Protein AF-A0AA86VXW2-F1 (afdb_monomer)

InterPro domains:
  IPR026082 ABC transporter A [PTHR19229] (17-362)

Secondary structure (DSSP, 8-state):
-PPPPPPPHHHHHHHHHHHHHHHHHH-HHHHHHHHHHHHHHHHHHHHHHHHHHHHHTSGGGS--EEESS-S--SS---GGGEEESGGG--HHHHTTS-BSS---BPPEEE---TTTB--B-SS---TTSPBGGGGTTT-PPEEEEEE-S-HHHHHHHHTTSSBSS------SS-HHHHHTTS-EEE-SPPPS--SS-GGGTSSPPEEEEES---HHHHH-EEEEEETTEEEEEEEEEEEEEE-S-HHHHHHHHHHHSTTSSTT----B-SEEEE-TT--SS----EEEE--GGG---SSSPPP---HHHHHHHHHHHHHHHHH-TT-------B-PPPBPPPP----HHHHHHHHHHHHHHHHH-HHHHHHHHHHHHTSS-------------

Sequence (393 aa):
MANPAPASFATQANALLRKNITFQKRNVKTNVRLILFPVGLCLLLFVLQLIVDAQFDQSSFKCGCVCADRRTKLSQCPESEKRCGVQYSNSLQAALCPISKPTEWPPFLQLPAPSNRAVRNGFLPFYDLPDASCRRTNSCPLSLLFTAENHSFALSVSAKMFGSSLSISEFGGDFLAGLAVNVLGSESIPRRNNYIEPAFISGLPIYYLQTNCTGKEKSGLSLPLVPGANIEIKCAQALNLWRNSSSEINSELYKGYQRGNTEGQVNEIVSAFDFLNSNRNRYNVSIWYNSTYNQGNGFGANALSRIPRSVNLISNSYLQFLLGAGTKMLFEFVKEMPKPETIFRLDISSILGTLFFTWVILQLFPFPLSMLLKPYFLQTVPIASFSHASWQE

Radius of gyration: 33.16 Å; Cα contacts (8 Å, |Δi|>4): 567; chains: 1; bounding box: 81×60×98 Å

Nearest PDB structures (foldseek):
  3gg8-assembly1_C  TM=2.713E-01  e=7.715E+00  Toxoplasma gondii

Mean predicted aligned error: 13.1 Å

Foldseek 3Di:
DDDDDDDDPVVVVVVVVVVVVVVCVVPVVVVVVLVVVLVVVVVVLVVVQVVQQVVLVDPLQ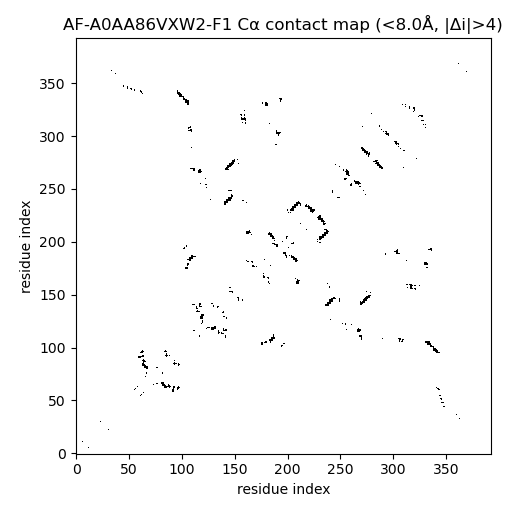EFFWDFQDPDDDDDDDPPVRIDGALVRHDPNNNVQAFFQDFDFAAFAFAFAFLLQAAADDDQRNDPLGHHNVSSVVSQGFAEEEEAEPDPVQGVQLVVLLADADQQQDPDPDDRRLSNLVFHKYDNFQFALFVSPGRLQVVLGAIETEHQDDDPVQQVFDFDPPDVPDTHTYHYGHYDYHYDHDPVVVVLVQQCQQLVSHPVSGHHDHRKYKYQYHDDLVDGDIDIGHDCVSQDDPVPDHGGDHSVVSVVQSSVQSSCCSRPNSPDHDRPRGDTDHGGHRHRDRDDPCVVCVVVSVVVSVCSVCVDVVVVVVVVVVVPPDDDDDDDDDDDDD

Organism: NCBI:txid92480

Structure (mmCIF, N/CA/C/O backbone):
data_AF-A0AA86VXW2-F1
#
_entry.id   AF-A0AA86VXW2-F1
#
loop_
_atom_site.group_PDB
_atom_site.id
_atom_site.type_symbol
_atom_site.label_atom_id
_atom_site.label_alt_id
_atom_site.label_comp_id
_atom_site.label_asym_id
_atom_site.label_entity_id
_atom_site.label_seq_id
_atom_site.pdbx_PDB_ins_code
_atom_site.Cartn_x
_atom_site.Cartn_y
_atom_site.Cartn_z
_atom_site.occupancy
_atom_site.B_iso_or_equiv
_atom_site.auth_seq_id
_atom_site.auth_comp_id
_atom_site.auth_asym_id
_atom_site.auth_atom_id
_atom_site.pdbx_PDB_model_num
ATOM 1 N N . MET A 1 1 ? 27.503 -38.760 66.900 1.00 42.81 1 MET A N 1
ATOM 2 C CA . MET A 1 1 ? 26.639 -37.579 66.686 1.00 42.81 1 MET A CA 1
ATOM 3 C C . MET A 1 1 ? 26.036 -37.698 65.297 1.00 42.81 1 MET A C 1
ATOM 5 O O . MET A 1 1 ? 26.769 -37.580 64.326 1.00 42.81 1 MET A O 1
ATOM 9 N N . ALA A 1 2 ? 24.757 -38.061 65.193 1.00 46.91 2 ALA A N 1
ATOM 10 C CA . ALA A 1 2 ? 24.076 -38.176 63.905 1.00 46.91 2 ALA A CA 1
ATOM 11 C C . ALA A 1 2 ? 23.580 -36.787 63.481 1.00 46.91 2 ALA A C 1
ATOM 13 O O . ALA A 1 2 ? 22.802 -36.170 64.206 1.00 46.91 2 ALA A O 1
ATOM 14 N N . ASN A 1 3 ? 24.052 -36.294 62.335 1.00 50.06 3 ASN A N 1
ATOM 15 C CA . ASN A 1 3 ? 23.513 -35.080 61.726 1.00 50.06 3 ASN A CA 1
ATOM 16 C C . ASN A 1 3 ? 22.057 -35.347 61.306 1.00 50.06 3 ASN A C 1
ATOM 18 O O . ASN A 1 3 ? 21.822 -36.314 60.576 1.00 50.06 3 ASN A O 1
ATOM 22 N N . PRO A 1 4 ? 21.073 -34.546 61.751 1.00 61.91 4 PRO A N 1
ATOM 23 C CA . PRO A 1 4 ? 19.683 -34.768 61.381 1.00 61.91 4 PRO A CA 1
ATOM 24 C C . PRO A 1 4 ? 19.509 -34.542 59.876 1.00 61.91 4 PRO A C 1
ATOM 26 O O . PRO A 1 4 ? 19.783 -33.458 59.360 1.00 61.91 4 PRO A O 1
ATOM 29 N N . ALA A 1 5 ? 19.063 -35.583 59.170 1.00 68.44 5 ALA A N 1
ATOM 30 C CA . ALA A 1 5 ? 18.733 -35.496 57.754 1.00 68.44 5 ALA A CA 1
ATOM 31 C C . ALA A 1 5 ? 17.564 -34.512 57.547 1.00 68.44 5 ALA A C 1
ATOM 33 O O . ALA A 1 5 ? 16.602 -34.535 58.324 1.00 68.44 5 ALA A O 1
ATOM 34 N N . PRO A 1 6 ? 17.616 -33.641 56.523 1.00 70.25 6 PRO A N 1
ATOM 35 C CA . PRO A 1 6 ? 16.546 -32.689 56.265 1.00 70.25 6 PRO A CA 1
ATOM 36 C C . PRO A 1 6 ? 15.235 -33.423 55.957 1.00 70.25 6 PRO A C 1
ATOM 38 O O . PRO A 1 6 ? 15.209 -34.411 55.225 1.00 70.25 6 PRO A O 1
ATOM 41 N N . ALA A 1 7 ? 14.133 -32.934 56.532 1.00 73.81 7 ALA A N 1
ATOM 42 C CA . ALA A 1 7 ? 12.808 -33.520 56.341 1.00 73.81 7 ALA A CA 1
ATOM 43 C C . ALA A 1 7 ? 12.401 -33.521 54.857 1.00 73.81 7 ALA A C 1
ATOM 45 O O . ALA A 1 7 ? 12.750 -32.597 54.122 1.00 73.81 7 ALA A O 1
ATOM 46 N N . SER A 1 8 ? 11.619 -34.518 54.427 1.00 80.94 8 SER A N 1
ATOM 47 C CA . SER A 1 8 ? 11.156 -34.609 53.036 1.00 80.94 8 SER A CA 1
ATOM 48 C C . SER A 1 8 ? 10.348 -33.372 52.617 1.00 80.94 8 SER A C 1
ATOM 50 O O . SER A 1 8 ? 9.679 -32.746 53.447 1.00 80.94 8 SER A O 1
ATOM 52 N N . PHE A 1 9 ? 10.360 -33.041 51.322 1.00 80.56 9 PHE A N 1
ATOM 53 C CA . PHE A 1 9 ? 9.638 -31.886 50.777 1.00 80.56 9 PHE A CA 1
ATOM 54 C C . PHE A 1 9 ? 8.154 -31.870 51.180 1.00 80.56 9 PHE A C 1
ATOM 56 O O . PHE A 1 9 ? 7.640 -30.839 51.606 1.00 80.56 9 PHE A O 1
ATOM 63 N N . ALA A 1 10 ? 7.479 -33.022 51.138 1.00 76.75 10 ALA A N 1
ATOM 64 C CA . ALA A 1 10 ? 6.074 -33.138 51.525 1.00 76.75 10 ALA A CA 1
ATOM 65 C C . ALA A 1 10 ? 5.847 -32.828 53.015 1.00 76.75 10 ALA A C 1
ATOM 67 O O . ALA A 1 10 ? 4.869 -32.174 53.384 1.00 76.75 10 ALA A O 1
ATOM 68 N N . THR A 1 11 ? 6.772 -33.251 53.881 1.00 81.50 11 THR A N 1
ATOM 69 C CA . THR A 1 11 ? 6.711 -32.979 55.323 1.00 81.50 11 THR A CA 1
ATOM 70 C C . THR A 1 11 ? 6.934 -31.493 55.610 1.00 81.50 11 THR A C 1
ATOM 72 O O . THR A 1 11 ? 6.201 -30.907 56.410 1.00 81.50 11 THR A O 1
ATOM 75 N N . GLN A 1 12 ? 7.886 -30.860 54.917 1.00 78.81 12 GLN A N 1
ATOM 76 C CA . GLN A 1 12 ? 8.136 -29.418 55.017 1.00 78.81 12 GLN A CA 1
ATOM 77 C C . GLN A 1 12 ? 6.948 -28.600 54.488 1.00 78.81 12 GLN A C 1
ATOM 79 O O . GLN A 1 12 ? 6.501 -27.667 55.155 1.00 78.81 12 GLN A O 1
ATOM 84 N N . ALA A 1 13 ? 6.378 -28.983 53.343 1.00 78.44 13 ALA A N 1
ATOM 85 C CA . ALA A 1 13 ? 5.220 -28.322 52.745 1.00 78.44 13 ALA A CA 1
ATOM 86 C C . ALA A 1 13 ? 3.976 -28.411 53.644 1.00 78.44 13 ALA A C 1
ATOM 88 O O . ALA A 1 13 ? 3.308 -27.403 53.870 1.00 78.44 13 ALA A O 1
ATOM 89 N N . ASN A 1 14 ? 3.695 -29.580 54.227 1.00 80.56 14 ASN A N 1
ATOM 90 C CA . ASN A 1 14 ? 2.569 -29.765 55.149 1.00 80.56 14 ASN A CA 1
ATOM 91 C C . ASN A 1 14 ? 2.758 -28.966 56.454 1.00 80.56 14 ASN A C 1
ATOM 93 O O . ASN A 1 14 ? 1.819 -28.336 56.946 1.00 80.56 14 ASN A O 1
ATOM 97 N N . ALA A 1 15 ? 3.981 -28.917 56.993 1.00 80.00 15 ALA A N 1
ATOM 98 C CA . ALA A 1 15 ? 4.295 -28.097 58.164 1.00 80.00 15 ALA A CA 1
ATOM 99 C C . ALA A 1 15 ? 4.131 -26.593 57.877 1.00 80.00 15 ALA A C 1
ATOM 101 O O . ALA A 1 15 ? 3.528 -25.870 58.677 1.00 80.00 15 ALA A O 1
ATOM 102 N N . LEU A 1 16 ? 4.601 -26.123 56.717 1.00 79.19 16 LEU A N 1
ATOM 103 C CA . LEU A 1 16 ? 4.419 -24.741 56.262 1.00 79.19 16 LEU A CA 1
ATOM 104 C C . LEU A 1 16 ? 2.942 -24.406 56.021 1.00 79.19 16 LEU A C 1
ATOM 106 O O . LEU A 1 16 ? 2.491 -23.334 56.427 1.00 79.19 16 LEU A O 1
ATOM 110 N N . LEU A 1 17 ? 2.169 -25.316 55.426 1.00 77.12 17 LEU A N 1
ATOM 111 C CA . LEU A 1 17 ? 0.729 -25.153 55.213 1.00 77.12 17 LEU A CA 1
ATOM 112 C C . LEU A 1 17 ? -0.008 -25.009 56.549 1.00 77.12 17 LEU A C 1
ATOM 114 O O . LEU A 1 17 ? -0.738 -24.040 56.749 1.00 77.12 17 LEU A O 1
ATOM 118 N N . ARG A 1 18 ? 0.232 -25.916 57.505 1.00 79.75 18 ARG A N 1
ATOM 119 C CA . ARG A 1 18 ? -0.370 -25.843 58.848 1.00 79.75 18 ARG A CA 1
ATOM 120 C C . ARG A 1 18 ? 0.016 -24.558 59.574 1.00 79.75 18 ARG A C 1
ATOM 122 O O . ARG A 1 18 ? -0.842 -23.943 60.209 1.00 79.75 18 ARG A O 1
ATOM 129 N N . LYS A 1 19 ? 1.270 -24.112 59.453 1.00 79.69 19 LYS A N 1
ATOM 130 C CA . LYS A 1 19 ? 1.732 -22.838 60.023 1.00 79.69 19 LYS A CA 1
ATOM 131 C C . LYS A 1 19 ? 0.998 -21.644 59.404 1.00 79.69 19 LYS A C 1
ATOM 133 O O . LYS A 1 19 ? 0.503 -20.802 60.152 1.00 79.69 19 LYS A O 1
ATOM 138 N N . ASN A 1 20 ? 0.859 -21.603 58.078 1.00 75.06 20 ASN A N 1
ATOM 139 C CA . ASN A 1 20 ? 0.114 -20.554 57.373 1.00 75.06 20 ASN A CA 1
ATOM 140 C C . ASN A 1 20 ? -1.375 -20.545 57.750 1.00 75.06 20 ASN A C 1
ATOM 142 O O . ASN A 1 20 ? -1.911 -19.487 58.075 1.00 75.06 20 ASN A O 1
ATOM 146 N N . ILE A 1 21 ? -2.025 -21.711 57.802 1.00 77.75 21 ILE A N 1
ATOM 147 C CA . ILE A 1 21 ? -3.434 -21.843 58.210 1.00 77.75 21 ILE A CA 1
ATOM 148 C C . ILE A 1 21 ? -3.628 -21.373 59.655 1.00 77.75 21 ILE A C 1
ATOM 150 O O . ILE A 1 21 ? -4.568 -20.641 59.951 1.00 77.75 21 ILE A O 1
ATOM 154 N N . THR A 1 22 ? -2.730 -21.749 60.568 1.00 78.69 22 THR A N 1
ATOM 155 C CA . THR A 1 22 ? -2.838 -21.355 61.983 1.00 78.69 22 THR A CA 1
ATOM 156 C C . THR A 1 22 ? -2.622 -19.851 62.165 1.00 78.69 22 THR A C 1
ATOM 158 O O . THR A 1 22 ? -3.323 -19.221 62.956 1.00 78.69 22 THR A O 1
ATOM 161 N N . PHE A 1 23 ? -1.696 -19.254 61.407 1.00 76.50 23 PHE A N 1
ATOM 162 C CA . PHE A 1 23 ? -1.479 -17.806 61.380 1.00 76.50 23 PHE A CA 1
ATOM 163 C C . PHE A 1 23 ? -2.711 -17.058 60.852 1.00 76.50 23 PHE A C 1
ATOM 165 O O . PHE A 1 23 ? -3.176 -16.110 61.485 1.00 76.50 23 PHE A O 1
ATOM 172 N N . GLN A 1 24 ? -3.296 -17.534 59.751 1.00 71.38 24 GLN A N 1
ATOM 173 C CA . GLN A 1 24 ? -4.546 -17.009 59.205 1.00 71.38 24 GLN A CA 1
ATOM 174 C C . GLN A 1 24 ? -5.708 -17.145 60.209 1.00 71.38 24 GLN A C 1
ATOM 176 O O . GLN A 1 24 ? -6.425 -16.178 60.456 1.00 71.38 24 GLN A O 1
ATOM 181 N N . LYS A 1 25 ? -5.854 -18.295 60.878 1.00 79.06 25 LYS A N 1
ATOM 182 C CA . LYS A 1 25 ? -6.899 -18.523 61.893 1.00 79.06 25 LYS A CA 1
ATOM 183 C C . LYS A 1 25 ? -6.768 -17.608 63.115 1.00 79.06 25 LYS A C 1
ATOM 185 O O . LYS A 1 25 ? -7.776 -17.280 63.725 1.00 79.06 25 LYS A O 1
ATOM 190 N N . ARG A 1 26 ? -5.554 -17.195 63.493 1.00 83.25 26 ARG A N 1
ATOM 191 C CA . ARG A 1 26 ? -5.332 -16.249 64.605 1.00 83.25 26 ARG A CA 1
ATOM 192 C C . ARG A 1 26 ? -5.590 -14.796 64.204 1.00 83.25 26 ARG A C 1
ATOM 194 O O . ARG A 1 26 ? -6.057 -14.018 65.027 1.00 83.25 26 ARG A O 1
ATOM 201 N N . ASN A 1 27 ? -5.362 -14.448 62.939 1.00 79.06 27 ASN A N 1
ATOM 202 C CA . ASN A 1 27 ? -5.551 -13.099 62.401 1.00 79.06 27 ASN A CA 1
ATOM 203 C C . ASN A 1 27 ? -6.876 -12.951 61.632 1.00 79.06 27 ASN A C 1
ATOM 205 O O . ASN A 1 27 ? -6.915 -12.375 60.543 1.00 79.06 27 ASN A O 1
ATOM 209 N N . VAL A 1 28 ? -7.984 -13.432 62.215 1.00 79.44 28 VAL A N 1
ATOM 210 C CA . VAL A 1 28 ? -9.321 -13.431 61.583 1.00 79.44 28 VAL A CA 1
ATOM 211 C C . VAL A 1 28 ? -9.729 -12.039 61.099 1.00 79.44 28 VAL A C 1
ATOM 213 O O . VAL A 1 28 ? -10.201 -11.898 59.978 1.00 79.44 28 VAL A O 1
ATOM 216 N N . LYS A 1 29 ? -9.495 -10.992 61.899 1.00 78.81 29 LYS A N 1
ATOM 217 C CA . LYS A 1 29 ? -9.845 -9.605 61.541 1.00 78.81 29 LYS A CA 1
ATOM 218 C C . LYS A 1 29 ? -9.124 -9.131 60.272 1.00 78.81 29 LYS A C 1
ATOM 220 O O . LYS A 1 29 ? -9.723 -8.470 59.427 1.00 78.81 29 LYS A O 1
ATOM 225 N N . THR A 1 30 ? -7.853 -9.497 60.125 1.00 77.00 30 THR A N 1
ATOM 226 C CA . THR A 1 30 ? -7.044 -9.174 58.944 1.00 77.00 30 THR A CA 1
ATOM 227 C C . THR A 1 30 ? -7.507 -9.973 57.730 1.00 77.00 30 THR A C 1
ATOM 229 O O . THR A 1 30 ? -7.637 -9.405 56.652 1.00 77.00 30 THR A O 1
ATOM 232 N N . ASN A 1 31 ? -7.845 -11.251 57.906 1.00 75.81 31 ASN A N 1
ATOM 233 C CA . ASN A 1 31 ? -8.373 -12.093 56.830 1.00 75.81 31 ASN A CA 1
ATOM 234 C C . ASN A 1 31 ? -9.745 -11.634 56.333 1.00 75.81 31 ASN A C 1
ATOM 236 O O . ASN A 1 31 ? -9.976 -11.581 55.131 1.00 75.81 31 ASN A O 1
ATOM 240 N N . VAL A 1 32 ? -10.641 -11.252 57.243 1.00 82.88 32 VAL A N 1
ATOM 241 C CA . VAL A 1 32 ? -11.947 -10.683 56.888 1.00 82.88 32 VAL A CA 1
ATOM 242 C C . VAL A 1 32 ? -11.756 -9.411 56.060 1.00 82.88 32 VAL A C 1
ATOM 244 O O . VAL A 1 32 ? -12.401 -9.259 55.029 1.00 82.88 32 VAL A O 1
ATOM 247 N N . ARG A 1 33 ? -10.811 -8.538 56.439 1.00 80.06 33 ARG A N 1
ATOM 248 C CA . ARG A 1 33 ? -10.459 -7.341 55.656 1.00 80.06 33 ARG A CA 1
ATOM 249 C C . ARG A 1 33 ? -9.847 -7.680 54.290 1.00 80.06 33 ARG A C 1
ATOM 251 O O . ARG A 1 33 ? -10.174 -7.011 53.315 1.00 80.06 33 ARG A O 1
ATOM 258 N N . LEU A 1 34 ? -8.996 -8.706 54.219 1.00 76.69 34 LEU A N 1
ATOM 259 C CA . LEU A 1 34 ? -8.393 -9.202 52.974 1.00 76.69 34 LEU A CA 1
ATOM 260 C C . LEU A 1 34 ? -9.435 -9.759 51.997 1.00 76.69 34 LEU A C 1
ATOM 262 O O . LEU A 1 34 ? -9.238 -9.646 50.797 1.00 76.69 34 LEU A O 1
ATOM 266 N N . ILE A 1 35 ? -10.543 -10.322 52.488 1.00 78.62 35 ILE A N 1
ATOM 267 C CA . ILE A 1 35 ? -11.644 -10.822 51.647 1.00 78.62 35 ILE A CA 1
ATOM 268 C C . ILE A 1 35 ? -12.626 -9.697 51.282 1.00 78.62 35 ILE A C 1
ATOM 270 O O . ILE A 1 35 ? -13.072 -9.611 50.140 1.00 78.62 35 ILE A O 1
ATOM 274 N N . LEU A 1 36 ? -12.948 -8.807 52.226 1.00 84.00 36 LEU A N 1
ATOM 275 C CA . LEU A 1 36 ? -13.877 -7.692 51.999 1.00 84.00 36 LEU A CA 1
ATOM 276 C C . LEU A 1 36 ? -13.339 -6.654 51.018 1.00 84.00 36 LEU A C 1
ATOM 278 O O . LEU A 1 36 ? -14.122 -6.048 50.292 1.00 84.00 36 LEU A O 1
ATOM 282 N N . PHE A 1 37 ? -12.025 -6.427 50.991 1.00 81.69 37 PHE A N 1
ATOM 283 C CA . PHE A 1 37 ? -11.450 -5.422 50.105 1.00 81.69 37 PHE A CA 1
ATOM 284 C C . PHE A 1 37 ? -11.663 -5.760 48.616 1.00 81.69 37 PHE A C 1
ATOM 286 O O . PHE A 1 37 ? -12.196 -4.902 47.914 1.00 81.69 37 PHE A O 1
ATOM 293 N N . PRO A 1 38 ? -11.325 -6.968 48.111 1.00 78.06 38 PRO A N 1
ATOM 294 C CA . PRO A 1 38 ? -11.645 -7.365 46.741 1.00 78.06 38 PRO A CA 1
ATOM 295 C C . PRO A 1 38 ? -13.133 -7.232 46.418 1.00 78.06 38 PRO A C 1
ATOM 297 O O . PRO A 1 38 ? -13.474 -6.733 45.353 1.00 78.06 38 PRO A O 1
ATOM 300 N N . VAL A 1 39 ? -14.023 -7.604 47.347 1.00 84.00 39 VAL A N 1
ATOM 301 C CA . VAL A 1 39 ? -15.478 -7.461 47.163 1.00 84.00 39 VAL A CA 1
ATOM 302 C C . VAL A 1 39 ? -15.873 -5.993 46.999 1.00 84.00 39 VAL A C 1
ATOM 304 O O . VAL A 1 39 ? -16.572 -5.649 46.049 1.00 84.00 39 VAL A O 1
ATOM 307 N N . GLY A 1 40 ? -15.396 -5.113 47.883 1.00 86.19 40 GLY A N 1
ATOM 308 C CA . GLY A 1 40 ? -15.658 -3.675 47.794 1.00 86.19 40 GLY A CA 1
ATOM 309 C C . GLY A 1 40 ? -15.106 -3.058 46.510 1.00 86.19 40 GLY A C 1
ATOM 310 O O . GLY A 1 40 ? -15.762 -2.224 45.890 1.00 86.19 40 GLY A O 1
ATOM 311 N N . LEU A 1 41 ? -13.936 -3.514 46.067 1.00 82.75 41 LEU A N 1
ATOM 312 C CA . LEU A 1 41 ? -13.338 -3.069 44.819 1.00 82.75 41 LEU A CA 1
ATOM 313 C C . LEU A 1 41 ? -14.144 -3.547 43.602 1.00 82.75 41 LEU A C 1
ATOM 315 O O . LEU A 1 41 ? -14.398 -2.754 42.701 1.00 82.75 41 LEU A O 1
ATOM 319 N N . CYS A 1 42 ? -14.610 -4.797 43.583 1.00 84.38 42 CYS A N 1
ATOM 320 C CA . CYS A 1 42 ? -15.491 -5.301 42.527 1.00 84.38 42 CYS A CA 1
ATOM 321 C C . CYS A 1 42 ? -16.800 -4.503 42.446 1.00 84.38 42 CYS A C 1
ATOM 323 O O . CYS A 1 42 ? -17.243 -4.173 41.349 1.00 84.38 42 CYS A O 1
ATOM 325 N N . LEU A 1 43 ? -17.395 -4.145 43.589 1.00 89.19 43 LEU A N 1
ATOM 326 C CA . LEU A 1 43 ? -18.589 -3.294 43.631 1.00 89.19 43 LEU A CA 1
ATOM 327 C C . LEU A 1 43 ? -18.308 -1.887 43.089 1.00 89.19 43 LEU A C 1
ATOM 329 O O . LEU A 1 43 ? -19.110 -1.359 42.323 1.00 89.19 43 LEU A O 1
ATOM 333 N N . LEU A 1 44 ? -17.161 -1.298 43.442 1.00 87.56 44 LEU A N 1
ATOM 334 C CA . LEU A 1 44 ? -16.724 -0.008 42.904 1.00 87.56 44 LEU A CA 1
ATOM 335 C C . LEU A 1 44 ? -16.591 -0.062 41.375 1.00 87.56 44 LEU A C 1
ATOM 337 O O . LEU A 1 44 ? -17.103 0.818 40.687 1.00 87.56 44 LEU A O 1
ATOM 341 N N . LEU A 1 45 ? -15.932 -1.094 40.841 1.00 85.50 45 LEU A N 1
ATOM 342 C CA . LEU A 1 45 ? -15.775 -1.277 39.396 1.00 85.50 45 LEU A CA 1
ATOM 343 C C . LEU A 1 45 ? -17.116 -1.489 38.700 1.00 85.50 45 LEU A C 1
ATOM 345 O O . LEU A 1 45 ? -17.324 -0.939 37.627 1.00 85.50 45 LEU A O 1
ATOM 349 N N . PHE A 1 46 ? -18.029 -2.247 39.309 1.00 87.88 46 PHE A N 1
ATOM 350 C CA . PHE A 1 46 ? -19.372 -2.446 38.774 1.00 87.88 46 PHE A CA 1
ATOM 351 C C . PHE A 1 46 ? -20.142 -1.124 38.683 1.00 87.88 46 PHE A C 1
ATOM 353 O O . PHE A 1 46 ? -20.711 -0.810 37.642 1.00 87.88 46 PHE A O 1
ATOM 360 N N . VAL A 1 47 ? -20.108 -0.305 39.738 1.00 90.19 47 VAL A N 1
ATOM 361 C CA . VAL A 1 47 ? -20.732 1.029 39.724 1.00 90.19 47 VAL A CA 1
ATOM 362 C C . VAL A 1 47 ? -20.084 1.920 38.663 1.00 90.19 47 VAL A C 1
ATOM 364 O O . VAL A 1 47 ? -20.789 2.600 37.920 1.00 90.19 47 VAL A O 1
ATOM 367 N N . LEU A 1 48 ? -18.755 1.893 38.547 1.00 87.56 48 LEU A N 1
ATOM 368 C CA . LEU A 1 48 ? -18.034 2.651 37.526 1.00 87.56 48 LEU A CA 1
ATOM 369 C C . LEU A 1 48 ? -18.416 2.196 36.108 1.00 87.56 48 LEU A C 1
ATOM 371 O O . LEU A 1 48 ? -18.631 3.041 35.244 1.00 87.56 48 LEU A O 1
ATOM 375 N N . GLN A 1 49 ? -18.555 0.888 35.887 1.00 86.75 49 GLN A N 1
ATOM 376 C CA . GLN A 1 49 ? -18.998 0.306 34.622 1.00 86.75 49 GLN A CA 1
ATOM 377 C C . GLN A 1 49 ? -20.405 0.795 34.256 1.00 86.75 49 GLN A C 1
ATOM 379 O O . GLN A 1 49 ? -20.606 1.247 33.136 1.00 86.75 49 GLN A O 1
ATOM 384 N N . LEU A 1 50 ? -21.347 0.813 35.209 1.00 87.81 50 LEU A N 1
ATOM 385 C CA . LEU A 1 50 ? -22.700 1.340 34.981 1.00 87.81 50 LEU A CA 1
ATOM 386 C C . LEU A 1 50 ? -22.696 2.818 34.576 1.00 87.81 50 LEU A C 1
ATOM 388 O O . LEU A 1 50 ? -23.429 3.214 33.672 1.00 87.81 50 LEU A O 1
ATOM 392 N N . ILE A 1 51 ? -21.872 3.636 35.236 1.00 87.50 51 ILE A N 1
ATOM 393 C CA . ILE A 1 51 ? -21.740 5.063 34.908 1.00 87.50 51 ILE A CA 1
ATOM 394 C C . ILE A 1 51 ? -21.165 5.232 33.498 1.00 87.50 51 ILE A C 1
ATOM 396 O O . ILE A 1 51 ? -21.646 6.056 32.721 1.00 87.50 51 ILE A O 1
ATOM 400 N N . VAL A 1 52 ? -20.142 4.448 33.161 1.00 85.38 52 VAL A N 1
ATOM 401 C CA . VAL A 1 52 ? -19.482 4.491 31.855 1.00 85.38 52 VAL A CA 1
ATOM 402 C C . VAL A 1 52 ? -20.419 4.028 30.738 1.00 85.38 52 VAL A C 1
ATOM 404 O O . VAL A 1 52 ? -20.524 4.711 29.720 1.00 85.38 52 VAL A O 1
ATOM 407 N N . ASP A 1 53 ? -21.150 2.934 30.939 1.00 85.06 53 ASP A N 1
ATOM 408 C CA . ASP A 1 53 ? -22.135 2.437 29.977 1.00 85.06 53 ASP A CA 1
ATOM 409 C C . ASP A 1 53 ? -23.251 3.467 29.753 1.00 85.06 53 ASP A C 1
ATOM 411 O O . ASP A 1 53 ? -23.598 3.751 28.608 1.00 85.06 53 ASP A O 1
ATOM 415 N N . ALA A 1 54 ? -23.752 4.112 30.814 1.00 84.62 54 ALA A N 1
ATOM 416 C CA . ALA A 1 54 ? -24.746 5.182 30.698 1.00 84.62 54 ALA A CA 1
ATOM 417 C C . ALA A 1 54 ? -24.220 6.399 29.914 1.00 84.62 54 ALA A C 1
ATOM 419 O O . ALA A 1 54 ? -24.961 7.019 29.149 1.00 84.62 54 ALA A O 1
ATOM 420 N N . GLN A 1 55 ? -22.935 6.734 30.064 1.00 83.62 55 GLN A N 1
ATOM 421 C CA . GLN A 1 55 ? -22.308 7.823 29.317 1.00 83.62 55 GLN A CA 1
ATOM 422 C C . GLN A 1 55 ? -22.154 7.486 27.826 1.00 83.62 55 GLN A C 1
ATOM 424 O O . GLN A 1 55 ? -22.364 8.355 26.977 1.00 83.62 55 GLN A O 1
ATOM 429 N N . PHE A 1 56 ? -21.810 6.241 27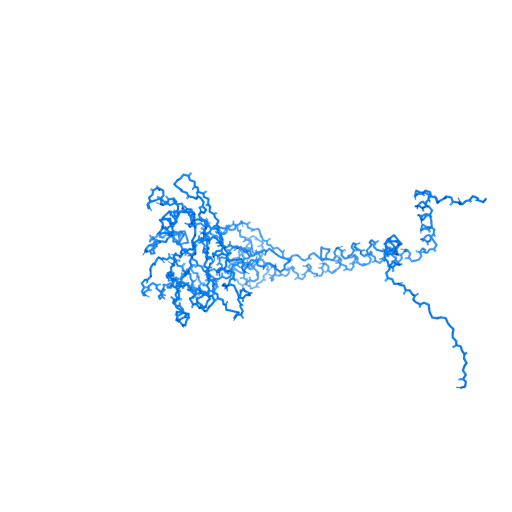.494 1.00 80.25 56 PHE A N 1
ATOM 430 C CA . PHE A 1 56 ? -21.678 5.790 26.105 1.00 80.25 56 PHE A CA 1
ATOM 431 C C . PHE A 1 56 ? -23.003 5.399 25.448 1.00 80.25 56 PHE A C 1
ATOM 433 O O . PHE A 1 56 ? -23.045 5.234 24.232 1.00 80.25 56 PHE A O 1
ATOM 440 N N . ASP A 1 57 ? -24.104 5.330 26.196 1.00 79.25 57 ASP A N 1
ATOM 441 C CA . ASP A 1 57 ? -25.437 5.104 25.627 1.00 79.25 57 ASP A CA 1
ATOM 442 C C . ASP A 1 57 ? -26.053 6.366 24.982 1.00 79.25 57 ASP A C 1
ATOM 444 O O . ASP A 1 57 ? -27.124 6.314 24.363 1.00 79.25 57 ASP A O 1
ATOM 448 N N . GLN A 1 58 ? -25.357 7.506 25.079 1.00 78.56 58 GLN A N 1
ATOM 449 C CA . GLN A 1 58 ? -25.738 8.763 24.436 1.00 78.56 58 GLN A CA 1
ATOM 450 C C . GLN A 1 58 ? -25.809 8.634 22.906 1.00 78.56 58 GLN A C 1
ATOM 452 O O . GLN A 1 58 ? -25.045 7.910 22.268 1.00 78.56 58 GLN A O 1
ATOM 457 N N . SER A 1 59 ? -26.702 9.415 22.288 1.00 74.31 59 SER A N 1
ATOM 458 C CA . SER A 1 59 ? -26.917 9.408 20.832 1.00 74.31 59 SER A CA 1
ATOM 459 C C . SER A 1 59 ? -25.664 9.757 20.018 1.00 74.31 59 SER A C 1
ATOM 461 O O . SER A 1 59 ? -25.568 9.376 18.855 1.00 74.31 59 SER A O 1
ATOM 463 N N . SER A 1 60 ? -24.683 10.437 20.615 1.00 77.75 60 SER A N 1
ATOM 464 C CA . SER A 1 60 ? -23.375 10.745 20.022 1.00 77.75 60 SER A CA 1
ATOM 465 C C . SER A 1 60 ? -22.520 9.507 19.720 1.00 77.75 60 SER A C 1
ATOM 467 O O . SER A 1 60 ? -21.685 9.569 18.818 1.00 77.75 60 SER A O 1
ATOM 469 N N . PHE A 1 61 ? -22.745 8.393 20.423 1.00 76.44 61 PHE A N 1
ATOM 470 C CA . PHE A 1 61 ? -22.009 7.127 20.291 1.00 76.44 61 PHE A CA 1
ATOM 471 C C . PHE A 1 61 ? -22.853 6.004 19.666 1.00 76.44 61 PHE A C 1
ATOM 473 O O . PHE A 1 61 ? -22.552 4.822 19.821 1.00 76.44 61 PHE A O 1
ATOM 480 N N . LYS A 1 62 ? -23.914 6.370 18.944 1.00 82.38 62 LYS A N 1
ATOM 481 C CA . LYS A 1 62 ? -24.758 5.460 18.160 1.00 82.38 62 LYS A CA 1
ATOM 482 C C . LYS A 1 62 ? -24.814 5.931 16.715 1.00 82.38 62 LYS A C 1
ATOM 484 O O . LYS A 1 62 ? -24.468 7.079 16.426 1.00 82.38 62 LYS A O 1
ATOM 489 N N . CYS A 1 63 ? -25.248 5.072 15.799 1.00 84.19 63 CYS A N 1
ATOM 490 C CA . CYS A 1 63 ? -25.476 5.517 14.430 1.00 84.19 63 CYS A CA 1
ATOM 491 C C . CYS A 1 63 ? -26.510 6.656 14.403 1.00 84.19 63 CYS A C 1
ATOM 493 O O . CYS A 1 63 ? -27.520 6.623 15.108 1.00 84.19 63 CYS A O 1
ATOM 495 N N . GLY A 1 64 ? -26.252 7.684 13.597 1.00 82.88 64 GLY A N 1
ATOM 496 C CA . GLY A 1 64 ? -27.175 8.793 13.409 1.00 82.88 64 GLY A CA 1
ATOM 497 C C . GLY A 1 64 ? -28.444 8.327 12.700 1.00 82.88 64 GLY A C 1
ATOM 498 O O . GLY A 1 64 ? -28.391 7.587 11.712 1.00 82.88 64 GLY A O 1
ATOM 499 N N . CYS A 1 65 ? -29.592 8.769 13.209 1.00 82.44 65 CYS A N 1
ATOM 500 C CA . CYS A 1 65 ? -30.898 8.409 12.675 1.00 82.44 65 CYS A CA 1
ATOM 501 C C . CYS A 1 65 ? -31.801 9.634 12.565 1.00 82.44 65 CYS A C 1
ATOM 503 O O . CYS A 1 65 ? -31.783 10.517 13.427 1.00 82.44 65 CYS A O 1
ATOM 505 N N . VAL A 1 66 ? -32.629 9.657 11.525 1.00 81.06 66 VAL A N 1
ATOM 506 C CA . VAL A 1 66 ? -33.699 10.642 11.334 1.00 81.06 66 VAL A CA 1
ATOM 507 C C . VAL A 1 66 ? -35.049 9.947 11.259 1.00 81.06 66 VAL A C 1
ATOM 509 O O . VAL A 1 66 ? -35.142 8.775 10.896 1.00 81.06 66 VAL A O 1
ATOM 512 N N . CYS A 1 67 ? -36.103 10.685 11.582 1.00 79.31 67 CYS A N 1
ATOM 513 C CA . CYS A 1 67 ? -37.471 10.230 11.376 1.00 79.31 67 CYS A CA 1
ATOM 514 C C . CYS A 1 67 ? -37.918 10.601 9.964 1.00 79.31 67 CYS A C 1
ATOM 516 O O . CYS A 1 67 ? -37.558 11.672 9.465 1.00 79.31 67 CYS A O 1
ATOM 518 N N . ALA A 1 68 ? -38.663 9.708 9.313 1.00 68.44 68 ALA A N 1
ATOM 519 C CA . ALA A 1 68 ? -39.102 9.893 7.932 1.00 68.44 68 ALA A CA 1
ATOM 520 C C . ALA A 1 68 ? -39.922 11.185 7.729 1.00 68.44 68 ALA A C 1
ATOM 522 O O . ALA A 1 68 ? -39.748 11.843 6.702 1.00 68.44 68 ALA A O 1
ATOM 523 N N . ASP A 1 69 ? -40.718 11.599 8.722 1.00 63.69 69 ASP A N 1
ATOM 524 C CA . ASP A 1 69 ? -41.457 12.862 8.695 1.00 63.69 69 ASP A CA 1
ATOM 525 C C . ASP A 1 69 ? -40.680 13.999 9.373 1.00 63.69 69 ASP A C 1
ATOM 527 O O . ASP A 1 69 ? -40.552 14.112 10.595 1.00 63.69 69 ASP A O 1
ATOM 531 N N . ARG A 1 70 ? -40.135 14.890 8.541 1.00 66.00 70 ARG A N 1
ATOM 532 C CA . ARG A 1 70 ? -39.510 16.144 8.972 1.00 66.00 70 ARG A CA 1
ATOM 533 C C . ARG A 1 70 ? -40.547 17.023 9.673 1.00 66.00 70 ARG A C 1
ATOM 535 O O . ARG A 1 70 ? -41.294 17.711 8.979 1.00 66.00 70 ARG A O 1
ATOM 542 N N . ARG A 1 71 ? -40.501 17.133 11.009 1.00 51.94 71 ARG A N 1
ATOM 543 C CA . ARG A 1 71 ? -40.872 18.397 11.689 1.00 51.94 71 ARG A CA 1
ATOM 544 C C . ARG A 1 71 ? -40.372 18.653 13.107 1.00 51.94 71 ARG A C 1
ATOM 546 O O . ARG A 1 71 ? -40.543 19.778 13.561 1.00 51.94 71 ARG A O 1
ATOM 553 N N . THR A 1 72 ? -39.660 17.749 13.769 1.00 48.31 72 THR A N 1
ATOM 554 C CA . THR A 1 72 ? -39.014 18.088 15.049 1.00 48.31 72 THR A CA 1
ATOM 555 C C . THR A 1 72 ? -37.669 17.391 15.191 1.00 48.31 72 THR A C 1
ATOM 557 O O . THR A 1 72 ? -37.505 16.210 14.899 1.00 48.31 72 THR A O 1
ATOM 560 N N . LYS A 1 73 ? -36.656 18.165 15.592 1.00 48.19 73 LYS A N 1
ATOM 561 C CA . LYS A 1 73 ? -35.348 17.630 15.962 1.00 48.19 73 LYS A CA 1
ATOM 562 C C . LYS A 1 73 ? -35.516 16.694 17.164 1.00 48.19 73 LYS A C 1
ATOM 564 O O . LYS A 1 73 ? -36.113 17.084 18.158 1.00 48.19 73 LYS A O 1
ATOM 569 N N . LEU A 1 74 ? -34.839 15.551 17.066 1.00 55.84 74 LEU A N 1
ATOM 570 C CA . LEU A 1 74 ? -34.388 14.679 18.150 1.00 55.84 74 LEU A CA 1
ATOM 571 C C . LEU A 1 74 ? -35.444 13.781 18.841 1.00 55.84 74 LEU A C 1
ATOM 573 O O . LEU A 1 74 ? -36.190 14.191 19.720 1.00 55.84 74 LEU A O 1
ATOM 577 N N . SER A 1 75 ? -35.307 12.481 18.557 1.00 53.91 75 SER A N 1
ATOM 578 C CA . SER A 1 75 ? -35.334 11.359 19.520 1.00 53.91 75 SER A CA 1
ATOM 579 C C . SER A 1 75 ? -36.627 10.627 19.907 1.00 53.91 75 SER A C 1
ATOM 581 O O . SER A 1 75 ? -36.505 9.618 20.596 1.00 53.91 75 SER A O 1
ATOM 583 N N . GLN A 1 76 ? -37.820 10.987 19.433 1.00 59.28 76 GLN A N 1
ATOM 584 C CA . GLN A 1 76 ? -39.039 10.215 19.754 1.00 59.28 76 GLN A CA 1
ATOM 585 C C . GLN A 1 76 ? -39.845 9.869 18.509 1.00 59.28 76 GLN A C 1
ATOM 587 O O . GLN A 1 76 ? -40.840 10.508 18.190 1.00 59.28 76 GLN A O 1
ATOM 592 N N . CYS A 1 77 ? -39.396 8.835 17.806 1.00 66.69 77 CYS A N 1
ATOM 593 C CA . CYS A 1 77 ? -40.143 8.225 16.715 1.00 66.69 77 CYS A CA 1
ATOM 594 C C . CYS A 1 77 ? -40.158 6.711 16.943 1.00 66.69 77 CYS A C 1
ATOM 596 O O . CYS A 1 77 ? -39.163 6.179 17.452 1.00 66.69 77 CYS A O 1
ATOM 598 N N . PRO A 1 78 ? -41.257 6.015 16.614 1.00 69.31 78 PRO A N 1
ATOM 599 C CA . PRO A 1 78 ? -41.295 4.561 16.688 1.00 69.31 78 PRO A CA 1
ATOM 600 C C . PRO A 1 78 ? -40.200 3.959 15.790 1.00 69.31 78 PRO A C 1
ATOM 602 O O . PRO A 1 78 ? -39.893 4.500 14.728 1.00 69.31 78 PRO A O 1
ATOM 605 N N . GLU A 1 79 ? -39.599 2.837 16.208 1.00 67.50 79 GLU A N 1
ATOM 606 C CA . GLU A 1 79 ? -38.486 2.182 15.486 1.00 67.50 79 GLU A CA 1
ATOM 607 C C . GLU A 1 79 ? -38.828 1.880 14.011 1.00 67.50 79 GLU A C 1
ATOM 609 O O . GLU A 1 79 ? -37.947 1.901 13.158 1.00 67.50 79 GLU A O 1
ATOM 614 N N . SER A 1 80 ? -40.112 1.701 13.680 1.00 71.56 80 SER A N 1
ATOM 615 C CA . SER A 1 80 ? -40.602 1.503 12.309 1.00 71.56 80 SER A CA 1
ATOM 616 C C . SER A 1 80 ? -40.397 2.701 11.370 1.00 71.56 80 SER A C 1
ATOM 618 O O . SER A 1 80 ? -40.333 2.518 10.157 1.00 71.56 80 SER A O 1
ATOM 620 N N . GLU A 1 81 ? -40.297 3.923 11.897 1.00 73.69 81 GLU A N 1
ATOM 621 C CA . GLU A 1 81 ? -40.154 5.168 11.115 1.00 73.69 81 GLU A CA 1
ATOM 622 C C . GLU A 1 81 ? -38.728 5.733 11.139 1.00 73.69 81 GLU A C 1
ATOM 624 O O . GLU A 1 81 ? -38.421 6.747 10.495 1.00 73.69 81 GLU A O 1
ATOM 629 N N . LYS A 1 82 ? -37.844 5.076 11.890 1.00 78.62 82 LYS A N 1
ATOM 630 C CA . LYS A 1 82 ? -36.472 5.497 12.127 1.00 78.62 82 LYS A CA 1
ATOM 631 C C . LYS A 1 82 ? -35.584 5.043 10.973 1.00 78.62 82 L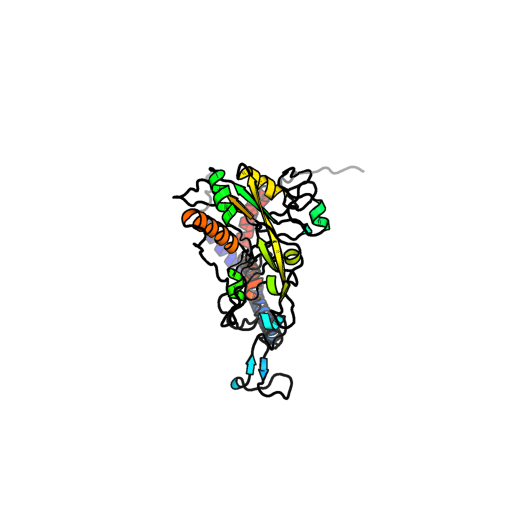YS A C 1
ATOM 633 O O . LYS A 1 82 ? -35.398 3.855 10.726 1.00 78.62 82 LYS A O 1
ATOM 638 N N . ARG A 1 83 ? -34.992 6.002 10.267 1.00 79.94 83 ARG A N 1
ATOM 639 C CA . ARG A 1 83 ? -33.998 5.742 9.221 1.00 79.94 83 ARG A CA 1
ATOM 640 C C . ARG A 1 83 ? -32.616 6.071 9.758 1.00 79.94 83 ARG A C 1
ATOM 642 O O . ARG A 1 83 ? -32.269 7.240 9.917 1.00 79.94 83 ARG A O 1
ATOM 649 N N . CYS A 1 84 ? -31.848 5.030 10.059 1.00 80.94 84 CYS A N 1
ATOM 650 C CA . CYS A 1 84 ? -30.466 5.129 10.516 1.00 80.94 84 CYS A CA 1
ATOM 651 C C . CYS A 1 84 ? -29.500 4.928 9.353 1.00 80.94 84 CYS A C 1
ATOM 653 O O . CYS A 1 84 ? -29.740 4.101 8.472 1.00 80.94 84 CYS A O 1
ATOM 655 N N . GLY A 1 85 ? -28.399 5.669 9.346 1.00 79.44 85 GLY A N 1
ATOM 656 C CA . GLY A 1 85 ? -27.398 5.517 8.303 1.00 79.44 85 GLY A CA 1
ATOM 657 C C . GLY A 1 85 ? -26.270 6.527 8.396 1.00 79.44 85 GLY A C 1
ATOM 658 O O . GLY A 1 85 ? -26.358 7.559 9.066 1.00 79.44 85 GLY A O 1
ATOM 659 N N . VAL A 1 86 ? -25.205 6.242 7.649 1.00 80.06 86 VAL A N 1
ATOM 660 C CA . VAL A 1 86 ? -24.033 7.120 7.551 1.00 80.06 86 VAL A CA 1
ATOM 661 C C . VAL A 1 86 ? -24.425 8.519 7.051 1.00 80.06 86 VAL A C 1
ATOM 663 O O . VAL A 1 86 ? -23.836 9.497 7.496 1.00 80.06 86 VAL A O 1
ATOM 666 N N . GLN A 1 87 ? -25.463 8.647 6.208 1.00 76.94 87 GLN A N 1
ATOM 667 C CA . GLN A 1 87 ? -25.909 9.949 5.677 1.00 76.94 87 GLN A CA 1
ATOM 668 C C . GLN A 1 87 ? -26.505 10.878 6.747 1.00 76.94 87 GLN A C 1
ATOM 670 O O . GLN A 1 87 ? -26.586 12.087 6.542 1.00 76.94 87 GLN A O 1
ATOM 675 N N . TYR A 1 88 ? -26.937 10.318 7.876 1.00 79.81 88 TYR A N 1
ATOM 676 C CA . TYR A 1 88 ? -27.574 11.040 8.980 1.00 79.81 88 TYR A CA 1
ATOM 677 C C . TYR A 1 88 ? -26.658 11.176 10.197 1.00 79.81 88 TYR A C 1
ATOM 679 O O . TYR A 1 88 ? -27.099 11.575 11.274 1.00 79.81 88 TYR A O 1
ATOM 687 N N . SER A 1 89 ? -25.392 10.809 10.028 1.00 80.12 89 SER A N 1
ATOM 688 C CA . SER A 1 89 ? -24.410 10.681 11.092 1.00 80.12 89 SER A CA 1
ATOM 689 C C . SER A 1 89 ? -23.331 11.748 10.967 1.00 80.12 89 SER A C 1
ATOM 691 O O . SER A 1 89 ? -22.906 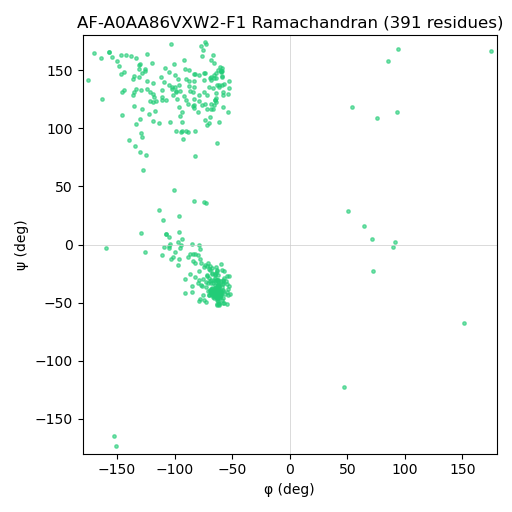12.093 9.865 1.00 80.12 89 SER A O 1
ATOM 693 N N . ASN A 1 90 ? -22.838 12.247 12.099 1.00 79.81 90 ASN A N 1
ATOM 694 C CA . ASN A 1 90 ? -21.581 12.998 12.120 1.00 79.81 90 ASN A CA 1
ATOM 695 C C . ASN A 1 90 ? -20.370 12.056 11.948 1.00 79.81 90 ASN A C 1
ATOM 697 O O . ASN A 1 90 ? -20.515 10.834 11.956 1.00 79.81 90 ASN A O 1
ATOM 701 N N . SER A 1 91 ? -19.159 12.608 11.825 1.00 75.06 91 SER A N 1
ATOM 702 C CA . SER A 1 91 ? -17.937 11.832 11.554 1.00 75.06 91 SER A CA 1
ATOM 703 C C . SER A 1 91 ? -17.677 10.690 12.547 1.00 75.06 91 SER A C 1
ATOM 705 O O . SER A 1 91 ? -17.156 9.650 12.150 1.00 75.06 91 SER A O 1
ATOM 707 N N . LEU A 1 92 ? -18.038 10.865 13.824 1.00 76.69 92 LEU A N 1
ATOM 708 C CA . LEU A 1 92 ? -17.866 9.842 14.860 1.00 76.69 92 LEU A CA 1
ATOM 709 C C . LEU A 1 92 ? -18.960 8.769 14.766 1.00 76.69 92 LEU A C 1
ATOM 711 O O . LEU A 1 92 ? -18.659 7.578 14.748 1.00 76.69 92 LEU A O 1
ATOM 715 N N . GLN A 1 93 ? -20.219 9.187 14.635 1.00 79.88 93 GLN A N 1
ATOM 716 C CA . GLN A 1 93 ? -21.374 8.294 14.494 1.00 79.88 93 GLN A CA 1
ATOM 717 C C . GLN A 1 93 ? -21.296 7.445 13.217 1.00 79.88 93 GLN A C 1
ATOM 719 O O . GLN A 1 93 ? -21.636 6.264 13.228 1.00 79.88 93 GLN A O 1
ATOM 724 N N . ALA A 1 94 ? -20.784 8.016 12.123 1.00 80.50 94 ALA A N 1
ATOM 725 C CA . ALA A 1 94 ? -20.613 7.338 10.840 1.00 80.50 94 ALA A CA 1
ATOM 726 C C . ALA A 1 94 ? -19.714 6.101 10.962 1.00 80.50 94 ALA A C 1
ATOM 728 O O . ALA A 1 94 ? -19.974 5.075 10.335 1.00 80.50 94 ALA A O 1
ATOM 729 N N . ALA A 1 95 ? -18.684 6.175 11.810 1.00 81.00 95 ALA A N 1
ATOM 730 C CA . ALA A 1 95 ? -17.804 5.047 12.083 1.00 81.00 95 ALA A CA 1
ATOM 731 C C . ALA A 1 95 ? -18.498 3.931 12.876 1.00 81.00 95 ALA A C 1
ATOM 733 O O . ALA A 1 95 ? -18.007 2.804 12.857 1.00 81.00 95 ALA A O 1
ATOM 734 N N . LEU A 1 96 ? -19.623 4.209 13.537 1.00 83.81 96 LEU A N 1
ATOM 735 C CA . LEU A 1 96 ? -20.358 3.250 14.363 1.00 83.81 96 LEU A CA 1
ATOM 736 C C . LEU A 1 96 ? -21.524 2.585 13.620 1.00 83.81 96 LEU A C 1
ATOM 738 O O . LEU A 1 96 ? -21.971 1.512 14.014 1.00 83.81 96 LEU A O 1
ATOM 742 N N . CYS A 1 97 ? -21.966 3.176 12.510 1.00 87.00 97 CYS A N 1
ATOM 743 C CA . CYS A 1 97 ? -23.087 2.684 11.720 1.00 87.00 97 CYS A CA 1
ATOM 744 C C . CYS A 1 97 ? -22.873 1.288 11.109 1.00 87.00 97 CYS A C 1
ATOM 746 O O . CYS A 1 97 ? -21.744 0.930 10.755 1.00 87.00 97 CYS A O 1
ATOM 748 N N . PRO A 1 98 ? -23.965 0.523 10.912 1.00 88.31 98 PRO A N 1
ATOM 749 C CA . PRO A 1 98 ? -23.924 -0.726 10.166 1.00 88.31 98 PRO A CA 1
ATOM 750 C C . PRO A 1 98 ? -23.586 -0.470 8.691 1.00 88.31 98 PRO A C 1
ATOM 752 O O . PRO A 1 98 ? -24.042 0.505 8.090 1.00 88.31 98 PRO A O 1
ATOM 755 N N . ILE A 1 99 ? -22.811 -1.374 8.096 1.00 88.50 99 ILE A N 1
ATOM 756 C CA . ILE A 1 99 ? -22.456 -1.363 6.672 1.00 88.50 99 ILE A CA 1
ATOM 757 C C . ILE A 1 99 ? -22.750 -2.756 6.120 1.00 88.50 99 ILE A C 1
ATOM 759 O O . ILE A 1 99 ? -21.939 -3.668 6.250 1.00 88.50 99 ILE A O 1
ATOM 763 N N . SER A 1 100 ? -23.926 -2.930 5.516 1.00 87.94 100 SER A N 1
ATOM 764 C CA . SER A 1 100 ? -24.375 -4.219 4.971 1.00 87.94 100 SER A CA 1
ATOM 765 C C . SER A 1 100 ? -23.709 -4.573 3.641 1.00 87.94 100 SER A C 1
ATOM 767 O O . SER A 1 100 ? -23.417 -5.738 3.385 1.00 87.94 100 SER A O 1
ATOM 769 N N . LYS A 1 101 ? -23.441 -3.570 2.800 1.00 88.94 101 LYS A N 1
ATOM 770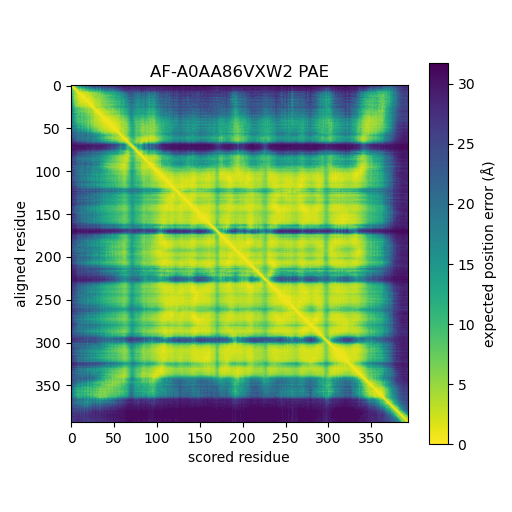 C CA . LYS A 1 101 ? -22.746 -3.723 1.520 1.00 88.94 101 LYS A CA 1
ATOM 771 C C . LYS A 1 101 ? -21.592 -2.716 1.446 1.00 88.94 101 LYS A C 1
ATOM 773 O O . LYS A 1 101 ? -21.825 -1.571 1.062 1.00 88.94 101 LYS A O 1
ATOM 778 N N . PRO A 1 102 ? -20.376 -3.107 1.864 1.00 89.94 102 PRO A N 1
ATOM 779 C CA . PRO A 1 102 ? -19.190 -2.266 1.738 1.00 89.94 102 PRO A CA 1
ATOM 780 C C . PRO A 1 102 ? -18.893 -1.912 0.279 1.00 89.94 102 PRO A C 1
ATOM 782 O O . PRO A 1 102 ? -19.186 -2.694 -0.627 1.00 89.94 102 PRO A O 1
ATOM 785 N N . THR A 1 103 ? -18.300 -0.739 0.070 1.00 87.88 103 THR A N 1
ATOM 786 C CA . THR A 1 103 ? -17.896 -0.267 -1.257 1.00 87.88 103 THR A CA 1
ATOM 787 C C . THR A 1 103 ? -16.750 -1.110 -1.813 1.00 87.88 103 THR A C 1
ATOM 789 O O . THR A 1 103 ? -15.835 -1.505 -1.089 1.00 87.88 103 THR A O 1
ATOM 792 N N . GLU A 1 104 ? -16.803 -1.363 -3.116 1.00 91.25 104 GLU A N 1
ATOM 793 C CA . GLU A 1 104 ? -15.775 -2.065 -3.878 1.00 91.25 104 GLU A CA 1
ATOM 794 C C . GLU A 1 104 ? -14.740 -1.046 -4.366 1.00 91.25 104 GLU A C 1
ATOM 796 O O . GLU A 1 104 ? -14.949 -0.333 -5.345 1.00 91.25 104 GLU A O 1
ATOM 801 N N . TRP A 1 105 ? -13.637 -0.912 -3.626 1.00 91.75 105 TRP A N 1
ATOM 802 C CA . TRP A 1 105 ? -12.594 0.066 -3.936 1.00 91.75 105 TRP A CA 1
ATOM 803 C C . TRP A 1 105 ? -11.572 -0.514 -4.913 1.00 91.75 105 TRP A C 1
ATOM 805 O O . TRP A 1 105 ? -11.114 -1.636 -4.689 1.00 91.75 105 TRP A O 1
ATOM 815 N N . PRO A 1 106 ? -11.131 0.226 -5.945 1.00 92.56 106 PRO A N 1
ATOM 816 C CA . PRO A 1 106 ? -10.090 -0.271 -6.831 1.00 92.56 106 PRO A CA 1
ATOM 817 C C . PRO A 1 106 ? -8.773 -0.449 -6.054 1.00 92.56 106 PRO A C 1
ATOM 819 O O . PRO A 1 106 ? -8.498 0.295 -5.111 1.00 92.56 106 PRO A O 1
ATOM 822 N N . PRO A 1 107 ? -7.932 -1.429 -6.413 1.00 94.06 107 PRO A N 1
ATOM 823 C CA . PRO A 1 107 ? -6.688 -1.679 -5.697 1.00 94.06 107 PRO A CA 1
ATOM 824 C C . PRO A 1 107 ? -5.620 -0.623 -6.024 1.00 94.06 107 PRO A C 1
ATOM 826 O O . PRO A 1 107 ? -5.305 -0.376 -7.189 1.00 94.06 107 PRO A O 1
ATOM 829 N N . PHE A 1 108 ? -4.995 -0.063 -4.988 1.00 94.94 108 PHE A N 1
ATOM 830 C CA . PHE A 1 108 ? -3.940 0.951 -5.103 1.00 94.94 108 PHE A CA 1
ATOM 831 C C . PHE A 1 108 ? -2.562 0.398 -4.746 1.00 94.94 108 PHE A C 1
ATOM 833 O O . PHE A 1 108 ? -2.451 -0.485 -3.902 1.00 94.94 108 PHE A O 1
ATOM 840 N N . LEU A 1 109 ? -1.509 0.967 -5.335 1.00 95.75 109 LEU A N 1
ATOM 841 C CA . LEU A 1 109 ? -0.140 0.926 -4.816 1.00 95.75 109 LEU A CA 1
ATOM 842 C C . LEU A 1 109 ? 0.062 2.012 -3.754 1.00 95.75 109 LEU A C 1
ATOM 844 O O . LEU A 1 109 ? -0.486 3.112 -3.868 1.00 95.75 109 LEU A O 1
ATOM 848 N N . GLN A 1 110 ? 0.895 1.733 -2.751 1.00 94.94 110 GLN A N 1
ATOM 849 C CA . GLN A 1 110 ? 1.400 2.788 -1.876 1.00 94.94 110 GLN A CA 1
ATOM 850 C C . GLN A 1 110 ? 2.488 3.569 -2.611 1.00 94.94 110 GLN A C 1
ATOM 852 O O . GLN A 1 110 ? 3.504 2.991 -2.993 1.00 94.94 110 GLN A O 1
ATOM 857 N N . LEU A 1 111 ? 2.279 4.870 -2.801 1.00 95.88 111 LEU A N 1
ATOM 858 C CA . LEU A 1 111 ? 3.245 5.742 -3.458 1.00 95.88 111 LEU A CA 1
ATOM 859 C C . LEU A 1 111 ? 3.966 6.640 -2.446 1.00 95.88 111 LEU A C 1
ATOM 861 O O . LEU A 1 111 ? 3.362 7.037 -1.447 1.00 95.88 111 LEU A O 1
ATOM 865 N N . PRO A 1 112 ? 5.232 6.988 -2.714 1.00 95.19 112 PRO A N 1
ATOM 866 C CA . PRO A 1 112 ? 5.940 8.023 -1.983 1.00 95.19 112 PRO A CA 1
ATOM 867 C C . PRO A 1 112 ? 5.467 9.422 -2.381 1.00 95.19 112 PRO A C 1
ATOM 869 O O . PRO A 1 112 ? 5.171 9.694 -3.554 1.00 95.19 112 PRO A O 1
ATOM 872 N N . ALA A 1 113 ? 5.493 10.333 -1.409 1.00 93.12 113 ALA A N 1
ATOM 873 C CA . ALA A 1 113 ? 5.250 11.751 -1.649 1.00 93.12 113 ALA A CA 1
ATOM 874 C C . ALA A 1 113 ? 6.264 12.336 -2.657 1.00 93.12 113 ALA A C 1
ATOM 876 O O . ALA A 1 113 ? 7.418 11.892 -2.669 1.00 93.12 113 ALA A O 1
ATOM 877 N N . PRO A 1 114 ? 5.915 13.349 -3.480 1.00 93.25 114 PRO A N 1
ATOM 878 C CA . PRO A 1 114 ? 6.804 13.893 -4.507 1.00 93.25 114 PRO A CA 1
ATOM 879 C C . PRO A 1 114 ? 8.130 14.412 -3.946 1.00 93.25 114 PRO A C 1
ATOM 881 O O . PRO A 1 114 ? 9.167 14.258 -4.586 1.00 93.25 114 PRO A O 1
ATOM 884 N N . SER A 1 115 ? 8.109 14.950 -2.723 1.00 92.88 115 SER A N 1
ATOM 885 C CA . SER A 1 115 ? 9.295 15.400 -1.989 1.00 92.88 115 SER A CA 1
ATOM 886 C C . SER A 1 115 ? 10.228 14.261 -1.566 1.00 92.88 115 SER A C 1
ATOM 888 O O . SER A 1 115 ? 11.421 14.490 -1.379 1.00 92.88 115 SER A O 1
ATOM 890 N N . ASN A 1 116 ? 9.693 13.047 -1.418 1.00 93.56 116 ASN A N 1
ATOM 891 C CA . ASN A 1 116 ? 10.395 11.882 -0.881 1.00 93.56 116 ASN A CA 1
ATOM 892 C C . ASN A 1 116 ? 10.822 10.890 -1.971 1.00 93.56 116 ASN A C 1
ATOM 894 O O . ASN A 1 116 ? 11.624 10.004 -1.687 1.00 93.56 116 ASN A O 1
ATOM 898 N N . ARG A 1 117 ? 10.317 11.019 -3.206 1.00 94.81 117 ARG A N 1
ATOM 899 C CA . ARG A 1 117 ? 10.655 10.143 -4.347 1.00 94.81 117 ARG A CA 1
ATOM 900 C C . ARG A 1 117 ? 12.161 10.050 -4.559 1.00 94.81 117 ARG A C 1
ATOM 902 O O . ARG A 1 117 ? 12.835 11.078 -4.529 1.00 94.81 117 ARG A O 1
ATOM 909 N N . ALA A 1 118 ? 12.677 8.842 -4.767 1.00 95.25 118 ALA A N 1
ATOM 910 C CA . ALA A 1 118 ? 14.105 8.582 -4.933 1.00 95.25 118 ALA A CA 1
ATOM 911 C C . ALA A 1 118 ? 14.746 9.439 -6.038 1.00 95.25 118 ALA A C 1
ATOM 913 O O . ALA A 1 118 ? 14.255 9.497 -7.166 1.00 95.25 118 ALA A O 1
ATOM 914 N N . VAL A 1 119 ? 15.860 10.086 -5.698 1.00 95.44 119 VAL A N 1
ATOM 915 C CA . VAL A 1 119 ? 16.693 10.881 -6.607 1.00 95.44 119 VAL A CA 1
ATOM 916 C C . VAL A 1 119 ? 18.158 10.527 -6.403 1.00 95.44 119 VAL A C 1
ATOM 918 O O . VAL A 1 119 ? 18.553 10.020 -5.352 1.00 95.44 119 VAL A O 1
ATOM 921 N N . ARG A 1 120 ? 18.979 10.843 -7.398 1.00 94.00 120 ARG A N 1
ATOM 922 C CA . ARG A 1 120 ? 20.431 10.746 -7.296 1.00 94.00 120 ARG A CA 1
ATOM 923 C C . ARG A 1 120 ? 20.952 11.727 -6.244 1.00 94.00 120 ARG A C 1
ATOM 925 O O . ARG A 1 120 ? 20.639 12.919 -6.295 1.00 94.00 120 ARG A O 1
ATOM 932 N N . ASN A 1 121 ? 21.782 11.241 -5.325 1.00 89.12 121 ASN A N 1
ATOM 933 C CA . ASN A 1 121 ? 22.457 12.058 -4.315 1.00 89.12 121 ASN A CA 1
ATOM 934 C C . 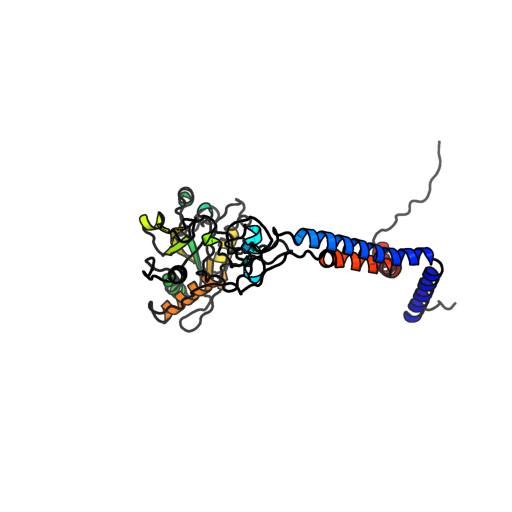ASN A 1 121 ? 23.811 11.446 -3.895 1.00 89.12 121 ASN A C 1
ATOM 936 O O . ASN A 1 121 ? 24.267 10.474 -4.495 1.00 89.12 121 ASN A O 1
ATOM 940 N N . GLY A 1 122 ? 24.468 12.024 -2.881 1.00 84.50 122 GLY A N 1
ATOM 941 C CA . GLY A 1 122 ? 25.821 11.628 -2.466 1.00 84.50 122 GLY A CA 1
ATOM 942 C C . GLY A 1 122 ? 25.949 10.180 -1.975 1.00 84.50 122 GLY A C 1
ATOM 943 O O . GLY A 1 122 ? 26.980 9.552 -2.200 1.00 84.50 122 GLY A O 1
ATOM 944 N N . PHE A 1 123 ? 24.904 9.625 -1.352 1.00 85.88 123 PHE A N 1
ATOM 945 C CA . PHE A 1 123 ? 24.914 8.258 -0.813 1.00 85.88 123 PHE A CA 1
ATOM 946 C C . PHE A 1 123 ? 24.194 7.221 -1.698 1.00 85.88 123 PHE A C 1
ATOM 948 O O . PHE A 1 123 ? 24.354 6.016 -1.471 1.00 85.88 123 PHE A O 1
ATOM 955 N N . LEU A 1 124 ? 23.453 7.670 -2.720 1.00 87.69 124 LEU A N 1
ATOM 956 C CA . LEU A 1 124 ? 22.856 6.872 -3.800 1.00 87.69 124 LEU A CA 1
ATOM 957 C C . LEU A 1 124 ? 23.300 7.425 -5.172 1.00 87.69 124 LEU A C 1
ATOM 959 O O . LEU A 1 124 ? 22.523 8.102 -5.855 1.00 87.69 124 LEU A O 1
ATOM 963 N N . PRO A 1 125 ? 24.545 7.147 -5.606 1.00 84.12 125 PRO A N 1
ATOM 964 C CA . PRO A 1 125 ? 25.113 7.695 -6.838 1.00 84.12 125 PRO A CA 1
ATOM 965 C C . PRO A 1 125 ? 24.697 6.904 -8.094 1.00 84.12 125 PRO A C 1
ATOM 967 O O . PRO A 1 125 ? 25.498 6.713 -9.008 1.00 84.12 125 PRO A O 1
ATOM 970 N N . PHE A 1 126 ? 23.457 6.414 -8.157 1.00 89.69 126 PHE A N 1
ATOM 971 C CA . PHE A 1 126 ? 22.954 5.703 -9.332 1.00 89.69 126 PHE A CA 1
ATOM 972 C C . PHE A 1 126 ? 22.558 6.702 -10.429 1.00 89.69 126 PHE A C 1
ATOM 974 O O . PHE A 1 126 ? 21.755 7.607 -10.202 1.00 89.69 126 PHE A O 1
ATOM 981 N N . TYR A 1 127 ? 23.143 6.566 -11.623 1.00 89.50 127 TYR A N 1
ATOM 982 C CA . TYR A 1 127 ? 22.930 7.502 -12.739 1.00 89.50 127 TYR A CA 1
ATOM 983 C C . TYR A 1 127 ? 21.561 7.368 -13.416 1.00 89.50 127 TYR A C 1
ATOM 985 O O . TYR A 1 127 ? 21.152 8.278 -14.132 1.00 89.50 127 TYR A O 1
ATOM 993 N N . ASP A 1 128 ? 20.874 6.249 -13.202 1.00 92.94 128 ASP A N 1
ATOM 994 C CA . ASP A 1 128 ? 19.528 5.982 -13.710 1.00 92.94 128 ASP A CA 1
ATOM 995 C C . ASP A 1 128 ? 18.421 6.572 -12.815 1.00 92.94 128 ASP A C 1
ATOM 997 O O . ASP A 1 128 ? 17.256 6.606 -13.216 1.00 92.94 128 ASP A O 1
ATOM 1001 N N . LEU A 1 129 ? 18.778 7.087 -11.631 1.00 95.12 129 LEU A N 1
ATOM 1002 C CA . LEU A 1 129 ? 17.883 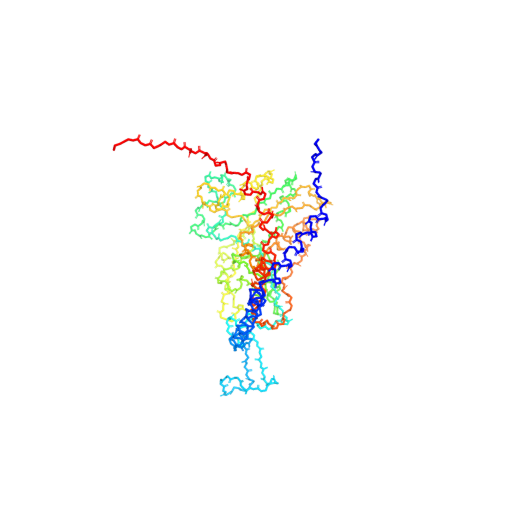7.874 -10.791 1.00 95.12 129 LEU A CA 1
ATOM 1003 C C . LEU A 1 129 ? 17.770 9.321 -11.300 1.00 95.12 129 LEU A C 1
ATOM 1005 O O . LEU A 1 129 ? 18.751 9.905 -11.773 1.00 95.12 129 LEU A O 1
ATOM 1009 N N . PRO A 1 130 ? 16.586 9.945 -11.157 1.00 94.31 130 PRO A N 1
ATOM 1010 C CA . PRO A 1 130 ? 16.377 11.327 -11.562 1.00 94.31 130 PRO A CA 1
ATOM 1011 C C . PRO A 1 130 ? 17.203 12.299 -10.713 1.00 94.31 130 PRO A C 1
ATOM 1013 O O . PRO A 1 130 ? 17.558 12.024 -9.566 1.00 94.31 130 PRO A O 1
ATOM 1016 N N . ASP A 1 131 ? 17.485 13.471 -11.275 1.00 93.38 131 ASP A N 1
ATOM 1017 C CA . ASP A 1 131 ? 18.219 14.521 -10.578 1.00 93.38 131 ASP A CA 1
ATOM 1018 C C . ASP A 1 131 ? 17.400 15.138 -9.430 1.00 93.38 131 ASP A C 1
ATOM 1020 O O . ASP A 1 131 ? 16.197 15.362 -9.565 1.00 93.38 131 ASP A O 1
ATOM 1024 N N . ALA A 1 132 ? 18.054 15.481 -8.316 1.00 92.19 132 ALA A N 1
ATOM 1025 C CA . ALA A 1 132 ? 17.396 16.027 -7.126 1.00 92.19 132 ALA A CA 1
ATOM 1026 C C . ALA A 1 132 ? 16.583 17.311 -7.387 1.00 92.19 132 ALA A C 1
ATOM 1028 O O . ALA A 1 132 ? 15.643 17.613 -6.643 1.00 92.19 132 ALA A O 1
ATOM 1029 N N . SER A 1 133 ? 16.894 18.055 -8.454 1.00 93.19 133 SER A N 1
ATOM 1030 C CA . SER A 1 133 ? 16.129 19.231 -8.883 1.00 93.19 133 SER A CA 1
ATOM 1031 C C . SER A 1 133 ? 14.644 18.944 -9.152 1.00 93.19 133 SER A C 1
ATOM 1033 O O . SER A 1 133 ? 13.819 19.825 -8.895 1.00 93.19 133 SER A O 1
ATOM 1035 N N . CYS A 1 134 ? 14.264 17.726 -9.563 1.00 93.19 134 CYS A N 1
ATOM 1036 C CA . CYS A 1 134 ? 12.863 17.379 -9.842 1.00 93.19 134 CYS A CA 1
ATOM 1037 C C . CYS A 1 134 ? 11.955 17.458 -8.605 1.00 93.19 134 CYS A C 1
ATOM 1039 O O . CYS A 1 134 ? 10.743 17.648 -8.741 1.00 93.19 134 CYS A O 1
ATOM 1041 N N . ARG A 1 135 ? 12.521 17.352 -7.391 1.00 92.56 135 ARG A N 1
ATOM 1042 C CA . ARG A 1 135 ? 11.754 17.444 -6.138 1.00 92.56 135 ARG A CA 1
ATOM 1043 C C . ARG A 1 135 ? 11.217 18.848 -5.922 1.00 92.56 135 ARG A C 1
ATOM 1045 O O . ARG A 1 135 ? 10.115 19.008 -5.418 1.00 92.56 135 ARG A O 1
ATOM 1052 N N . ARG A 1 136 ? 11.961 19.869 -6.363 1.00 90.38 136 ARG A N 1
ATOM 1053 C CA . ARG A 1 136 ? 11.549 21.278 -6.245 1.00 90.38 136 ARG A CA 1
ATOM 1054 C C . ARG A 1 136 ? 10.302 21.582 -7.069 1.00 90.38 136 ARG A C 1
ATOM 1056 O O . ARG A 1 136 ? 9.538 22.468 -6.713 1.00 90.38 136 ARG A O 1
ATOM 1063 N N . THR A 1 137 ? 10.101 20.846 -8.159 1.00 89.31 137 THR A N 1
ATOM 1064 C CA . THR A 1 137 ? 8.964 21.009 -9.072 1.00 89.31 137 THR A CA 1
ATOM 1065 C C . THR A 1 137 ? 7.911 19.910 -8.911 1.00 89.31 137 THR A C 1
ATOM 1067 O O . THR A 1 137 ? 6.984 19.850 -9.713 1.00 89.31 137 THR A O 1
ATOM 1070 N N . ASN A 1 138 ? 8.045 19.031 -7.905 1.00 89.62 138 ASN A N 1
ATOM 1071 C CA . ASN A 1 138 ? 7.189 17.855 -7.687 1.00 89.62 138 ASN A CA 1
ATOM 1072 C C . ASN A 1 138 ? 7.023 16.967 -8.937 1.00 89.62 138 ASN A C 1
ATOM 1074 O O . ASN A 1 138 ? 6.005 16.299 -9.113 1.00 89.62 138 ASN A O 1
ATOM 1078 N N . SER A 1 139 ? 8.028 16.955 -9.815 1.00 90.00 139 SER A N 1
ATOM 1079 C CA . SER A 1 139 ? 7.976 16.287 -11.121 1.00 90.00 139 SER A CA 1
ATOM 1080 C C . SER A 1 139 ? 8.755 14.974 -11.166 1.00 90.00 139 SER A C 1
ATOM 1082 O O . SER A 1 139 ? 8.791 14.326 -12.213 1.00 90.00 139 SER A O 1
ATOM 1084 N N . CYS A 1 140 ? 9.375 14.572 -10.049 1.00 94.31 140 CYS A N 1
ATOM 1085 C CA . CYS A 1 140 ? 10.162 13.348 -9.996 1.00 94.31 140 CYS A CA 1
ATOM 1086 C C . CYS A 1 140 ? 9.319 12.131 -10.385 1.00 94.31 140 CYS A C 1
ATOM 1088 O O . CYS A 1 140 ? 8.225 11.950 -9.834 1.00 94.31 140 CYS A O 1
ATOM 1090 N N . PRO A 1 141 ? 9.817 11.275 -11.289 1.00 95.50 141 PRO A N 1
ATOM 1091 C CA . PRO A 1 141 ? 9.170 10.011 -11.573 1.00 95.50 141 PRO A CA 1
ATOM 1092 C C . PRO A 1 141 ? 9.238 9.075 -10.357 1.00 95.50 141 PRO A C 1
ATOM 1094 O O . PRO A 1 141 ? 10.003 9.275 -9.413 1.00 95.50 141 PRO A O 1
ATOM 1097 N N . LEU A 1 142 ? 8.389 8.059 -10.377 1.00 96.56 142 LEU A N 1
ATOM 1098 C CA . LEU A 1 142 ? 8.358 6.977 -9.407 1.00 96.56 142 LEU A CA 1
ATOM 1099 C C . LEU A 1 142 ? 9.377 5.911 -9.806 1.00 96.56 142 LEU A C 1
ATOM 1101 O O . LEU A 1 142 ? 9.358 5.455 -10.944 1.00 96.56 142 LEU A O 1
ATOM 1105 N N . SER A 1 143 ? 10.215 5.471 -8.874 1.00 96.31 143 SER A N 1
ATOM 1106 C CA . SER A 1 143 ? 11.194 4.410 -9.129 1.00 96.31 143 SER A CA 1
ATOM 1107 C C . SER A 1 143 ? 10.697 3.063 -8.610 1.00 96.31 143 SER A C 1
ATOM 1109 O O . SER A 1 143 ? 10.195 2.973 -7.483 1.00 96.31 143 SER A O 1
ATOM 1111 N N . LEU A 1 144 ? 10.866 2.018 -9.419 1.00 96.81 144 LEU A N 1
ATOM 1112 C CA . LEU A 1 144 ? 10.691 0.614 -9.055 1.00 96.81 144 LEU A CA 1
ATOM 1113 C C . LEU A 1 144 ? 11.987 -0.134 -9.371 1.00 96.81 144 LEU A C 1
ATOM 1115 O O . LEU A 1 144 ? 12.541 0.042 -10.456 1.00 96.81 144 LEU A O 1
ATOM 1119 N N . LEU A 1 145 ? 12.468 -0.958 -8.440 1.00 97.38 145 LEU A N 1
ATOM 1120 C CA . LEU A 1 145 ? 13.712 -1.714 -8.625 1.00 97.38 145 LEU A CA 1
ATOM 1121 C C . LEU A 1 145 ? 13.439 -3.156 -9.049 1.00 97.38 145 LEU A C 1
ATOM 1123 O O . LEU A 1 145 ? 12.485 -3.776 -8.579 1.00 97.38 145 LEU A O 1
ATOM 1127 N N . PHE A 1 146 ? 14.319 -3.704 -9.882 1.00 97.06 146 PHE A N 1
ATOM 1128 C CA . PHE A 1 146 ? 14.227 -5.066 -10.393 1.00 97.06 146 PHE A CA 1
ATOM 1129 C C . PHE A 1 146 ? 15.574 -5.774 -10.351 1.00 97.06 146 PHE A C 1
ATOM 1131 O O . PHE A 1 146 ? 16.605 -5.183 -10.664 1.00 97.06 146 PHE A O 1
ATOM 1138 N N . THR A 1 147 ? 15.551 -7.061 -10.025 1.00 97.56 147 THR A N 1
ATOM 1139 C CA . THR A 1 147 ? 16.689 -7.969 -10.185 1.00 97.56 147 THR A CA 1
ATOM 1140 C C . THR A 1 147 ? 16.202 -9.380 -10.533 1.00 97.56 147 THR A C 1
ATOM 1142 O O . THR A 1 147 ? 15.007 -9.671 -10.431 1.00 97.56 147 THR A O 1
ATOM 1145 N N . ALA A 1 148 ? 17.096 -10.227 -11.035 1.00 97.25 148 ALA A N 1
ATOM 1146 C CA . ALA A 1 148 ? 16.829 -11.618 -11.404 1.00 97.25 148 ALA A CA 1
ATOM 1147 C C . ALA A 1 148 ? 18.138 -12.355 -11.710 1.00 97.25 148 ALA A C 1
ATOM 1149 O O . ALA A 1 148 ? 19.136 -11.722 -12.050 1.00 97.25 148 ALA A O 1
ATOM 1150 N N . GLU A 1 149 ? 18.106 -13.689 -11.753 1.00 96.00 149 GLU A N 1
ATOM 1151 C CA . GLU A 1 149 ? 19.196 -14.477 -12.350 1.00 96.00 149 GLU A CA 1
ATOM 1152 C C . GLU A 1 149 ? 19.346 -14.193 -13.856 1.00 96.00 149 GLU A C 1
ATOM 1154 O O . GLU A 1 149 ? 20.455 -14.164 -14.385 1.00 96.00 149 GLU A O 1
ATOM 1159 N N . ASN A 1 150 ? 18.230 -13.950 -14.558 1.00 96.19 150 ASN A N 1
ATOM 1160 C CA . ASN A 1 150 ? 18.220 -13.622 -15.982 1.00 96.19 150 ASN A CA 1
ATOM 1161 C C . ASN A 1 150 ? 17.749 -12.180 -16.223 1.00 96.19 150 ASN A C 1
ATOM 1163 O O . ASN A 1 150 ? 16.555 -11.873 -16.190 1.00 96.19 150 ASN A O 1
ATOM 1167 N N . HIS A 1 151 ? 18.707 -11.309 -16.538 1.00 95.25 151 HIS A N 1
ATOM 1168 C CA . HIS A 1 151 ? 18.473 -9.892 -16.812 1.00 95.25 151 HIS A CA 1
ATOM 1169 C C . HIS A 1 151 ? 17.490 -9.645 -17.970 1.00 95.25 151 HIS A C 1
ATOM 1171 O O . HIS A 1 151 ? 16.554 -8.858 -17.841 1.00 95.25 151 HIS A O 1
ATOM 1177 N N . SER A 1 152 ? 17.653 -10.349 -19.095 1.00 95.56 152 SER A N 1
ATOM 1178 C CA . SER A 1 152 ? 16.800 -10.166 -20.279 1.00 95.56 152 SER A CA 1
ATOM 1179 C C . SER A 1 152 ? 15.344 -10.559 -20.006 1.00 95.56 152 SER A C 1
ATOM 1181 O O . SER A 1 152 ? 14.414 -9.880 -20.455 1.00 95.56 152 SER A O 1
ATOM 1183 N N . PHE A 1 153 ? 15.139 -11.616 -19.215 1.00 95.75 153 PHE A N 1
ATOM 1184 C CA . PHE A 1 153 ? 13.814 -12.016 -18.750 1.00 95.75 153 PHE A CA 1
ATOM 1185 C C . PHE A 1 153 ? 13.166 -10.914 -17.900 1.00 95.75 153 PHE A C 1
ATOM 1187 O O . PHE A 1 153 ? 12.054 -10.484 -18.204 1.00 95.75 153 PHE A O 1
ATOM 1194 N N . ALA A 1 154 ? 13.873 -10.405 -16.888 1.00 95.81 154 ALA A N 1
ATOM 1195 C CA . ALA A 1 154 ? 13.354 -9.371 -15.994 1.00 95.81 154 ALA A CA 1
ATOM 1196 C C . ALA A 1 154 ? 13.008 -8.067 -16.728 1.00 95.81 154 ALA A C 1
ATOM 1198 O O . ALA A 1 154 ? 11.968 -7.462 -16.460 1.00 95.81 154 ALA A O 1
ATOM 1199 N N . LEU A 1 155 ? 13.833 -7.655 -17.695 1.00 95.12 155 LEU A N 1
ATOM 1200 C CA . LEU A 1 155 ? 13.542 -6.504 -18.554 1.00 95.12 155 LEU A CA 1
ATOM 1201 C C . LEU A 1 155 ? 12.272 -6.724 -19.382 1.00 95.12 155 LEU A C 1
ATOM 1203 O O . LEU A 1 155 ? 11.411 -5.849 -19.442 1.00 95.12 155 LEU A O 1
ATOM 1207 N N . SER A 1 156 ? 12.123 -7.910 -19.974 1.00 94.94 156 SER A N 1
ATOM 1208 C CA . SER A 1 156 ? 10.957 -8.246 -20.800 1.00 94.94 156 SER A CA 1
ATOM 1209 C C . SER A 1 156 ? 9.659 -8.252 -19.991 1.00 94.94 156 SER A C 1
ATOM 1211 O O . SER A 1 156 ? 8.631 -7.777 -20.474 1.00 94.94 156 SER A O 1
ATOM 1213 N N . VAL A 1 157 ? 9.702 -8.766 -18.758 1.00 95.50 157 VAL A N 1
ATOM 1214 C CA . VAL A 1 157 ? 8.548 -8.798 -17.851 1.00 95.50 157 VAL A CA 1
ATOM 1215 C C . VAL A 1 157 ? 8.241 -7.403 -17.308 1.00 95.50 157 VAL A C 1
ATOM 1217 O O . VAL A 1 157 ? 7.103 -6.949 -17.392 1.00 95.50 157 VAL A O 1
ATOM 1220 N N . SER A 1 158 ? 9.234 -6.680 -16.790 1.00 94.75 158 SER A N 1
ATOM 1221 C CA . SER A 1 158 ? 9.014 -5.349 -16.202 1.00 94.75 158 SER A CA 1
ATOM 1222 C C . SER A 1 158 ? 8.485 -4.334 -17.224 1.00 94.75 158 SER A C 1
ATOM 1224 O O . SER A 1 158 ? 7.601 -3.538 -16.900 1.00 94.75 158 SER A O 1
ATOM 1226 N N . ALA A 1 159 ? 8.905 -4.422 -18.492 1.00 93.31 159 ALA A N 1
ATOM 1227 C CA . ALA A 1 159 ? 8.384 -3.598 -19.586 1.00 93.31 159 ALA A CA 1
ATOM 1228 C C . ALA A 1 159 ? 6.866 -3.748 -19.830 1.00 93.31 159 ALA A C 1
ATOM 1230 O O . ALA A 1 159 ? 6.269 -2.895 -20.484 1.00 93.31 159 ALA A O 1
ATOM 1231 N N . LYS A 1 160 ? 6.226 -4.807 -19.313 1.00 93.31 160 LYS A N 1
ATOM 1232 C CA . LYS A 1 160 ? 4.777 -5.063 -19.431 1.00 93.31 160 LYS A CA 1
ATOM 1233 C C . LYS A 1 160 ? 3.959 -4.605 -18.219 1.00 93.31 160 LYS A C 1
ATOM 1235 O O . LYS A 1 160 ? 2.752 -4.820 -18.186 1.00 93.31 160 LYS A O 1
ATOM 1240 N N . MET A 1 161 ? 4.580 -3.994 -17.209 1.00 91.94 161 MET A N 1
ATOM 1241 C CA . MET A 1 161 ? 3.876 -3.596 -15.980 1.00 91.94 161 MET A CA 1
ATOM 1242 C C . MET A 1 161 ? 2.943 -2.399 -16.176 1.00 91.94 161 MET A C 1
ATOM 1244 O O . MET A 1 161 ? 1.872 -2.354 -15.575 1.00 91.94 161 MET A O 1
ATOM 1248 N N . PHE A 1 162 ? 3.329 -1.437 -17.012 1.00 91.88 162 PHE A N 1
ATOM 1249 C CA . PHE A 1 162 ? 2.595 -0.185 -17.174 1.00 91.88 162 PHE A CA 1
ATOM 1250 C C . PHE A 1 162 ? 2.094 -0.017 -18.604 1.00 91.88 162 PHE A C 1
ATOM 1252 O O . PHE A 1 162 ? 2.797 -0.322 -19.566 1.00 91.88 162 PHE A O 1
ATOM 1259 N N . GLY A 1 163 ? 0.864 0.479 -18.726 1.00 83.12 163 GLY A N 1
ATOM 1260 C CA . GLY A 1 163 ? 0.278 0.838 -20.012 1.00 83.12 163 GLY A CA 1
ATOM 1261 C C . GLY A 1 163 ? 0.817 2.166 -20.546 1.00 83.12 163 GLY A C 1
ATOM 1262 O O . GLY A 1 163 ? 1.499 2.913 -19.842 1.00 83.12 163 GLY A O 1
ATOM 1263 N N . SER A 1 164 ? 0.469 2.464 -21.796 1.00 78.19 164 SER A N 1
ATOM 1264 C CA . SER A 1 164 ? 0.832 3.704 -22.493 1.00 78.19 164 SER A CA 1
ATOM 1265 C C . SER A 1 164 ? -0.252 4.783 -22.454 1.00 78.19 164 SER A C 1
ATOM 1267 O O . SER A 1 164 ? 0.006 5.909 -22.857 1.00 78.19 164 SER A O 1
ATOM 1269 N N . SER A 1 165 ? -1.472 4.443 -22.036 1.00 79.94 165 SER A N 1
ATOM 1270 C CA . SER A 1 165 ? -2.606 5.369 -22.000 1.00 79.94 165 SER A CA 1
ATOM 1271 C C . SER A 1 165 ? -3.553 5.027 -20.856 1.00 79.94 165 SER A C 1
ATOM 1273 O O . SER A 1 165 ? -3.608 3.887 -20.389 1.00 79.94 165 SER A O 1
ATOM 1275 N N . LEU A 1 166 ? -4.271 6.038 -20.371 1.00 80.12 166 LEU A N 1
ATOM 1276 C CA . LEU A 1 166 ? -5.295 5.858 -19.356 1.00 80.12 166 LEU A CA 1
ATOM 1277 C C . LEU A 1 166 ? -6.500 5.197 -20.025 1.00 80.12 166 LEU A C 1
ATOM 1279 O O . LEU A 1 166 ? -7.054 5.733 -20.982 1.00 80.12 166 LEU A O 1
ATOM 1283 N N . SER A 1 167 ? -6.893 4.025 -19.541 1.00 75.38 167 SER A N 1
ATOM 1284 C CA . SER A 1 167 ? -8.103 3.356 -20.003 1.00 75.38 167 SER A CA 1
ATOM 1285 C C . SER A 1 167 ? -9.251 3.760 -19.087 1.00 75.38 167 SER A C 1
ATOM 1287 O O . SER A 1 167 ? -9.471 3.147 -18.047 1.00 75.38 167 SER A O 1
ATOM 1289 N N . ILE A 1 168 ? -9.950 4.835 -19.445 1.00 67.69 168 ILE A N 1
ATOM 1290 C CA . ILE A 1 168 ? -11.286 5.111 -18.915 1.00 67.69 168 ILE A CA 1
ATOM 1291 C C . ILE A 1 168 ? -12.235 4.630 -19.994 1.00 67.69 168 ILE A C 1
ATOM 1293 O O . ILE A 1 168 ? -12.448 5.307 -20.995 1.00 67.69 168 ILE A O 1
ATOM 1297 N N . SER A 1 169 ? -12.755 3.423 -19.845 1.00 54.56 169 SER A N 1
ATOM 1298 C CA . SER A 1 169 ? -13.895 3.039 -20.656 1.00 54.56 169 SER A CA 1
ATOM 1299 C C . SER A 1 169 ? -15.084 3.925 -20.272 1.00 54.56 169 SER A C 1
ATOM 1301 O O . SER A 1 169 ? -15.439 3.988 -19.093 1.00 54.56 169 SER A O 1
ATOM 1303 N N . GLU A 1 170 ? -15.680 4.619 -21.243 1.00 48.50 170 GLU A N 1
ATOM 1304 C CA . GLU A 1 170 ? -16.953 5.327 -21.083 1.00 48.50 170 GLU A CA 1
ATOM 1305 C C . GLU A 1 170 ? -18.061 4.306 -20.777 1.00 48.50 170 GLU A C 1
ATOM 1307 O O . GLU A 1 170 ? -18.712 3.797 -21.682 1.00 48.50 170 GLU A O 1
ATOM 1312 N N . PHE A 1 171 ? -18.275 3.953 -19.511 1.00 47.91 171 PHE A N 1
ATOM 1313 C CA . PHE A 1 171 ? -19.396 3.096 -19.127 1.00 47.91 171 PHE A CA 1
ATOM 1314 C C . PHE A 1 171 ? -20.150 3.724 -17.962 1.00 47.91 171 PHE A C 1
ATOM 1316 O O . PHE A 1 171 ? -19.679 3.775 -16.826 1.00 47.91 171 PHE A O 1
ATOM 1323 N N . GLY A 1 172 ? -21.347 4.223 -18.272 1.00 46.47 172 GLY A N 1
ATOM 1324 C CA . GLY A 1 172 ? -22.346 4.567 -17.274 1.00 46.47 172 GLY A CA 1
ATOM 1325 C C . GLY A 1 172 ? -22.682 3.332 -16.439 1.00 46.47 172 GLY A C 1
ATOM 1326 O O . GLY A 1 172 ? -23.137 2.325 -16.973 1.00 46.47 172 GLY A O 1
ATOM 1327 N N . GLY A 1 173 ? -22.426 3.410 -15.134 1.00 55.47 173 GLY A N 1
ATOM 1328 C CA . GLY A 1 173 ? -22.782 2.371 -14.170 1.00 55.47 173 GLY A CA 1
ATOM 1329 C C . GLY A 1 173 ? -21.846 2.332 -12.965 1.00 55.47 173 GLY A C 1
ATOM 1330 O O . GLY A 1 173 ? -22.270 2.673 -11.865 1.00 55.47 173 GLY A O 1
ATOM 1331 N N . ASP A 1 174 ? -20.579 1.960 -13.173 1.00 71.19 174 ASP A N 1
ATOM 1332 C CA . ASP A 1 174 ? -19.612 1.752 -12.086 1.00 71.19 174 ASP A CA 1
ATOM 1333 C C . ASP A 1 174 ? -18.215 2.291 -12.434 1.00 71.19 174 ASP A C 1
ATOM 1335 O O . ASP A 1 174 ? -17.350 1.621 -13.003 1.00 71.19 174 ASP A O 1
ATOM 1339 N N . PHE A 1 175 ? -18.006 3.560 -12.089 1.00 78.50 175 PHE A N 1
ATOM 1340 C CA . PHE A 1 175 ? -16.751 4.269 -12.313 1.00 78.50 175 PHE A CA 1
ATOM 1341 C C . PHE A 1 175 ? -15.561 3.626 -11.572 1.00 78.50 175 PHE A C 1
ATOM 1343 O O . PHE A 1 175 ? -14.439 3.628 -12.085 1.00 78.50 175 PHE A O 1
ATOM 1350 N N . LEU A 1 176 ? -15.784 3.067 -10.375 1.00 83.38 176 LEU A N 1
ATOM 1351 C CA . LEU A 1 176 ? -14.717 2.493 -9.550 1.00 83.38 176 LEU A CA 1
ATOM 1352 C C . LEU A 1 176 ? -14.162 1.209 -10.172 1.00 83.38 176 LEU A C 1
ATOM 1354 O O . LEU A 1 176 ? -12.941 1.039 -10.219 1.00 83.38 176 LEU A O 1
ATOM 1358 N N . ALA A 1 177 ? -15.035 0.364 -10.725 1.00 81.44 177 ALA A N 1
ATOM 1359 C CA . ALA A 1 177 ? -14.633 -0.837 -11.455 1.00 81.44 177 ALA A CA 1
ATOM 1360 C C . ALA A 1 177 ? -13.789 -0.499 -12.700 1.00 81.44 177 ALA A C 1
ATOM 1362 O O . ALA A 1 177 ? -12.749 -1.116 -12.948 1.00 81.44 177 ALA A O 1
ATOM 1363 N N . GLY A 1 178 ? -14.166 0.547 -13.447 1.00 81.06 178 GLY A N 1
ATOM 1364 C CA . GLY A 1 178 ? -13.409 1.008 -14.617 1.00 81.06 178 GLY A CA 1
ATOM 1365 C C . GLY A 1 178 ? -11.984 1.466 -14.280 1.00 81.06 178 GLY A C 1
ATOM 1366 O O . GLY A 1 178 ? -11.041 1.209 -15.033 1.00 81.06 178 GLY A O 1
ATOM 1367 N N . LEU A 1 179 ? -11.785 2.082 -13.111 1.00 86.06 179 LEU A N 1
ATOM 1368 C CA . LEU A 1 179 ? -10.457 2.513 -12.673 1.00 86.06 179 LEU A CA 1
ATOM 1369 C C . LEU A 1 179 ? -9.496 1.344 -12.410 1.00 86.06 179 LEU A C 1
ATOM 1371 O O . LEU A 1 179 ? -8.292 1.497 -12.634 1.00 86.06 179 LEU A O 1
ATOM 1375 N N . ALA A 1 180 ? -9.997 0.181 -11.991 1.00 87.62 180 ALA A N 1
ATOM 1376 C CA . ALA A 1 180 ? -9.185 -0.987 -11.639 1.00 87.62 180 ALA A CA 1
ATOM 1377 C C . ALA A 1 180 ? -8.375 -1.564 -12.815 1.00 87.62 180 ALA A C 1
ATOM 1379 O O . ALA A 1 180 ? -7.344 -2.227 -12.624 1.00 87.62 180 ALA A O 1
ATOM 1380 N N . VAL A 1 181 ? -8.812 -1.267 -14.045 1.00 88.06 181 VAL A N 1
ATOM 1381 C CA . VAL A 1 181 ? -8.097 -1.589 -15.287 1.00 88.06 181 VAL A CA 1
ATOM 1382 C C . VAL A 1 181 ? -6.723 -0.914 -15.307 1.00 88.06 181 VAL A C 1
ATOM 1384 O O . VAL A 1 181 ? -5.768 -1.477 -15.847 1.00 88.06 181 VAL A O 1
ATOM 1387 N N . ASN A 1 182 ? -6.579 0.250 -14.684 1.00 90.56 182 ASN A N 1
ATOM 1388 C CA . ASN A 1 182 ? -5.338 1.010 -14.658 1.00 90.56 182 ASN A CA 1
ATOM 1389 C C . ASN A 1 182 ? -4.489 0.646 -13.440 1.00 90.56 182 ASN A C 1
ATOM 1391 O O . ASN A 1 182 ? -4.980 0.118 -12.443 1.00 90.56 182 ASN A O 1
ATOM 1395 N N . VAL A 1 183 ? -3.184 0.913 -13.510 1.00 93.69 183 VAL A N 1
ATOM 1396 C CA . VAL A 1 183 ? -2.297 0.785 -12.347 1.00 93.69 183 VAL A CA 1
ATOM 1397 C C . VAL A 1 183 ? -2.414 2.041 -11.512 1.00 93.69 183 VAL A C 1
ATOM 1399 O O . VAL A 1 183 ? -1.791 3.046 -11.825 1.00 93.69 183 VAL A O 1
ATOM 1402 N N . LEU A 1 184 ? -3.240 1.978 -10.471 1.00 94.50 184 LEU A N 1
ATOM 1403 C CA . LEU A 1 184 ? -3.469 3.102 -9.577 1.00 94.50 184 LEU A CA 1
ATOM 1404 C C . LEU A 1 184 ? -2.503 3.085 -8.397 1.00 94.50 184 LEU A C 1
ATOM 1406 O O . LEU A 1 184 ? -2.099 2.026 -7.910 1.00 94.50 184 LEU A O 1
ATOM 1410 N N . GLY A 1 185 ? -2.192 4.265 -7.885 1.00 95.50 185 GLY A N 1
ATOM 1411 C CA . GLY A 1 185 ? -1.475 4.444 -6.637 1.00 95.50 185 GLY A CA 1
ATOM 1412 C C . GLY A 1 185 ? -1.865 5.739 -5.940 1.00 95.50 185 GLY A C 1
ATOM 1413 O O . GLY A 1 185 ? -2.391 6.669 -6.550 1.00 95.50 185 GLY A O 1
ATOM 1414 N N . SER A 1 186 ? -1.631 5.786 -4.635 1.00 94.56 186 SER A N 1
ATOM 1415 C CA . SER A 1 186 ? -1.880 6.973 -3.826 1.00 94.56 186 SER A CA 1
ATOM 1416 C C . SER A 1 186 ? -0.824 7.117 -2.740 1.00 94.56 186 SER A C 1
ATOM 1418 O O . SER A 1 186 ? -0.287 6.137 -2.222 1.00 94.56 186 SER A O 1
ATOM 1420 N N . GLU A 1 187 ? -0.544 8.366 -2.396 1.00 93.81 187 GLU A N 1
ATOM 1421 C CA . GLU A 1 187 ? 0.362 8.751 -1.315 1.00 93.81 187 GLU A CA 1
ATOM 1422 C C . GLU A 1 187 ? -0.326 8.709 0.053 1.00 93.81 187 GLU A C 1
ATOM 1424 O O . GLU A 1 187 ? 0.333 8.694 1.089 1.00 93.81 187 GLU A O 1
ATOM 1429 N N . SER A 1 188 ? -1.663 8.670 0.073 1.00 92.38 188 SER A N 1
ATOM 1430 C CA . SER A 1 188 ? -2.441 8.710 1.307 1.00 92.38 188 SER A CA 1
ATOM 1431 C C . SER A 1 188 ? -2.052 7.568 2.243 1.00 92.38 188 SER A C 1
ATOM 1433 O O . SER A 1 188 ? -1.941 6.418 1.810 1.00 92.38 188 SER A O 1
ATOM 1435 N N . ILE A 1 189 ? -1.941 7.871 3.533 1.00 90.44 189 ILE A N 1
ATOM 1436 C CA . ILE A 1 189 ? -1.642 6.879 4.566 1.00 90.44 189 ILE A CA 1
ATOM 1437 C C . ILE A 1 189 ? -2.799 5.861 4.631 1.00 90.44 189 ILE A C 1
ATOM 1439 O O . ILE A 1 189 ? -3.955 6.272 4.802 1.00 90.44 189 ILE A O 1
ATOM 1443 N N . PRO A 1 190 ? -2.520 4.549 4.511 1.00 89.62 190 PRO A N 1
ATOM 1444 C CA . PRO A 1 190 ? -3.535 3.520 4.675 1.00 89.62 190 PRO A CA 1
ATOM 1445 C C . PRO A 1 190 ? -4.171 3.547 6.068 1.00 89.62 190 PRO A C 1
ATOM 1447 O O . PRO A 1 190 ? -3.554 3.950 7.057 1.00 89.62 190 PRO A O 1
ATOM 1450 N N . ARG A 1 191 ? -5.418 3.084 6.160 1.00 87.25 191 ARG A N 1
ATOM 1451 C CA . ARG A 1 191 ? -6.154 2.957 7.425 1.00 87.25 191 ARG A CA 1
ATOM 1452 C C . ARG A 1 191 ? -6.190 1.505 7.894 1.00 87.25 191 ARG A C 1
ATOM 1454 O O . ARG A 1 191 ? -5.769 0.591 7.197 1.00 87.25 191 ARG A O 1
ATOM 1461 N N . ARG A 1 192 ? -6.692 1.298 9.112 1.00 85.19 192 ARG A N 1
ATOM 1462 C CA . ARG A 1 192 ? -6.854 -0.031 9.737 1.00 85.19 192 ARG A CA 1
ATOM 1463 C C . ARG A 1 192 ? -7.965 -0.877 9.112 1.00 85.19 192 ARG A C 1
ATOM 1465 O O . ARG A 1 192 ? -8.041 -2.067 9.368 1.00 85.19 192 ARG A O 1
ATOM 1472 N N . ASN A 1 193 ? -8.846 -0.240 8.351 1.00 86.50 193 ASN A N 1
ATOM 1473 C CA . ASN A 1 193 ? -9.897 -0.868 7.571 1.00 86.50 193 ASN A CA 1
ATOM 1474 C C . ASN A 1 193 ? -10.038 -0.113 6.248 1.00 86.50 193 ASN A C 1
ATOM 1476 O O . ASN A 1 193 ? -9.577 1.026 6.126 1.00 86.50 193 ASN A O 1
ATOM 1480 N N . ASN A 1 194 ? -10.694 -0.752 5.293 1.00 87.31 194 ASN A N 1
ATOM 1481 C CA . ASN A 1 194 ? -10.949 -0.243 3.958 1.00 87.31 194 ASN A CA 1
ATOM 1482 C C . ASN A 1 194 ? -12.445 0.008 3.702 1.00 87.31 194 ASN A C 1
ATOM 1484 O O . ASN A 1 194 ? -12.912 -0.113 2.574 1.00 87.31 194 ASN A O 1
ATOM 1488 N N . TYR A 1 195 ? -13.231 0.349 4.737 1.00 87.06 195 TYR A N 1
ATOM 1489 C CA . TYR A 1 195 ? -14.625 0.778 4.520 1.00 87.06 195 TYR A CA 1
ATOM 1490 C C . TYR A 1 195 ? -14.667 2.056 3.682 1.00 87.06 195 TYR A C 1
ATOM 1492 O O . TYR A 1 195 ? -15.532 2.213 2.824 1.00 87.06 195 TYR A O 1
ATOM 1500 N N . ILE A 1 196 ? -13.698 2.945 3.911 1.00 86.31 196 ILE A N 1
ATOM 1501 C CA . ILE A 1 196 ? -13.446 4.127 3.095 1.00 86.31 196 ILE A CA 1
ATOM 1502 C C . ILE A 1 196 ? -11.968 4.119 2.726 1.00 86.31 196 ILE A C 1
ATOM 1504 O O . ILE A 1 196 ? -11.119 4.238 3.611 1.00 86.31 196 ILE A O 1
ATOM 1508 N N . GLU A 1 197 ? -11.681 4.004 1.433 1.00 89.56 197 GLU A N 1
ATOM 1509 C CA . GLU A 1 197 ? -10.323 4.053 0.895 1.00 89.56 197 GLU A CA 1
ATOM 1510 C C . GLU A 1 197 ? -9.743 5.477 1.061 1.00 89.56 197 GLU A C 1
ATOM 1512 O O . GLU A 1 197 ? -10.283 6.434 0.489 1.00 89.56 197 GLU A O 1
ATOM 1517 N N . PRO A 1 198 ? -8.660 5.657 1.853 1.00 89.94 198 PRO A N 1
ATOM 1518 C CA . PRO A 1 198 ? -8.055 6.966 2.123 1.00 89.94 198 PRO A CA 1
ATOM 1519 C C . PRO A 1 198 ? -7.705 7.798 0.886 1.00 89.94 198 PRO A C 1
ATOM 1521 O O . PRO A 1 198 ? -7.721 9.031 0.961 1.00 89.94 198 PRO A O 1
ATOM 1524 N N . ALA A 1 199 ? -7.430 7.159 -0.253 1.00 91.00 199 ALA A N 1
ATOM 1525 C CA . ALA A 1 199 ? -7.146 7.853 -1.505 1.00 91.00 199 ALA A CA 1
ATOM 1526 C C . ALA A 1 199 ? -8.294 8.784 -1.947 1.00 91.00 199 ALA A C 1
ATOM 1528 O O . ALA A 1 199 ? -8.026 9.832 -2.521 1.00 91.00 199 ALA A O 1
ATOM 1529 N N . PHE A 1 200 ? -9.552 8.463 -1.617 1.00 87.62 200 PHE A N 1
ATOM 1530 C CA . PHE A 1 200 ? -10.725 9.254 -2.023 1.00 87.62 200 PHE A CA 1
ATOM 1531 C C . PHE A 1 200 ? -11.096 10.382 -1.047 1.00 87.62 200 PHE A C 1
ATOM 1533 O O . PHE A 1 200 ? -11.933 11.218 -1.375 1.00 87.62 200 PHE A O 1
ATOM 1540 N N . ILE A 1 201 ? -10.499 10.420 0.150 1.00 84.94 201 ILE A N 1
ATOM 1541 C CA . ILE A 1 201 ? -10.863 11.377 1.217 1.00 84.94 201 ILE A CA 1
ATOM 1542 C C . ILE A 1 201 ? -9.688 12.205 1.749 1.00 84.94 201 ILE A C 1
ATOM 1544 O O . ILE A 1 201 ? -9.883 13.087 2.579 1.00 84.94 201 ILE A O 1
ATOM 1548 N N . SER A 1 202 ? -8.462 11.914 1.314 1.00 86.88 202 SER A N 1
ATOM 1549 C CA . SER A 1 202 ? -7.252 12.593 1.797 1.00 86.88 202 SER A CA 1
ATOM 1550 C C . SER A 1 202 ? -7.042 13.993 1.212 1.00 86.88 202 SER A C 1
ATOM 1552 O O . SER A 1 202 ? -6.226 14.744 1.738 1.00 86.88 202 SER A O 1
ATOM 1554 N N . GLY A 1 203 ? -7.741 14.338 0.124 1.00 86.75 203 GLY A N 1
ATOM 1555 C CA . GLY A 1 203 ? -7.475 15.551 -0.659 1.00 86.75 203 GLY A CA 1
ATOM 1556 C C . GLY A 1 203 ? -6.178 15.486 -1.478 1.00 86.75 203 GLY A C 1
ATOM 1557 O O . GLY A 1 203 ? -5.810 16.473 -2.108 1.00 86.75 203 GLY A O 1
ATOM 1558 N N . LEU A 1 204 ? -5.487 14.341 -1.474 1.00 90.69 204 LEU A N 1
ATOM 1559 C CA . LEU A 1 204 ? -4.311 14.087 -2.301 1.00 90.69 204 LEU A CA 1
ATOM 1560 C C . LEU A 1 204 ? -4.734 13.529 -3.667 1.00 90.69 204 LEU A C 1
ATOM 1562 O O . LEU A 1 204 ? -5.749 12.830 -3.750 1.00 90.69 204 LEU A O 1
ATOM 1566 N N . PRO A 1 205 ? -3.956 13.784 -4.732 1.00 91.69 205 PRO A N 1
ATOM 1567 C CA . PRO A 1 205 ? -4.257 13.237 -6.044 1.00 91.69 205 PRO A CA 1
ATOM 1568 C C . PRO A 1 205 ? -4.136 11.708 -6.065 1.00 91.69 205 PRO A C 1
ATOM 1570 O O . PRO A 1 205 ? -3.266 11.105 -5.425 1.00 91.69 205 PRO A O 1
ATOM 1573 N N . ILE A 1 206 ? -4.997 11.084 -6.861 1.00 93.06 206 ILE A N 1
ATOM 1574 C CA . ILE A 1 206 ? -4.869 9.686 -7.264 1.00 93.06 206 ILE A CA 1
ATOM 1575 C C . ILE A 1 206 ? -3.977 9.635 -8.498 1.00 93.06 206 ILE A C 1
ATOM 1577 O O . ILE A 1 206 ? -4.198 10.363 -9.464 1.00 93.06 206 ILE A O 1
ATOM 1581 N N . TYR A 1 207 ? -2.993 8.742 -8.499 1.00 94.00 207 TYR A N 1
ATOM 1582 C CA . TYR A 1 207 ? -2.117 8.570 -9.648 1.00 94.00 207 TYR A CA 1
ATOM 1583 C C . TYR A 1 207 ? -2.461 7.311 -10.422 1.00 94.00 207 TYR A C 1
ATOM 1585 O O . TYR A 1 207 ? -2.640 6.250 -9.829 1.00 94.00 207 TYR A O 1
ATOM 1593 N N . TYR A 1 208 ? -2.470 7.408 -11.746 1.00 93.56 208 TYR A N 1
ATOM 1594 C CA . TYR A 1 208 ? -2.323 6.249 -12.619 1.00 93.56 208 TYR A CA 1
ATOM 1595 C C . TYR A 1 208 ? -0.891 6.207 -13.154 1.00 93.56 208 TYR A C 1
ATOM 1597 O O . TYR A 1 208 ? -0.320 7.232 -13.530 1.00 93.56 208 TYR A O 1
ATOM 1605 N N . LEU A 1 209 ? -0.285 5.024 -13.138 1.00 94.88 209 LEU A N 1
ATOM 1606 C CA . LEU A 1 209 ? 1.122 4.837 -13.467 1.00 94.88 209 LEU A CA 1
ATOM 1607 C C . LEU A 1 209 ? 1.290 4.434 -14.933 1.00 94.88 209 LEU A C 1
ATOM 1609 O O . LEU A 1 209 ? 0.635 3.502 -15.409 1.00 94.88 209 LEU A O 1
ATOM 1613 N N . GLN A 1 210 ? 2.206 5.113 -15.621 1.00 93.25 210 GLN A N 1
ATOM 1614 C CA . GLN A 1 210 ? 2.574 4.863 -17.018 1.00 93.25 210 GLN A CA 1
ATOM 1615 C C . GLN A 1 210 ? 4.085 4.950 -17.215 1.00 93.25 210 GLN A C 1
ATOM 1617 O O . GLN A 1 210 ? 4.796 5.540 -16.403 1.00 93.25 210 GLN A O 1
ATOM 1622 N N . THR A 1 211 ? 4.587 4.403 -18.323 1.00 91.00 211 THR A N 1
ATOM 1623 C CA . THR A 1 211 ? 6.011 4.524 -18.686 1.00 91.00 211 THR A CA 1
ATOM 1624 C C . THR A 1 211 ? 6.398 5.945 -19.096 1.00 91.00 211 THR A C 1
ATOM 1626 O O . THR A 1 211 ? 7.542 6.359 -18.908 1.00 91.00 211 THR A O 1
ATOM 1629 N N . ASN A 1 212 ? 5.450 6.710 -19.638 1.00 89.31 212 ASN A N 1
ATOM 1630 C CA . ASN A 1 212 ? 5.623 8.104 -20.013 1.00 89.31 212 ASN A CA 1
ATOM 1631 C C . ASN A 1 212 ? 4.304 8.855 -19.808 1.00 89.31 212 ASN A C 1
ATOM 1633 O O . ASN A 1 212 ? 3.244 8.276 -20.002 1.00 89.31 212 ASN A O 1
ATOM 1637 N N . CYS A 1 213 ? 4.383 10.131 -19.438 1.00 89.81 213 CYS A N 1
ATOM 1638 C CA . CYS A 1 213 ? 3.224 10.983 -19.183 1.00 89.81 213 CYS A CA 1
ATOM 1639 C C . CYS A 1 213 ? 3.362 12.286 -19.973 1.00 89.81 213 CYS A C 1
ATOM 1641 O O . CYS A 1 213 ? 4.401 12.956 -19.897 1.00 89.81 213 CYS A O 1
ATOM 1643 N N . THR A 1 214 ? 2.307 12.703 -20.666 1.00 85.19 214 THR A N 1
ATOM 1644 C CA . THR A 1 214 ? 2.262 14.001 -21.354 1.00 85.19 214 THR A CA 1
ATOM 1645 C C . THR A 1 214 ? 2.042 15.160 -20.372 1.00 85.19 214 THR A C 1
ATOM 1647 O O . THR A 1 214 ? 1.606 14.972 -19.237 1.00 85.19 214 THR A O 1
ATOM 1650 N N . GLY A 1 215 ? 2.343 16.397 -20.789 1.00 80.25 215 GLY A N 1
ATOM 1651 C CA . GLY A 1 215 ? 2.204 17.578 -19.922 1.00 80.25 215 GLY A CA 1
ATOM 1652 C C . GLY A 1 215 ? 0.782 17.781 -19.383 1.00 80.25 215 GLY A C 1
ATOM 1653 O O . GLY A 1 215 ? 0.615 18.066 -18.202 1.00 80.25 215 GLY A O 1
ATOM 1654 N N . LYS A 1 216 ? -0.241 17.548 -20.218 1.00 78.38 216 LYS A N 1
ATOM 1655 C CA . LYS A 1 216 ? -1.655 17.654 -19.819 1.00 78.38 216 LYS A CA 1
ATOM 1656 C C . LYS A 1 216 ? -2.041 16.602 -18.776 1.00 78.38 216 LYS A C 1
ATOM 1658 O O . LYS A 1 216 ? -2.727 16.915 -17.812 1.00 78.38 216 LYS A O 1
ATOM 1663 N N . GLU A 1 217 ? -1.554 15.376 -18.933 1.00 80.19 217 GLU A N 1
ATOM 1664 C CA . GLU A 1 217 ? -1.814 14.276 -17.998 1.00 80.19 217 GLU A CA 1
ATOM 1665 C C . GLU A 1 217 ? -1.148 14.486 -16.630 1.00 80.19 217 GLU A C 1
ATOM 1667 O O . GLU A 1 217 ? -1.671 14.053 -15.602 1.00 80.19 217 GLU A O 1
ATOM 1672 N N . LYS A 1 218 ? -0.006 15.185 -16.598 1.00 79.06 218 LYS A N 1
ATOM 1673 C CA . LYS A 1 218 ? 0.668 15.590 -15.353 1.00 79.06 218 LYS A CA 1
ATOM 1674 C C . LYS A 1 218 ? -0.093 16.692 -14.610 1.00 79.06 218 LYS A C 1
ATOM 1676 O O . LYS A 1 218 ? -0.065 16.720 -13.381 1.00 79.06 218 LYS A O 1
ATOM 1681 N N . SER A 1 219 ? -0.771 17.583 -15.337 1.00 75.12 219 SER A N 1
ATOM 1682 C CA . SER A 1 219 ? -1.610 18.639 -14.752 1.00 75.12 219 SER A CA 1
ATOM 1683 C C . SER A 1 219 ? -2.873 18.099 -14.079 1.00 75.12 219 SER A C 1
ATOM 1685 O O . SER A 1 219 ? -3.376 18.747 -13.171 1.00 75.12 219 SER A O 1
ATOM 1687 N N . GLY A 1 220 ? -3.315 16.898 -14.454 1.00 78.81 220 GLY A N 1
ATOM 1688 C CA . GLY A 1 220 ? -4.402 16.183 -13.798 1.00 78.81 220 GLY A CA 1
ATOM 1689 C C . GLY A 1 220 ? -5.798 16.550 -14.295 1.00 78.81 220 GLY A C 1
ATOM 1690 O O . GLY A 1 220 ? -6.028 17.606 -14.882 1.00 78.81 220 GLY A O 1
ATOM 1691 N N . LEU A 1 221 ? -6.734 15.634 -14.063 1.00 79.56 221 LEU A N 1
ATOM 1692 C CA . LEU A 1 221 ? -8.156 15.784 -14.346 1.00 79.56 221 LEU A CA 1
ATOM 1693 C C . LEU A 1 221 ? -8.933 15.742 -13.030 1.00 79.56 221 LEU A C 1
ATOM 1695 O O . LEU A 1 221 ? -8.846 14.765 -12.287 1.00 79.56 221 LEU A O 1
ATOM 1699 N N . SER A 1 222 ? -9.715 16.784 -12.762 1.00 78.56 222 SER A N 1
ATOM 1700 C CA . SER A 1 222 ? -10.629 16.813 -11.621 1.00 78.56 222 SER A CA 1
ATOM 1701 C C . SER A 1 222 ? -11.926 16.106 -11.976 1.00 78.56 222 SER A C 1
ATOM 1703 O O . SER A 1 222 ? -12.595 16.474 -12.941 1.00 78.56 222 SER A O 1
ATOM 1705 N N . LEU A 1 223 ? -12.300 15.117 -11.173 1.00 69.75 223 LEU A N 1
ATOM 1706 C CA . LEU A 1 223 ? -13.533 14.368 -11.346 1.00 69.75 223 LEU A CA 1
ATOM 1707 C C . LEU A 1 223 ? -14.432 14.537 -10.105 1.00 69.75 223 LEU A C 1
ATOM 1709 O O . LEU A 1 223 ? -13.969 14.335 -8.974 1.00 69.75 223 LEU A O 1
ATOM 1713 N N . PRO A 1 224 ? -15.717 14.890 -10.283 1.00 62.31 224 PRO A N 1
ATOM 1714 C CA . PRO A 1 224 ? -16.672 15.011 -9.187 1.00 62.31 224 PRO A CA 1
ATOM 1715 C C . PRO A 1 224 ? -17.230 13.627 -8.815 1.00 62.31 224 PRO A C 1
ATOM 1717 O O . PRO A 1 224 ? -18.339 13.270 -9.199 1.00 62.31 224 PRO A O 1
ATOM 1720 N N . LEU A 1 225 ? -16.444 12.810 -8.106 1.00 61.84 225 LEU A N 1
ATOM 1721 C CA . LEU A 1 225 ? -16.859 11.450 -7.716 1.00 61.84 225 LEU A CA 1
ATOM 1722 C C . LEU A 1 225 ? -17.688 11.415 -6.433 1.00 61.84 225 LEU A C 1
ATOM 1724 O O . LEU A 1 225 ? -18.547 10.551 -6.276 1.00 61.84 225 LEU A O 1
ATOM 1728 N N . VAL A 1 226 ? -17.374 12.295 -5.482 1.00 57.66 226 VAL A N 1
ATOM 1729 C CA . VAL A 1 226 ? -17.969 12.288 -4.145 1.00 57.66 226 VAL A CA 1
ATOM 1730 C C . VAL A 1 226 ? -18.642 13.640 -3.918 1.00 57.66 226 VAL A C 1
ATOM 1732 O O . VAL A 1 226 ? -18.012 14.673 -4.162 1.00 57.66 226 VAL A O 1
ATOM 1735 N N . PRO A 1 227 ? -19.903 13.681 -3.446 1.00 48.19 227 PRO A N 1
ATOM 1736 C CA . PRO A 1 227 ? -20.567 14.935 -3.115 1.00 48.19 227 PRO A CA 1
ATOM 1737 C C . PRO A 1 227 ? -19.713 15.755 -2.138 1.00 48.19 227 PRO A C 1
ATOM 1739 O O . PRO A 1 227 ? -19.491 15.341 -1.003 1.00 48.19 227 PRO A O 1
ATOM 1742 N N . GLY A 1 228 ? -19.216 16.909 -2.590 1.00 53.88 228 GLY A N 1
ATOM 1743 C CA . GLY A 1 228 ? -18.385 17.811 -1.786 1.00 53.88 228 GLY A CA 1
ATOM 1744 C C . GLY A 1 228 ? -16.867 17.596 -1.867 1.00 53.88 228 GLY A C 1
ATOM 1745 O O . GLY A 1 228 ? -16.146 18.343 -1.210 1.00 53.88 228 GLY A O 1
ATOM 1746 N N . ALA A 1 229 ? -16.362 16.651 -2.671 1.00 60.38 229 ALA A N 1
ATOM 1747 C CA . ALA A 1 229 ? -14.924 16.481 -2.904 1.00 60.38 229 ALA A CA 1
ATOM 1748 C C . ALA A 1 229 ? -14.604 16.266 -4.395 1.00 60.38 229 ALA A C 1
ATOM 1750 O O . 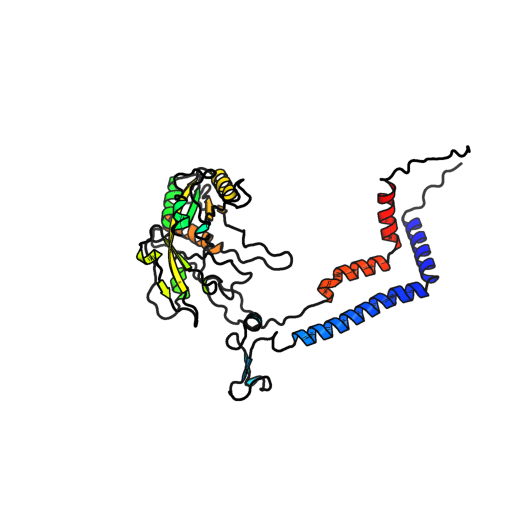ALA A 1 229 ? -15.028 15.287 -5.010 1.00 60.38 229 ALA A O 1
ATOM 1751 N N . ASN A 1 230 ? -13.813 17.182 -4.961 1.00 69.50 230 ASN A N 1
ATOM 1752 C CA . ASN A 1 230 ? -13.221 17.019 -6.287 1.00 69.50 230 ASN A CA 1
ATOM 1753 C C . ASN A 1 230 ? -11.952 16.184 -6.146 1.00 69.50 230 ASN A C 1
ATOM 1755 O O . ASN A 1 230 ? -11.029 16.582 -5.435 1.00 69.50 230 ASN A O 1
ATOM 1759 N N . ILE A 1 231 ? -11.909 15.036 -6.816 1.00 79.62 231 ILE A N 1
ATOM 1760 C CA . ILE A 1 231 ? -10.745 14.155 -6.784 1.00 79.62 231 ILE A CA 1
ATOM 1761 C C . ILE A 1 231 ? -9.919 14.422 -8.026 1.00 79.62 231 ILE A C 1
ATOM 1763 O O . ILE A 1 231 ? -10.423 14.360 -9.146 1.00 79.62 231 ILE A O 1
ATOM 1767 N N . GLU A 1 232 ? -8.649 14.730 -7.815 1.00 88.38 232 GLU A N 1
ATOM 1768 C CA . GLU A 1 232 ? -7.705 14.970 -8.893 1.00 88.38 232 GLU A CA 1
ATOM 1769 C C . GLU A 1 232 ? -7.029 13.653 -9.284 1.00 88.38 232 GLU A C 1
ATOM 1771 O O . GLU A 1 232 ? -6.440 12.974 -8.441 1.00 88.38 232 GLU A O 1
ATOM 1776 N N . ILE A 1 233 ? -7.111 13.287 -10.561 1.00 88.56 233 ILE A N 1
ATOM 1777 C CA . ILE A 1 233 ? -6.427 12.119 -11.119 1.00 88.56 233 ILE A CA 1
ATOM 1778 C C . ILE A 1 233 ? -5.272 12.586 -12.003 1.00 88.56 233 ILE A C 1
ATOM 1780 O O . ILE A 1 233 ? -5.484 13.349 -12.943 1.00 88.56 233 ILE A O 1
ATOM 1784 N N . LYS A 1 234 ? -4.052 12.116 -11.728 1.00 91.31 234 LYS A N 1
ATOM 1785 C CA . LYS A 1 234 ? -2.811 12.524 -12.409 1.00 91.31 234 LYS A CA 1
ATOM 1786 C C . LYS A 1 234 ? -2.038 11.335 -12.968 1.00 91.31 234 LYS A C 1
ATOM 1788 O O . LYS A 1 234 ? -2.020 10.260 -12.375 1.00 91.31 234 LYS A O 1
ATOM 1793 N N . CYS A 1 235 ? -1.319 11.545 -14.065 1.00 92.81 235 CYS A N 1
ATOM 1794 C CA . CYS A 1 235 ? -0.335 10.570 -14.525 1.00 92.81 235 CYS A CA 1
ATOM 1795 C C . CYS A 1 235 ? 0.950 10.682 -13.710 1.00 92.81 235 CYS A C 1
ATOM 1797 O O . CYS A 1 235 ? 1.532 11.766 -13.598 1.00 92.81 235 CYS A O 1
ATOM 1799 N N . ALA A 1 236 ? 1.423 9.556 -13.184 1.00 93.69 236 ALA A N 1
ATOM 1800 C CA . ALA A 1 236 ? 2.760 9.444 -12.622 1.00 93.69 236 ALA A CA 1
ATOM 1801 C C . ALA A 1 236 ? 3.626 8.553 -13.510 1.00 93.69 236 ALA A C 1
ATOM 1803 O O . ALA A 1 236 ? 3.303 7.393 -13.766 1.00 93.69 236 ALA A O 1
ATOM 1804 N N . GLN A 1 237 ? 4.758 9.098 -13.948 1.00 94.31 237 GLN A N 1
ATOM 1805 C CA . GLN A 1 237 ? 5.728 8.330 -14.711 1.00 94.31 237 GLN A CA 1
ATOM 1806 C C . GLN A 1 237 ? 6.425 7.335 -13.783 1.00 94.31 237 GLN A C 1
ATOM 1808 O O . GLN A 1 237 ? 6.934 7.734 -12.736 1.00 94.31 237 GLN A O 1
ATOM 1813 N N . ALA A 1 238 ? 6.459 6.066 -14.173 1.00 95.00 238 ALA A N 1
ATOM 1814 C CA . ALA A 1 238 ? 7.104 4.985 -13.447 1.00 95.00 238 ALA A CA 1
ATOM 1815 C C . ALA A 1 238 ? 8.343 4.491 -14.207 1.00 95.00 238 ALA A C 1
ATOM 1817 O O . ALA A 1 238 ? 8.268 4.154 -15.390 1.00 95.00 238 ALA A O 1
ATOM 1818 N N . LEU A 1 239 ? 9.482 4.457 -13.521 1.00 95.25 239 LEU A N 1
ATOM 1819 C CA . LEU A 1 239 ? 10.755 3.960 -14.024 1.00 95.25 239 LEU A CA 1
ATOM 1820 C C . LEU A 1 239 ? 11.010 2.562 -13.480 1.00 95.25 239 LEU A C 1
ATOM 1822 O O . LEU A 1 239 ? 10.977 2.346 -12.268 1.00 95.25 239 LEU A O 1
ATOM 1826 N N . ASN A 1 240 ? 11.325 1.643 -14.386 1.00 95.19 240 ASN A N 1
ATOM 1827 C CA . ASN A 1 240 ? 11.812 0.323 -14.029 1.00 95.19 240 ASN A CA 1
ATOM 1828 C C . ASN A 1 240 ? 13.338 0.331 -14.062 1.00 95.19 240 ASN A C 1
ATOM 1830 O O . ASN A 1 240 ? 13.925 0.454 -15.136 1.00 95.19 240 ASN A O 1
ATOM 1834 N N . LEU A 1 241 ? 13.966 0.224 -12.895 1.00 96.12 241 LEU A N 1
ATOM 1835 C CA . LEU A 1 241 ? 15.410 0.341 -12.719 1.00 96.12 241 LEU A CA 1
ATOM 1836 C C . LEU A 1 241 ? 16.010 -1.013 -12.341 1.00 96.12 241 LEU A C 1
ATOM 1838 O O . LEU A 1 241 ? 15.496 -1.711 -11.468 1.00 96.12 241 LEU A O 1
ATOM 1842 N N . TRP A 1 242 ? 17.101 -1.394 -12.997 1.00 96.44 242 TRP A N 1
ATOM 1843 C CA . TRP A 1 242 ? 17.767 -2.676 -12.767 1.00 96.44 242 TRP A CA 1
ATOM 1844 C C . TRP A 1 242 ? 18.839 -2.577 -11.682 1.00 96.44 242 TRP A C 1
ATOM 1846 O O . TRP A 1 242 ? 19.592 -1.604 -11.643 1.00 96.44 242 TRP A O 1
ATOM 1856 N N . ARG A 1 243 ? 18.965 -3.616 -10.852 1.00 96.56 243 ARG A N 1
ATOM 1857 C CA . ARG A 1 243 ? 20.078 -3.827 -9.917 1.00 96.56 243 ARG A CA 1
ATOM 1858 C C . ARG A 1 243 ? 20.657 -5.222 -10.092 1.00 96.56 243 ARG A C 1
ATOM 1860 O O . ARG A 1 243 ? 19.934 -6.174 -10.388 1.00 96.56 243 ARG A O 1
ATOM 1867 N N . ASN A 1 244 ? 21.959 -5.363 -9.868 1.00 95.19 244 ASN A N 1
ATOM 1868 C CA . ASN A 1 244 ? 22.670 -6.610 -10.151 1.00 95.19 244 ASN A CA 1
ATOM 1869 C C . ASN A 1 244 ? 22.373 -7.712 -9.132 1.00 95.19 244 ASN A C 1
ATOM 1871 O O . ASN A 1 244 ? 22.623 -8.880 -9.410 1.00 95.19 244 ASN A O 1
ATOM 1875 N N . SER A 1 245 ? 21.874 -7.355 -7.947 1.00 96.19 245 SER A N 1
ATOM 1876 C CA . SER A 1 245 ? 21.520 -8.329 -6.916 1.00 96.19 245 SER A CA 1
ATOM 1877 C C . SER A 1 245 ? 20.450 -7.814 -5.957 1.00 96.19 245 SER A C 1
ATOM 1879 O O . SER A 1 245 ? 20.279 -6.608 -5.766 1.00 96.19 245 SER A O 1
ATOM 1881 N N . SER A 1 246 ? 19.795 -8.735 -5.252 1.00 96.56 246 SER A N 1
ATOM 1882 C CA . SER A 1 246 ? 18.853 -8.418 -4.171 1.00 96.56 246 SER A CA 1
ATOM 1883 C C . SER A 1 246 ? 19.544 -7.738 -2.983 1.00 96.56 246 SER A C 1
ATOM 1885 O O . SER A 1 246 ? 18.919 -6.954 -2.273 1.00 96.56 246 SER A O 1
ATOM 1887 N N . SER A 1 247 ? 20.846 -7.982 -2.783 1.00 96.44 247 SER A N 1
ATOM 1888 C CA . SER A 1 247 ? 21.659 -7.278 -1.779 1.00 96.44 247 SER A CA 1
ATOM 1889 C C . SER A 1 247 ? 21.806 -5.791 -2.112 1.00 96.44 247 SER A C 1
ATOM 1891 O O . SER A 1 247 ? 21.669 -4.938 -1.235 1.00 96.44 247 SER A O 1
ATOM 1893 N N . GLU A 1 248 ? 22.013 -5.466 -3.390 1.00 95.81 248 GLU A N 1
ATOM 1894 C CA . GLU A 1 248 ? 22.087 -4.085 -3.873 1.00 95.81 248 GLU A CA 1
ATOM 1895 C C . GLU A 1 248 ? 20.744 -3.365 -3.710 1.00 95.81 248 GLU A C 1
ATOM 1897 O O . GLU A 1 248 ? 20.710 -2.268 -3.154 1.00 95.81 248 GLU A O 1
ATOM 1902 N N . ILE A 1 249 ? 19.636 -4.030 -4.070 1.00 96.50 249 ILE A N 1
ATOM 1903 C CA . ILE A 1 249 ? 18.274 -3.543 -3.794 1.00 96.50 249 ILE A CA 1
ATOM 1904 C C . ILE A 1 249 ? 18.099 -3.264 -2.300 1.00 96.50 249 ILE A C 1
ATOM 1906 O O . ILE A 1 249 ? 17.676 -2.176 -1.919 1.00 96.50 249 ILE A O 1
ATOM 1910 N N . ASN A 1 250 ? 18.439 -4.224 -1.439 1.00 95.69 250 ASN A N 1
ATOM 1911 C CA . ASN A 1 250 ? 18.274 -4.070 0.003 1.00 95.69 250 ASN A CA 1
ATOM 1912 C C . ASN A 1 250 ? 19.132 -2.922 0.560 1.00 95.69 250 ASN A C 1
ATOM 1914 O O . ASN A 1 250 ? 18.668 -2.163 1.409 1.00 95.69 250 ASN A O 1
ATOM 1918 N N . SER A 1 251 ? 20.360 -2.758 0.060 1.00 94.75 251 SER A N 1
ATOM 1919 C CA . SER A 1 251 ? 21.242 -1.651 0.439 1.00 94.75 251 SER A CA 1
ATOM 1920 C C . SER A 1 251 ? 20.663 -0.295 0.036 1.00 94.75 251 SER A C 1
ATOM 1922 O O . SER A 1 251 ? 20.666 0.632 0.847 1.00 94.75 251 SER A O 1
ATOM 1924 N N . GLU A 1 252 ? 20.137 -0.170 -1.184 1.00 95.12 252 GLU A N 1
ATOM 1925 C CA . GLU A 1 252 ? 19.513 1.062 -1.673 1.00 95.12 252 GLU A CA 1
ATOM 1926 C C . GLU A 1 252 ? 18.231 1.399 -0.910 1.00 95.12 252 GLU A C 1
ATOM 1928 O O . GLU A 1 252 ? 18.084 2.530 -0.447 1.00 95.12 252 GLU A O 1
ATOM 1933 N N . LEU A 1 253 ? 17.347 0.420 -0.697 1.00 94.62 253 LEU A N 1
ATOM 1934 C CA . LEU A 1 253 ? 16.130 0.600 0.098 1.00 94.62 253 LEU A CA 1
ATOM 1935 C C . LEU A 1 253 ? 16.456 1.019 1.536 1.00 94.62 253 LEU A C 1
ATOM 1937 O O . LEU A 1 253 ? 15.823 1.930 2.070 1.00 94.62 253 LEU A O 1
ATOM 1941 N N . TYR A 1 254 ? 17.465 0.394 2.152 1.00 93.31 254 TYR A N 1
ATOM 1942 C CA . TYR A 1 254 ? 17.907 0.746 3.499 1.00 93.31 254 TYR A CA 1
ATOM 1943 C C . TYR A 1 254 ? 18.445 2.176 3.550 1.00 93.31 254 TYR A C 1
ATOM 1945 O O . TYR A 1 254 ? 17.984 2.972 4.362 1.00 93.31 254 TYR A O 1
ATOM 1953 N N . LYS A 1 255 ? 19.364 2.541 2.651 1.00 93.44 255 LYS A N 1
ATOM 1954 C CA . LYS A 1 255 ? 19.913 3.904 2.574 1.00 93.44 255 LYS A CA 1
ATOM 1955 C C . LYS A 1 255 ? 18.847 4.946 2.249 1.00 93.44 255 LYS A C 1
ATOM 1957 O O . LYS A 1 255 ? 18.977 6.084 2.685 1.00 93.44 255 LYS A O 1
ATOM 1962 N N . GLY A 1 256 ? 17.807 4.583 1.503 1.00 92.31 256 GLY A N 1
ATOM 1963 C CA . GLY A 1 256 ? 16.684 5.463 1.193 1.00 92.31 256 GLY A CA 1
ATOM 1964 C C . GLY A 1 256 ? 15.754 5.738 2.376 1.00 92.31 256 GLY A C 1
ATOM 1965 O O . GLY A 1 256 ? 15.021 6.730 2.366 1.00 92.31 256 GLY A O 1
ATOM 1966 N N . TYR A 1 257 ? 15.805 4.911 3.421 1.00 91.38 257 TYR A N 1
ATOM 1967 C CA . TYR A 1 257 ? 15.071 5.146 4.656 1.00 91.38 257 TYR A CA 1
ATOM 1968 C C . TYR A 1 257 ? 15.722 6.256 5.488 1.00 91.38 257 TYR A C 1
ATOM 1970 O O . TYR A 1 257 ? 16.943 6.312 5.618 1.00 91.38 257 TYR A O 1
ATOM 1978 N N . GLN A 1 258 ? 14.902 7.095 6.131 1.00 89.25 258 GLN A N 1
ATOM 1979 C CA . GLN A 1 258 ? 15.360 8.274 6.878 1.00 89.25 258 GLN A CA 1
ATOM 1980 C C . GLN A 1 258 ? 16.454 7.961 7.914 1.00 89.25 258 GLN A C 1
ATOM 1982 O O . GLN A 1 258 ? 17.351 8.765 8.129 1.00 89.25 258 GLN A O 1
ATOM 1987 N N . ARG A 1 259 ? 16.383 6.794 8.569 1.00 88.81 259 ARG A N 1
ATOM 1988 C CA . ARG A 1 259 ? 17.367 6.367 9.584 1.00 88.81 259 ARG A CA 1
ATOM 1989 C C . ARG A 1 259 ? 18.485 5.482 9.029 1.00 88.81 259 ARG A C 1
ATOM 1991 O O . ARG A 1 259 ? 19.327 5.028 9.796 1.00 88.81 259 ARG A O 1
ATOM 1998 N N . GLY A 1 260 ? 18.469 5.188 7.733 1.00 88.06 260 GLY A N 1
ATOM 1999 C CA . GLY A 1 260 ? 19.445 4.315 7.082 1.00 88.06 260 GLY A CA 1
ATOM 2000 C C . GLY A 1 260 ? 20.617 5.054 6.438 1.00 88.06 260 GLY A C 1
ATOM 2001 O O . GLY A 1 260 ? 21.534 4.411 5.932 1.00 88.06 260 GLY A O 1
ATOM 2002 N N . ASN A 1 261 ? 20.619 6.388 6.469 1.00 90.31 261 ASN A N 1
ATOM 2003 C CA . ASN A 1 261 ? 21.729 7.223 6.016 1.00 90.31 261 ASN A CA 1
ATOM 2004 C C . ASN A 1 261 ? 22.093 8.279 7.071 1.00 90.31 261 ASN A C 1
ATOM 2006 O O . ASN A 1 261 ? 21.272 8.672 7.897 1.00 90.31 261 ASN A O 1
ATOM 2010 N N . THR A 1 262 ? 23.342 8.740 7.032 1.00 87.75 262 THR A N 1
ATOM 2011 C CA . THR A 1 262 ? 23.890 9.732 7.971 1.00 87.75 262 THR A CA 1
ATOM 2012 C C . THR A 1 262 ? 23.309 11.132 7.779 1.00 87.75 262 THR A C 1
ATOM 2014 O O . THR A 1 262 ? 23.373 11.947 8.692 1.00 87.75 262 THR A O 1
ATOM 2017 N N . GLU A 1 263 ? 22.750 11.419 6.602 1.00 88.00 263 GLU A N 1
ATOM 2018 C CA . GLU A 1 263 ? 22.197 12.730 6.240 1.00 88.00 263 GLU A CA 1
ATOM 2019 C C . GLU A 1 263 ? 20.730 12.906 6.670 1.00 88.00 263 GLU A C 1
ATOM 2021 O O . GLU A 1 263 ? 20.182 14.000 6.546 1.00 88.00 263 GLU A O 1
ATOM 2026 N N . GLY A 1 264 ? 20.070 11.848 7.153 1.00 88.06 264 GLY A N 1
ATOM 2027 C CA . GLY A 1 264 ? 18.650 11.871 7.509 1.00 88.06 264 GLY A CA 1
ATOM 2028 C C . GLY A 1 264 ? 17.707 12.109 6.322 1.00 88.06 264 GLY A C 1
ATOM 2029 O O . GLY A 1 264 ? 16.549 12.484 6.523 1.00 88.06 264 GLY A O 1
ATOM 2030 N N . GLN A 1 265 ? 18.185 11.944 5.087 1.00 90.00 265 GLN A N 1
ATOM 2031 C CA . GLN A 1 265 ? 17.415 12.212 3.873 1.00 90.00 265 GLN A CA 1
ATOM 2032 C C . GLN A 1 265 ? 16.531 11.025 3.503 1.00 90.00 265 GLN A C 1
ATOM 2034 O O . GLN A 1 265 ? 16.900 9.869 3.675 1.00 90.00 265 GLN A O 1
ATOM 2039 N N . VAL A 1 266 ? 15.365 11.312 2.934 1.00 92.19 266 VAL A N 1
ATOM 2040 C CA . VAL A 1 266 ? 14.445 10.284 2.446 1.00 92.19 266 VAL A CA 1
ATOM 2041 C C . VAL A 1 266 ? 14.625 10.118 0.938 1.00 92.19 266 VAL A C 1
ATOM 2043 O O . VAL A 1 266 ? 14.639 11.106 0.202 1.00 92.19 266 VAL A O 1
ATOM 2046 N N . ASN A 1 267 ? 14.767 8.878 0.478 1.00 94.00 267 ASN A N 1
ATOM 2047 C CA . ASN A 1 267 ? 14.712 8.468 -0.926 1.00 94.00 267 ASN A CA 1
ATOM 2048 C C . ASN A 1 267 ? 13.836 7.222 -1.024 1.00 94.00 267 ASN A C 1
ATOM 2050 O O . ASN A 1 267 ? 14.316 6.093 -0.988 1.00 94.00 267 ASN A O 1
ATOM 2054 N N . GLU A 1 268 ? 12.531 7.432 -1.111 1.00 94.00 268 GLU A N 1
ATOM 2055 C CA . GLU A 1 268 ? 11.567 6.348 -1.180 1.00 94.00 268 GLU A CA 1
ATOM 2056 C C . GLU A 1 268 ? 11.416 5.814 -2.605 1.00 94.00 268 GLU A C 1
ATOM 2058 O O . GLU A 1 268 ? 11.264 6.553 -3.583 1.00 94.00 268 GLU A O 1
ATOM 2063 N N . ILE A 1 269 ? 11.399 4.490 -2.679 1.00 95.31 269 ILE A N 1
ATOM 2064 C CA . ILE A 1 269 ? 11.148 3.685 -3.869 1.00 95.31 269 ILE A CA 1
ATOM 2065 C C . ILE A 1 269 ? 9.775 3.039 -3.683 1.00 95.31 269 ILE A C 1
ATOM 2067 O O . ILE A 1 269 ? 9.435 2.623 -2.575 1.00 95.31 269 ILE A O 1
ATOM 2071 N N . VAL A 1 270 ? 8.969 2.963 -4.747 1.00 95.38 270 VAL A N 1
ATOM 2072 C CA . VAL A 1 270 ? 7.587 2.450 -4.660 1.00 95.38 270 VAL A CA 1
ATOM 2073 C C . VAL A 1 270 ? 7.571 0.996 -4.200 1.00 95.38 270 VAL A C 1
ATOM 2075 O O . VAL A 1 270 ? 6.841 0.623 -3.282 1.00 95.38 270 VAL A O 1
ATOM 2078 N N . SER A 1 271 ? 8.342 0.151 -4.878 1.00 95.31 271 SER A N 1
ATOM 2079 C CA . SER A 1 271 ? 8.485 -1.278 -4.601 1.00 95.31 271 SER A CA 1
ATOM 2080 C C . SER A 1 271 ? 9.732 -1.805 -5.306 1.00 95.31 271 SER A C 1
ATOM 2082 O O . SER A 1 271 ? 10.211 -1.198 -6.268 1.00 95.31 271 SER A O 1
ATOM 2084 N N . ALA A 1 272 ? 10.231 -2.950 -4.850 1.00 96.94 272 ALA A N 1
ATOM 2085 C CA . ALA A 1 272 ? 11.269 -3.694 -5.551 1.00 96.94 272 ALA A CA 1
ATOM 2086 C C . ALA A 1 272 ? 10.828 -5.136 -5.799 1.00 96.94 272 ALA A C 1
ATOM 2088 O O . ALA A 1 272 ? 10.045 -5.691 -5.022 1.00 96.94 272 ALA A O 1
ATOM 2089 N N . PHE A 1 273 ? 11.340 -5.732 -6.870 1.00 97.38 273 PHE A N 1
ATOM 2090 C CA . PHE A 1 273 ? 11.003 -7.082 -7.299 1.00 97.38 273 PHE A CA 1
ATOM 2091 C C . PHE A 1 273 ? 12.267 -7.862 -7.647 1.00 97.38 273 PHE A C 1
ATOM 2093 O O . PHE A 1 273 ? 13.132 -7.382 -8.376 1.00 97.38 273 PHE A O 1
ATOM 2100 N N . ASP A 1 274 ? 12.348 -9.089 -7.161 1.00 97.56 274 ASP A N 1
ATOM 2101 C CA . ASP A 1 274 ? 13.415 -10.025 -7.491 1.00 97.56 274 ASP A CA 1
ATOM 2102 C C . ASP A 1 274 ? 12.772 -11.261 -8.083 1.00 97.56 274 ASP A C 1
ATOM 2104 O O . ASP A 1 274 ? 12.041 -11.978 -7.398 1.00 97.56 274 ASP A O 1
ATOM 2108 N N . PHE A 1 275 ? 13.009 -11.479 -9.370 1.00 97.25 275 PHE A N 1
ATOM 2109 C CA . PHE A 1 275 ? 12.468 -12.624 -10.085 1.00 97.25 275 PHE A CA 1
ATOM 2110 C C . PHE A 1 275 ? 13.242 -13.915 -9.819 1.00 97.25 275 PHE A C 1
ATOM 2112 O O . PHE A 1 275 ? 12.862 -14.943 -10.378 1.00 97.25 275 PHE A O 1
ATOM 2119 N N . LEU A 1 276 ? 14.301 -13.898 -9.002 1.00 96.06 276 LEU A N 1
ATOM 2120 C CA . LEU A 1 276 ? 15.069 -15.077 -8.609 1.00 96.06 276 LEU A CA 1
ATOM 2121 C C . LEU A 1 276 ? 15.406 -15.933 -9.848 1.00 96.06 276 LEU A C 1
ATOM 2123 O O . LEU A 1 276 ? 15.952 -15.426 -10.829 1.00 96.06 276 LEU A O 1
ATOM 2127 N N . ASN A 1 277 ? 14.994 -17.201 -9.837 1.00 95.69 277 ASN A N 1
ATOM 2128 C CA . ASN A 1 277 ? 15.156 -18.180 -10.912 1.00 95.69 277 ASN A CA 1
ATOM 2129 C C . ASN A 1 277 ? 13.931 -18.309 -11.841 1.00 95.69 277 ASN A C 1
ATOM 2131 O O . ASN A 1 277 ? 13.704 -19.370 -12.441 1.00 95.69 277 ASN A O 1
ATOM 2135 N N . SER A 1 278 ? 13.101 -17.268 -11.930 1.00 96.50 278 SER A N 1
ATOM 2136 C CA . SER A 1 278 ? 11.935 -17.250 -12.815 1.00 96.50 278 SER A CA 1
ATOM 2137 C C . SER A 1 278 ? 12.340 -17.328 -14.285 1.00 96.50 278 SER A C 1
ATOM 2139 O O . SER A 1 278 ? 13.330 -16.747 -14.727 1.00 96.50 278 SER A O 1
ATOM 2141 N N . ASN A 1 279 ? 11.539 -18.044 -15.064 1.00 95.44 279 ASN A N 1
ATOM 2142 C CA . ASN A 1 279 ? 11.686 -18.207 -16.506 1.00 95.44 279 ASN A CA 1
ATOM 2143 C C . ASN A 1 279 ? 10.306 -18.483 -17.123 1.00 95.44 279 ASN A C 1
ATOM 2145 O O . ASN A 1 279 ? 9.296 -18.270 -16.472 1.00 95.44 279 ASN A O 1
ATOM 2149 N N . ARG A 1 280 ? 10.226 -18.968 -18.369 1.00 94.19 280 ARG A N 1
ATOM 2150 C CA . ARG A 1 280 ? 8.929 -19.245 -19.019 1.00 94.19 280 ARG A CA 1
ATOM 2151 C C . ARG A 1 280 ? 8.078 -20.323 -18.323 1.00 94.19 280 ARG A C 1
ATOM 2153 O O . ARG A 1 280 ? 6.860 -20.306 -18.454 1.00 94.19 280 ARG A O 1
ATOM 2160 N N . ASN A 1 281 ? 8.713 -21.242 -17.599 1.00 94.38 281 ASN A N 1
ATOM 2161 C CA . ASN A 1 281 ? 8.088 -22.428 -17.006 1.00 94.38 281 ASN A CA 1
ATOM 2162 C C . ASN A 1 281 ? 8.027 -22.371 -15.470 1.00 94.38 281 ASN A C 1
ATOM 2164 O O . ASN A 1 281 ? 7.419 -23.236 -14.845 1.00 94.38 281 ASN A O 1
ATOM 2168 N N . ARG A 1 282 ? 8.686 -21.389 -14.845 1.00 94.94 282 ARG A N 1
ATOM 2169 C CA . ARG A 1 282 ? 8.788 -21.237 -13.390 1.00 94.94 282 ARG A CA 1
ATOM 2170 C C . ARG A 1 282 ? 8.566 -19.780 -13.018 1.00 94.94 282 ARG A C 1
ATOM 2172 O O . ARG A 1 282 ? 9.268 -18.913 -13.525 1.00 94.94 282 ARG A O 1
ATOM 2179 N N . TYR A 1 283 ? 7.657 -19.542 -12.079 1.00 95.31 283 TYR A N 1
ATOM 2180 C CA . TYR A 1 283 ? 7.389 -18.219 -11.528 1.00 95.31 283 TYR A CA 1
ATOM 2181 C C . TYR A 1 283 ? 7.714 -18.194 -10.035 1.00 95.31 283 TYR A C 1
ATOM 2183 O O . TYR A 1 283 ? 7.090 -18.908 -9.252 1.00 95.31 283 TYR A O 1
ATOM 2191 N N . ASN A 1 284 ? 8.718 -17.410 -9.658 1.00 96.38 284 ASN A N 1
ATOM 2192 C CA . ASN A 1 284 ? 9.206 -17.260 -8.293 1.00 96.38 284 ASN A CA 1
ATOM 2193 C C . ASN A 1 284 ? 9.669 -15.815 -8.076 1.00 96.38 284 ASN A C 1
ATOM 2195 O O . ASN A 1 284 ? 10.647 -15.388 -8.683 1.00 96.38 284 ASN A O 1
ATOM 2199 N N . VAL A 1 285 ? 8.959 -15.052 -7.247 1.00 96.31 285 VAL A N 1
ATOM 2200 C CA . VAL A 1 285 ? 9.202 -13.612 -7.103 1.00 96.31 285 VAL A CA 1
ATOM 2201 C C . VAL A 1 285 ? 9.208 -13.211 -5.636 1.00 96.31 285 VAL A C 1
ATOM 2203 O O . VAL A 1 285 ? 8.265 -13.512 -4.907 1.00 96.31 285 VAL A O 1
ATOM 2206 N N . SER A 1 286 ? 10.234 -12.464 -5.232 1.00 96.94 286 SER A N 1
ATOM 2207 C CA . SER A 1 286 ? 10.254 -11.731 -3.964 1.00 96.94 286 SER A CA 1
ATOM 2208 C C . SER A 1 286 ? 9.839 -10.280 -4.191 1.00 96.94 286 SER A C 1
ATOM 2210 O O . SER A 1 286 ? 10.267 -9.645 -5.156 1.00 96.94 286 SER A O 1
ATOM 2212 N N . ILE A 1 287 ? 8.997 -9.754 -3.301 1.00 96.00 287 ILE A N 1
ATOM 2213 C CA . ILE A 1 287 ? 8.456 -8.393 -3.384 1.00 96.00 287 ILE A CA 1
ATOM 2214 C C . ILE A 1 287 ? 8.839 -7.640 -2.114 1.00 96.00 287 ILE A C 1
ATOM 2216 O O . ILE A 1 287 ? 8.476 -8.054 -1.012 1.00 96.00 287 ILE A O 1
ATOM 2220 N N . TRP A 1 288 ? 9.509 -6.502 -2.270 1.00 95.75 288 TRP A N 1
ATOM 2221 C CA . TRP A 1 288 ? 9.756 -5.561 -1.181 1.00 95.75 288 TRP A CA 1
ATOM 2222 C C . TRP A 1 288 ? 8.734 -4.439 -1.249 1.00 95.75 288 TRP A C 1
ATOM 2224 O O . TRP A 1 288 ? 8.509 -3.839 -2.303 1.00 95.75 288 TRP A O 1
ATOM 2234 N N . TYR A 1 289 ? 8.139 -4.140 -0.101 1.00 91.81 289 TYR A N 1
ATOM 2235 C CA . TYR A 1 289 ? 7.152 -3.085 0.057 1.00 91.81 289 TYR A CA 1
ATOM 2236 C C . TYR A 1 289 ? 7.510 -2.204 1.250 1.00 91.81 289 TYR A C 1
ATOM 2238 O O . TYR A 1 289 ? 8.166 -2.635 2.200 1.00 91.81 289 TYR A O 1
ATOM 2246 N N . ASN A 1 290 ? 7.049 -0.958 1.209 1.00 88.25 290 ASN A N 1
ATOM 2247 C CA . ASN A 1 290 ? 7.244 -0.026 2.305 1.00 88.25 290 ASN A CA 1
ATOM 2248 C C . ASN A 1 290 ? 6.228 -0.304 3.427 1.00 88.25 290 ASN A C 1
ATOM 2250 O O . ASN A 1 290 ? 5.024 -0.109 3.253 1.00 88.25 290 ASN A O 1
ATOM 2254 N N . SER A 1 291 ? 6.717 -0.739 4.589 1.00 87.25 291 SER A N 1
ATOM 2255 C CA . SER A 1 291 ? 5.904 -1.013 5.779 1.00 87.25 291 SER A CA 1
ATOM 2256 C C . SER A 1 291 ? 5.866 0.150 6.779 1.00 87.25 291 SER A C 1
ATOM 2258 O O . SER A 1 291 ? 5.388 -0.038 7.897 1.00 87.25 291 SER A O 1
ATOM 2260 N N . THR A 1 292 ? 6.353 1.344 6.420 1.00 83.44 292 THR A N 1
ATOM 2261 C CA . THR A 1 292 ? 6.427 2.510 7.328 1.00 83.44 292 THR A CA 1
ATOM 2262 C C . THR A 1 292 ? 5.073 2.827 7.965 1.00 83.44 292 THR A C 1
ATOM 2264 O O . THR A 1 292 ? 4.996 3.115 9.156 1.00 83.44 292 THR A O 1
ATOM 2267 N N . TYR A 1 293 ? 3.987 2.688 7.205 1.00 78.19 293 TYR A N 1
ATOM 2268 C CA . TYR A 1 293 ? 2.631 2.985 7.673 1.00 78.19 293 TYR A CA 1
ATOM 2269 C C . TYR A 1 293 ? 1.952 1.822 8.419 1.00 78.19 293 TYR A C 1
ATOM 2271 O O . TYR A 1 293 ? 0.812 1.958 8.846 1.00 78.19 293 TYR A O 1
ATOM 2279 N N . ASN A 1 294 ? 2.627 0.680 8.588 1.00 74.81 294 ASN A N 1
ATOM 2280 C CA . ASN A 1 294 ? 2.068 -0.531 9.206 1.00 74.81 294 ASN A CA 1
ATOM 2281 C C . ASN A 1 294 ? 2.059 -0.459 10.752 1.00 74.81 294 ASN A C 1
ATOM 2283 O O . ASN A 1 294 ? 1.460 -1.304 11.406 1.00 74.81 294 ASN A O 1
ATOM 2287 N N . GLN A 1 295 ? 2.685 0.547 11.373 1.00 64.75 295 GLN A N 1
ATOM 2288 C CA . GLN A 1 295 ? 2.836 0.579 12.832 1.00 64.75 295 GLN A CA 1
ATOM 2289 C C . GLN A 1 295 ? 1.503 0.807 13.570 1.00 64.75 295 GLN A C 1
ATOM 2291 O O . GLN A 1 295 ? 0.934 1.898 13.563 1.00 64.75 295 GLN A O 1
ATOM 2296 N N . GLY A 1 296 ? 1.023 -0.237 14.250 1.00 56.91 296 GLY A N 1
ATOM 2297 C CA . GLY A 1 296 ? 0.034 -0.134 15.319 1.00 56.91 296 GLY A CA 1
ATOM 2298 C C . GLY A 1 296 ? 0.711 0.212 16.649 1.00 56.91 296 GLY A C 1
ATOM 2299 O O . GLY A 1 296 ? 1.773 -0.317 16.967 1.00 56.91 296 GLY A O 1
ATOM 2300 N N . ASN A 1 297 ? 0.088 1.067 17.465 1.00 50.47 297 ASN A N 1
ATOM 2301 C CA . ASN A 1 297 ? 0.608 1.487 18.779 1.00 50.47 297 ASN A CA 1
ATOM 2302 C C . ASN A 1 297 ? 0.502 0.382 19.862 1.00 50.47 297 ASN A C 1
ATOM 2304 O O . ASN A 1 297 ? 0.173 0.676 21.007 1.00 50.47 297 ASN A O 1
ATOM 2308 N N . GLY A 1 298 ? 0.683 -0.897 19.517 1.00 49.28 298 GLY A N 1
ATOM 2309 C CA . GLY A 1 298 ? 0.598 -2.049 20.433 1.00 49.28 298 GLY A CA 1
ATOM 2310 C C . GLY A 1 298 ? -0.812 -2.425 20.920 1.00 49.28 298 GLY A C 1
ATOM 2311 O O . GLY A 1 298 ? -1.043 -3.580 21.255 1.00 49.28 298 GLY A O 1
ATOM 2312 N N . PHE A 1 299 ? -1.771 -1.493 20.904 1.00 49.31 299 PHE A N 1
ATOM 2313 C CA . PHE A 1 299 ? -3.144 -1.682 21.406 1.00 49.31 299 PHE A CA 1
ATOM 2314 C C . PHE A 1 299 ? -4.226 -1.777 20.308 1.00 49.31 299 PHE A C 1
ATOM 2316 O O . PHE A 1 299 ? -5.416 -1.728 20.609 1.00 49.31 299 PHE A O 1
ATOM 2323 N N . GLY A 1 300 ? -3.861 -1.877 19.024 1.00 58.41 300 GLY A N 1
ATOM 2324 C CA . GLY A 1 300 ? -4.840 -1.936 17.931 1.00 58.41 300 GLY A CA 1
ATOM 2325 C C . GLY A 1 300 ? -4.311 -2.583 16.654 1.00 58.41 300 GLY A C 1
ATOM 2326 O O . GLY A 1 300 ? -3.106 -2.753 16.500 1.00 58.41 300 GLY A O 1
ATOM 2327 N N . ALA A 1 301 ? -5.229 -2.924 15.742 1.00 66.00 301 ALA A N 1
ATOM 2328 C CA . ALA A 1 301 ? -4.900 -3.520 14.448 1.00 66.00 301 ALA A CA 1
ATOM 2329 C C . ALA A 1 301 ? -3.983 -2.614 13.608 1.00 66.00 301 ALA A C 1
ATOM 2331 O O . ALA A 1 301 ? -4.122 -1.385 13.618 1.00 66.00 301 ALA A O 1
ATOM 2332 N N . ASN A 1 302 ? -3.068 -3.237 12.866 1.00 81.19 302 ASN A N 1
ATOM 2333 C CA . ASN A 1 302 ? -2.156 -2.553 11.955 1.00 81.19 302 ASN A CA 1
ATOM 2334 C C . ASN A 1 302 ? -2.905 -1.959 10.751 1.00 81.19 302 ASN A C 1
ATOM 2336 O O . ASN A 1 302 ? -4.013 -2.383 10.416 1.00 81.19 302 ASN A O 1
ATOM 2340 N N . ALA A 1 303 ? -2.304 -0.969 10.087 1.00 85.44 303 ALA A N 1
ATOM 2341 C CA . ALA A 1 303 ? -2.868 -0.426 8.855 1.00 85.44 303 ALA A CA 1
ATOM 2342 C C . ALA A 1 303 ? -2.798 -1.452 7.711 1.00 85.44 303 ALA A C 1
ATOM 2344 O O . ALA A 1 303 ? -1.822 -2.197 7.579 1.00 85.44 303 ALA A O 1
ATOM 2345 N N . LEU A 1 304 ? -3.819 -1.459 6.853 1.00 87.75 304 LEU A N 1
ATOM 2346 C CA . LEU A 1 304 ? -3.904 -2.352 5.704 1.00 87.75 304 LEU A CA 1
ATOM 2347 C C . LEU A 1 304 ? -2.902 -1.923 4.632 1.00 87.75 304 LEU A C 1
ATOM 2349 O O . LEU A 1 304 ? -3.105 -0.952 3.907 1.00 87.75 304 LEU A O 1
ATOM 2353 N N . SER A 1 305 ? -1.793 -2.652 4.538 1.00 89.44 305 SER A N 1
ATOM 2354 C CA . SER A 1 305 ? -0.759 -2.373 3.541 1.00 89.44 305 SER A CA 1
ATOM 2355 C C . SER A 1 305 ? -1.255 -2.718 2.132 1.00 89.44 305 SER A C 1
ATOM 2357 O O . SER A 1 305 ? -1.800 -3.795 1.891 1.00 89.44 305 SER A O 1
ATOM 2359 N N . ARG A 1 306 ? -1.001 -1.825 1.172 1.00 92.19 306 ARG A N 1
ATOM 2360 C CA . ARG A 1 306 ? -1.409 -1.903 -0.246 1.00 92.19 306 ARG A CA 1
ATOM 2361 C C . ARG A 1 306 ? -0.600 -2.911 -1.095 1.00 92.19 306 ARG A C 1
ATOM 2363 O O . ARG A 1 306 ? -0.312 -2.687 -2.266 1.00 92.19 306 ARG A O 1
ATOM 2370 N N . ILE A 1 307 ? -0.226 -4.043 -0.500 1.00 92.19 307 ILE A N 1
ATOM 2371 C CA . ILE A 1 307 ? 0.594 -5.107 -1.113 1.00 92.19 307 ILE A CA 1
ATOM 2372 C C . ILE A 1 307 ? -0.136 -5.850 -2.247 1.00 92.19 307 ILE A C 1
ATOM 2374 O O . ILE A 1 307 ? 0.504 -6.128 -3.266 1.00 92.19 307 ILE A O 1
ATOM 2378 N N . PRO A 1 308 ? -1.450 -6.159 -2.144 1.00 93.75 308 PRO A N 1
ATOM 2379 C CA . PRO A 1 308 ? -2.143 -6.938 -3.171 1.00 93.75 308 PRO A CA 1
ATOM 2380 C C . PRO A 1 308 ? -2.034 -6.352 -4.585 1.00 93.75 308 PRO A C 1
ATOM 2382 O O . PRO A 1 308 ? -1.957 -7.103 -5.559 1.00 93.75 308 PRO A O 1
ATOM 2385 N N . ARG A 1 309 ? -1.951 -5.019 -4.724 1.00 94.44 309 ARG A N 1
ATOM 2386 C CA . ARG A 1 309 ? -1.766 -4.399 -6.040 1.00 94.44 309 ARG A CA 1
ATOM 2387 C C . ARG A 1 309 ? -0.387 -4.681 -6.635 1.00 94.44 309 ARG A C 1
ATOM 2389 O O . ARG A 1 309 ? -0.316 -4.938 -7.834 1.00 94.44 309 ARG A O 1
ATOM 2396 N N . SER A 1 310 ? 0.681 -4.689 -5.835 1.00 95.12 310 SER A N 1
ATOM 2397 C CA . SER A 1 310 ? 2.031 -5.051 -6.299 1.00 95.12 310 SER A CA 1
ATOM 2398 C C . SER A 1 310 ? 2.083 -6.498 -6.787 1.00 95.12 310 SER A C 1
ATOM 2400 O O . SER A 1 310 ? 2.662 -6.766 -7.837 1.00 95.12 310 SER A O 1
ATOM 2402 N N . VAL A 1 311 ? 1.416 -7.414 -6.074 1.00 95.44 311 VAL A N 1
ATOM 2403 C CA . VAL A 1 311 ? 1.301 -8.832 -6.464 1.00 95.44 311 VAL A CA 1
ATOM 2404 C C . VAL A 1 311 ? 0.554 -8.973 -7.790 1.00 95.44 311 VAL A C 1
ATOM 2406 O O . VAL A 1 311 ? 1.031 -9.652 -8.700 1.00 95.44 311 VAL A O 1
ATOM 2409 N N . ASN A 1 312 ? -0.593 -8.303 -7.936 1.00 95.56 312 ASN A N 1
ATOM 2410 C CA . ASN A 1 312 ? -1.351 -8.329 -9.185 1.00 95.56 312 ASN A CA 1
ATOM 2411 C C . ASN A 1 312 ? -0.547 -7.747 -10.355 1.00 95.56 312 ASN A C 1
ATOM 2413 O O . ASN A 1 312 ? -0.544 -8.328 -11.436 1.00 95.56 312 ASN A O 1
ATOM 2417 N N . LEU A 1 313 ? 0.153 -6.632 -10.135 1.00 95.00 313 LEU A N 1
ATOM 2418 C CA . LEU A 1 313 ? 0.958 -5.956 -11.149 1.00 95.00 313 LEU A CA 1
ATOM 2419 C C . LEU A 1 313 ? 2.035 -6.879 -11.731 1.00 95.00 313 LEU A C 1
ATOM 2421 O O . LEU A 1 313 ? 2.132 -7.019 -12.949 1.00 95.00 313 LEU A O 1
ATOM 2425 N N . ILE A 1 314 ? 2.811 -7.529 -10.860 1.00 95.19 314 ILE A N 1
ATOM 2426 C CA . ILE A 1 314 ? 3.926 -8.389 -11.269 1.00 95.19 314 ILE A CA 1
ATOM 2427 C C . ILE A 1 314 ? 3.460 -9.745 -11.818 1.00 95.19 314 ILE A C 1
ATOM 2429 O O . ILE A 1 314 ? 4.106 -10.326 -12.689 1.00 95.19 314 ILE A O 1
ATOM 2433 N N . SER A 1 315 ? 2.314 -10.244 -11.350 1.00 95.25 315 SER A N 1
ATOM 2434 C CA . SER A 1 315 ? 1.701 -11.461 -11.897 1.00 95.25 315 SER A CA 1
ATOM 2435 C C . SER A 1 315 ? 1.147 -11.202 -13.299 1.00 95.25 315 SER A C 1
ATOM 2437 O O . SER A 1 315 ? 1.368 -11.989 -14.217 1.00 95.25 315 SER A O 1
ATOM 2439 N N . ASN A 1 316 ? 0.481 -10.061 -13.498 1.00 95.00 316 ASN A N 1
ATOM 2440 C CA . ASN A 1 316 ? -0.049 -9.663 -14.800 1.00 95.00 316 ASN A CA 1
ATOM 2441 C C . ASN A 1 316 ? 1.042 -9.436 -15.839 1.00 95.00 316 ASN A C 1
ATOM 2443 O O . ASN A 1 316 ? 0.885 -9.857 -16.983 1.00 95.00 316 ASN A O 1
ATOM 2447 N N . SER A 1 317 ? 2.144 -8.790 -15.462 1.00 94.50 317 SER A N 1
ATOM 2448 C CA . SER A 1 317 ? 3.248 -8.555 -16.391 1.00 94.50 317 SER A CA 1
ATOM 2449 C C . SER A 1 317 ? 3.903 -9.865 -16.840 1.00 94.50 317 SER A C 1
ATOM 2451 O O . SER A 1 317 ? 4.218 -10.024 -18.021 1.00 94.50 317 SER A O 1
ATOM 2453 N N . TYR A 1 318 ? 4.022 -10.844 -15.939 1.00 95.75 318 TYR A N 1
ATOM 2454 C CA . TYR A 1 318 ? 4.485 -12.190 -16.273 1.00 95.75 318 TYR A CA 1
ATOM 2455 C C . TYR A 1 318 ? 3.512 -12.928 -17.205 1.00 95.75 318 TYR A C 1
ATOM 2457 O O . TYR A 1 318 ? 3.938 -13.502 -18.208 1.00 95.75 318 TYR A O 1
ATOM 2465 N N . LEU A 1 319 ? 2.200 -12.855 -16.951 1.00 95.50 319 LEU A N 1
ATOM 2466 C CA . LEU A 1 319 ? 1.190 -13.438 -17.844 1.00 95.50 319 LEU A CA 1
ATOM 2467 C C . LEU A 1 319 ? 1.230 -12.818 -19.245 1.00 95.50 319 LEU A C 1
ATOM 2469 O O . LEU A 1 319 ? 1.184 -13.549 -20.232 1.00 95.50 319 LEU A O 1
ATOM 2473 N N . GLN A 1 320 ? 1.381 -11.497 -19.350 1.00 94.88 320 GLN A N 1
ATOM 2474 C CA . GLN A 1 320 ? 1.523 -10.825 -20.644 1.00 94.88 320 GLN A CA 1
ATOM 2475 C C . GLN A 1 320 ? 2.809 -11.215 -21.375 1.00 94.88 320 GLN A C 1
ATOM 2477 O O . GLN A 1 320 ? 2.820 -11.302 -22.603 1.00 94.88 320 GLN A O 1
ATOM 2482 N N . PHE A 1 321 ? 3.895 -11.450 -20.638 1.00 94.44 321 PHE A N 1
ATOM 2483 C CA . PHE A 1 321 ? 5.143 -11.953 -21.205 1.00 94.44 321 PHE A CA 1
ATOM 2484 C C . PHE A 1 321 ? 4.982 -13.370 -21.785 1.00 94.44 321 PHE A C 1
ATOM 2486 O O . PHE A 1 321 ? 5.532 -13.660 -22.849 1.00 94.44 321 PHE A O 1
ATOM 2493 N N . LEU A 1 322 ? 4.218 -14.242 -21.120 1.00 94.75 322 LEU A N 1
ATOM 2494 C CA . LEU A 1 322 ? 3.997 -15.621 -21.563 1.00 94.75 322 LEU A CA 1
ATOM 2495 C C . LEU A 1 322 ? 2.975 -15.746 -22.695 1.00 94.75 322 LEU A C 1
ATOM 2497 O O . LEU A 1 322 ? 3.227 -16.445 -23.674 1.00 94.75 322 LEU A O 1
ATOM 2501 N N . LEU A 1 323 ? 1.817 -15.107 -22.532 1.00 95.00 323 LEU A N 1
ATOM 2502 C CA . LEU A 1 323 ? 0.609 -15.345 -23.329 1.00 95.00 323 LEU A CA 1
ATOM 2503 C C . LEU A 1 323 ? 0.280 -14.180 -24.276 1.00 95.00 323 LEU A C 1
ATOM 2505 O O . LEU A 1 323 ? -0.673 -14.253 -25.047 1.00 95.00 323 LEU A O 1
ATOM 2509 N N . GLY A 1 324 ? 1.065 -13.102 -24.238 1.00 92.0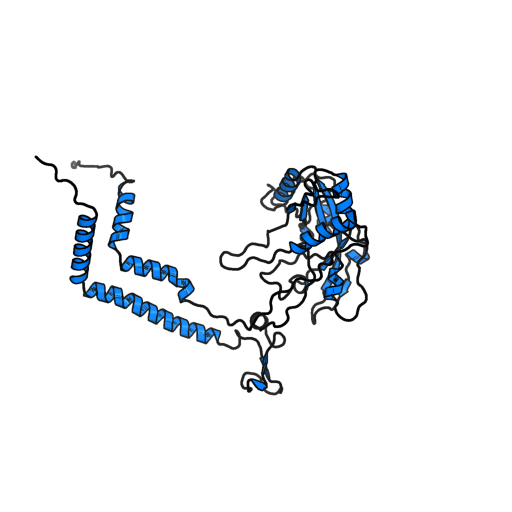6 324 GLY A N 1
ATOM 2510 C CA . GLY A 1 324 ? 0.879 -11.913 -25.065 1.00 92.06 324 GLY A CA 1
ATOM 2511 C C . GLY A 1 324 ? 0.055 -10.811 -24.392 1.00 92.06 324 GLY A C 1
ATOM 2512 O O . GLY A 1 324 ? -0.586 -11.001 -23.359 1.00 92.06 324 GLY A O 1
ATOM 2513 N N . ALA A 1 325 ? 0.064 -9.624 -25.007 1.00 85.50 325 ALA A N 1
ATOM 2514 C CA . ALA A 1 325 ? -0.456 -8.383 -24.420 1.00 85.50 325 ALA A CA 1
ATOM 2515 C C . ALA A 1 325 ? -1.973 -8.375 -24.138 1.00 85.50 325 ALA A C 1
ATOM 2517 O O . ALA A 1 325 ? -2.433 -7.566 -23.337 1.00 85.50 325 ALA A O 1
ATOM 2518 N N . GLY A 1 326 ? -2.745 -9.264 -24.772 1.00 82.56 326 GLY A N 1
ATOM 2519 C CA . GLY A 1 326 ? -4.187 -9.398 -24.533 1.00 82.56 326 GLY A CA 1
ATOM 2520 C C . GLY A 1 326 ? -4.542 -10.152 -23.248 1.00 82.56 326 GLY A C 1
ATOM 2521 O O . GLY A 1 326 ? -5.694 -10.117 -22.822 1.00 82.56 326 GLY A O 1
ATOM 2522 N N . THR A 1 327 ? -3.576 -10.823 -22.613 1.00 90.69 327 THR A N 1
ATOM 2523 C CA . THR A 1 327 ? -3.837 -11.621 -21.411 1.00 90.69 327 THR A CA 1
ATOM 2524 C C . THR A 1 327 ? -3.716 -10.768 -20.159 1.00 90.69 327 THR A C 1
ATOM 2526 O O . THR A 1 327 ? -2.653 -10.221 -19.864 1.00 90.69 327 THR A O 1
ATOM 2529 N N . LYS A 1 328 ? -4.798 -10.680 -19.383 1.00 86.19 328 LYS A N 1
ATOM 2530 C CA . LYS A 1 328 ? -4.835 -9.896 -18.148 1.00 86.19 328 LYS A CA 1
ATOM 2531 C C . LYS A 1 328 ? -5.717 -10.557 -17.097 1.00 86.19 328 LYS A C 1
ATOM 2533 O O . LYS A 1 328 ? -6.869 -10.878 -17.358 1.00 86.19 328 LYS A O 1
ATOM 2538 N N . MET A 1 329 ? -5.186 -10.685 -15.887 1.00 90.88 329 MET A N 1
ATOM 2539 C CA . MET A 1 329 ? -5.930 -11.022 -14.679 1.00 90.88 329 MET A CA 1
ATOM 2540 C C . MET A 1 329 ? -6.323 -9.721 -13.971 1.00 90.88 329 MET A C 1
ATOM 2542 O O . MET A 1 329 ? -5.521 -9.098 -13.265 1.00 90.88 329 MET A O 1
ATOM 2546 N N . LEU A 1 330 ? -7.552 -9.263 -14.206 1.00 90.25 330 LEU A N 1
ATOM 2547 C CA . LEU A 1 330 ? -8.052 -8.037 -13.593 1.00 90.25 330 LEU A CA 1
ATOM 2548 C C . LEU A 1 330 ? -8.224 -8.242 -12.084 1.00 90.25 330 LEU A C 1
ATOM 2550 O O . LEU A 1 330 ? -8.981 -9.104 -11.651 1.00 90.25 330 LEU A O 1
ATOM 2554 N N . PHE A 1 331 ? -7.530 -7.427 -11.291 1.00 93.31 331 PHE A N 1
ATOM 2555 C CA . PHE A 1 331 ? -7.844 -7.283 -9.878 1.00 93.31 331 PHE A CA 1
ATOM 2556 C C . PHE A 1 331 ? -8.792 -6.101 -9.730 1.00 93.31 331 PHE A C 1
ATOM 2558 O O . PHE A 1 331 ? -8.363 -4.949 -9.779 1.00 93.31 331 PHE A O 1
ATOM 2565 N N . GLU A 1 332 ? -10.079 -6.419 -9.654 1.00 90.00 332 GLU A N 1
ATOM 2566 C CA . GLU A 1 332 ? -11.167 -5.456 -9.799 1.00 90.00 332 GLU A CA 1
ATOM 2567 C C . GLU A 1 332 ? -11.329 -4.571 -8.561 1.00 90.00 332 GLU A C 1
ATOM 2569 O O . GLU A 1 332 ? -11.361 -3.351 -8.674 1.00 90.00 332 GLU A O 1
ATOM 2574 N N . PHE A 1 333 ? -11.351 -5.156 -7.362 1.00 92.69 333 PHE A N 1
ATOM 2575 C CA . PHE A 1 333 ? -11.542 -4.378 -6.143 1.00 92.69 333 PHE A CA 1
ATOM 2576 C C . PHE A 1 333 ? -11.005 -5.058 -4.882 1.00 92.69 333 PHE A C 1
ATOM 2578 O O . PHE A 1 333 ? -10.766 -6.264 -4.825 1.00 92.69 333 PHE A O 1
ATOM 2585 N N . VAL A 1 334 ? -10.889 -4.252 -3.830 1.00 92.62 334 VAL A N 1
ATOM 2586 C CA . VAL A 1 334 ? -10.742 -4.651 -2.434 1.00 92.62 334 VAL A CA 1
ATOM 2587 C C . VAL A 1 334 ? -11.954 -4.117 -1.680 1.00 92.62 334 VAL A C 1
ATOM 2589 O O . VAL A 1 334 ? -12.238 -2.921 -1.724 1.00 92.62 334 VAL A O 1
ATOM 2592 N N . LYS A 1 335 ? -12.650 -4.992 -0.953 1.00 91.62 335 LYS A N 1
ATOM 2593 C CA . LYS A 1 335 ? -13.767 -4.606 -0.087 1.00 91.62 335 LYS A CA 1
ATOM 2594 C C . LYS A 1 335 ? -13.627 -5.214 1.296 1.00 91.62 335 LYS A C 1
ATOM 2596 O O . LYS A 1 335 ? -13.056 -6.291 1.453 1.00 91.62 335 LYS A O 1
ATOM 2601 N N . GLU A 1 336 ? -14.170 -4.511 2.279 1.00 91.31 336 GLU A N 1
ATOM 2602 C CA . GLU A 1 336 ? -14.316 -5.031 3.635 1.00 91.31 336 GLU A CA 1
ATOM 2603 C C . GLU A 1 336 ? -15.459 -6.041 3.735 1.00 91.31 336 GLU A C 1
ATOM 2605 O O . GLU A 1 336 ? -16.308 -6.154 2.845 1.00 91.31 336 GLU A O 1
ATOM 2610 N N . MET A 1 337 ? -15.495 -6.758 4.855 1.00 91.56 337 MET A N 1
ATOM 2611 C CA . MET A 1 337 ? -16.656 -7.564 5.220 1.00 91.56 337 MET A CA 1
ATOM 2612 C C . MET A 1 337 ? -17.810 -6.665 5.688 1.00 91.56 337 MET A C 1
ATOM 2614 O O . MET A 1 337 ? -17.565 -5.613 6.285 1.00 91.56 337 MET A O 1
ATOM 2618 N N . PRO A 1 338 ? -19.076 -7.054 5.450 1.00 91.75 338 PRO A N 1
ATOM 2619 C CA . PRO A 1 338 ? -20.215 -6.385 6.059 1.00 91.75 338 PRO A CA 1
ATOM 2620 C C . PRO A 1 338 ? -20.062 -6.307 7.577 1.00 91.75 338 PRO A C 1
ATOM 2622 O O . PRO A 1 338 ? -19.632 -7.276 8.208 1.00 91.75 338 PRO A O 1
ATOM 2625 N N . LYS A 1 339 ? -20.452 -5.177 8.171 1.00 87.06 339 LYS A N 1
ATOM 2626 C CA . LYS A 1 339 ? -20.422 -5.001 9.625 1.00 87.06 339 LYS A CA 1
ATOM 2627 C C . LYS A 1 339 ? -21.785 -4.620 10.192 1.00 87.06 339 LYS A C 1
ATOM 2629 O O . LYS A 1 339 ? -22.480 -3.791 9.594 1.00 87.06 339 LYS A O 1
ATOM 2634 N N . PRO A 1 340 ? -22.151 -5.167 11.361 1.00 87.31 340 PRO A N 1
ATOM 2635 C CA . PRO A 1 340 ? -23.282 -4.670 12.128 1.00 87.31 340 PRO A CA 1
ATOM 2636 C C . PRO A 1 340 ? -22.940 -3.328 12.787 1.00 87.31 340 PRO A C 1
ATOM 2638 O O . PRO A 1 340 ? -21.793 -2.877 12.771 1.00 87.31 340 PRO A O 1
ATOM 2641 N N . GLU A 1 341 ? -23.941 -2.690 13.385 1.00 82.88 341 GLU A N 1
ATOM 2642 C CA . GLU A 1 341 ? -23.719 -1.497 14.197 1.00 82.88 341 GLU A CA 1
ATOM 2643 C C . GLU A 1 341 ? -22.741 -1.818 15.334 1.00 82.88 341 GLU A C 1
ATOM 2645 O O . GLU A 1 341 ? -22.897 -2.804 16.058 1.00 82.88 341 GLU A O 1
ATOM 2650 N N . THR A 1 342 ? -21.703 -1.000 15.469 1.00 79.62 342 THR A N 1
ATOM 2651 C CA . THR A 1 342 ? -20.719 -1.147 16.540 1.00 79.62 342 THR A CA 1
ATOM 2652 C C . THR A 1 342 ? -21.090 -0.217 17.678 1.00 79.62 342 THR A C 1
ATOM 2654 O O . THR A 1 342 ? -21.086 0.998 17.503 1.00 79.62 342 THR A O 1
ATOM 2657 N N . ILE A 1 343 ? -21.369 -0.787 18.846 1.00 71.25 343 ILE A N 1
ATOM 2658 C CA . ILE A 1 343 ? -21.620 -0.033 20.075 1.00 71.25 343 ILE A CA 1
ATOM 2659 C C . ILE A 1 343 ? -20.289 0.122 20.804 1.00 71.25 343 ILE A C 1
ATOM 2661 O O . ILE A 1 343 ? -19.586 -0.864 21.036 1.00 71.25 343 ILE A O 1
ATOM 2665 N N . PHE A 1 344 ? -19.936 1.353 21.170 1.00 68.56 344 PHE A N 1
ATOM 2666 C CA . PHE A 1 344 ? -18.740 1.594 21.965 1.00 68.56 344 PHE A CA 1
ATOM 2667 C C . PHE A 1 344 ? -18.992 1.146 23.409 1.00 68.56 344 PHE A C 1
ATOM 2669 O O . PHE A 1 344 ? -19.748 1.780 24.138 1.00 68.56 344 PHE A O 1
ATOM 2676 N N . ARG A 1 345 ? -18.382 0.028 23.813 1.00 68.44 345 ARG A N 1
ATOM 2677 C CA . ARG A 1 345 ? -18.409 -0.476 25.192 1.00 68.44 345 ARG A CA 1
ATOM 2678 C C . ARG A 1 345 ? -16.983 -0.519 25.719 1.00 68.44 345 ARG A C 1
ATOM 2680 O O . ARG A 1 345 ? -16.130 -1.168 25.116 1.00 68.44 345 ARG A O 1
ATOM 2687 N N . LEU A 1 346 ? -16.718 0.173 26.823 1.00 74.50 346 LEU A N 1
ATOM 2688 C CA . LEU A 1 346 ? -15.456 0.035 27.547 1.00 74.50 346 LEU A CA 1
ATOM 2689 C C . LEU A 1 346 ? -15.642 -0.993 28.645 1.00 74.50 346 LEU A C 1
ATOM 2691 O O . LEU A 1 346 ? -16.373 -0.731 29.588 1.00 74.50 346 LEU A O 1
ATOM 2695 N N . ASP A 1 347 ? -14.959 -2.128 28.548 1.00 74.06 347 ASP A N 1
ATOM 2696 C CA . ASP A 1 347 ? -14.923 -3.107 29.630 1.00 74.06 347 ASP A CA 1
ATOM 2697 C C . ASP A 1 347 ? -13.751 -2.799 30.571 1.00 74.06 347 ASP A C 1
ATOM 2699 O O . ASP A 1 347 ? -12.595 -3.161 30.321 1.00 74.06 347 ASP A O 1
ATOM 2703 N N . ILE A 1 348 ? -14.051 -2.109 31.669 1.00 76.50 348 ILE A N 1
ATOM 2704 C CA . ILE A 1 348 ? -13.061 -1.728 32.683 1.00 76.50 348 ILE A CA 1
ATOM 2705 C C . ILE A 1 348 ? -12.444 -2.979 33.326 1.00 76.50 348 ILE A C 1
ATOM 2707 O O . ILE A 1 348 ? -11.265 -2.973 33.699 1.00 76.50 348 ILE A O 1
ATOM 2711 N N . SER A 1 349 ? -13.211 -4.072 33.408 1.00 73.31 349 SER A N 1
ATOM 2712 C CA . SER A 1 349 ? -12.744 -5.335 33.976 1.00 73.31 349 SER A CA 1
ATOM 2713 C C . SER A 1 349 ? -11.668 -5.983 33.104 1.00 73.31 349 SER A C 1
ATOM 2715 O O . SER A 1 349 ? -10.677 -6.475 33.639 1.00 73.31 349 SER A O 1
ATOM 2717 N N . SER A 1 350 ? -11.778 -5.891 31.775 1.00 76.88 350 SER A N 1
ATOM 2718 C CA . SER A 1 350 ? -10.750 -6.389 30.854 1.00 76.88 350 SER A CA 1
ATOM 2719 C C . SER A 1 350 ? -9.462 -5.561 30.900 1.00 76.88 350 SER A C 1
ATOM 2721 O O . SER A 1 350 ? -8.385 -6.111 30.678 1.00 76.88 350 SER A O 1
ATOM 2723 N N . ILE A 1 351 ? -9.545 -4.255 31.181 1.00 77.69 351 ILE A N 1
ATOM 2724 C CA . ILE A 1 351 ? -8.373 -3.360 31.234 1.00 77.69 351 ILE A CA 1
ATOM 2725 C C . ILE A 1 351 ? -7.568 -3.587 32.515 1.00 77.69 351 ILE A C 1
ATOM 2727 O O . ILE A 1 351 ? -6.339 -3.640 32.490 1.00 77.69 351 ILE A O 1
ATOM 2731 N N . LEU A 1 352 ? -8.256 -3.720 33.649 1.00 79.19 352 LEU A N 1
ATOM 2732 C CA . LEU A 1 352 ? -7.616 -3.831 34.959 1.00 79.19 352 LEU A CA 1
ATOM 2733 C C . LEU A 1 352 ? -7.522 -5.276 35.470 1.00 79.19 352 LEU A C 1
ATOM 2735 O O . LEU A 1 352 ? -6.889 -5.521 36.497 1.00 79.19 352 LEU A O 1
ATOM 2739 N N . GLY A 1 353 ? -8.120 -6.236 34.764 1.00 76.88 353 GLY A N 1
ATOM 2740 C CA . GLY A 1 353 ? -8.259 -7.627 35.194 1.00 76.88 353 GLY A CA 1
ATOM 2741 C C . GLY A 1 353 ? -6.932 -8.296 35.529 1.00 76.88 353 GLY A C 1
ATOM 2742 O O . GLY A 1 353 ? -6.816 -8.924 36.577 1.00 76.88 353 GLY A O 1
ATOM 2743 N N . THR A 1 354 ? -5.893 -8.089 34.717 1.00 80.69 354 THR A N 1
ATOM 2744 C CA . THR A 1 354 ? -4.545 -8.625 34.983 1.00 80.69 354 THR A CA 1
ATOM 2745 C C . THR A 1 354 ? -3.941 -8.043 36.260 1.00 80.69 354 THR A C 1
ATOM 2747 O O . THR A 1 354 ? -3.312 -8.755 37.044 1.00 80.69 354 THR A O 1
ATOM 2750 N N . LEU A 1 355 ? -4.154 -6.749 36.497 1.00 79.62 355 LEU A N 1
ATOM 2751 C CA . LEU A 1 355 ? -3.630 -6.025 37.652 1.00 79.62 355 LEU A CA 1
ATOM 2752 C C . LEU A 1 355 ? -4.336 -6.490 38.932 1.00 79.62 355 LEU A C 1
ATOM 2754 O O . LEU A 1 355 ? -3.674 -6.813 39.918 1.00 79.62 355 LEU A O 1
ATOM 2758 N N . PHE A 1 356 ? -5.661 -6.643 38.882 1.00 75.69 356 PHE A N 1
ATOM 2759 C CA . PHE A 1 356 ? -6.448 -7.185 39.988 1.00 75.69 356 PHE A CA 1
ATOM 2760 C C . PHE A 1 356 ? -6.169 -8.656 40.252 1.00 75.69 356 PHE A C 1
ATOM 2762 O O . PHE A 1 356 ? -5.993 -9.025 41.407 1.00 75.69 356 PHE A O 1
ATOM 2769 N N . PHE A 1 357 ? -6.065 -9.484 39.216 1.00 75.81 357 PHE A N 1
ATOM 2770 C CA . PHE A 1 357 ? -5.698 -10.889 39.358 1.00 75.81 357 PHE A CA 1
ATOM 2771 C C . PHE A 1 357 ? -4.348 -11.028 40.064 1.00 75.81 357 PHE A C 1
ATOM 2773 O O . PHE A 1 357 ? -4.242 -11.715 41.078 1.00 75.81 357 PHE A O 1
ATOM 2780 N N . THR A 1 358 ? -3.334 -10.302 39.588 1.00 78.81 358 THR A N 1
ATOM 2781 C CA . THR A 1 358 ? -1.994 -10.313 40.191 1.00 78.81 358 THR A CA 1
ATOM 2782 C C . THR A 1 358 ? -2.045 -9.860 41.649 1.00 78.81 358 THR A C 1
ATOM 2784 O O . THR A 1 358 ? -1.450 -10.485 42.526 1.00 78.81 358 THR A O 1
ATOM 2787 N N . TRP A 1 359 ? -2.802 -8.803 41.932 1.00 75.44 359 TRP A N 1
ATOM 2788 C CA . TRP A 1 359 ? -2.933 -8.242 43.270 1.00 75.44 359 TRP A CA 1
ATOM 2789 C C . TRP A 1 359 ? -3.685 -9.165 44.247 1.00 75.44 359 TRP A C 1
ATOM 2791 O O . TRP A 1 359 ? -3.236 -9.356 45.376 1.00 75.44 359 TRP A O 1
ATOM 2801 N N . VAL A 1 360 ? -4.767 -9.815 43.808 1.00 74.25 360 VAL A N 1
ATOM 2802 C CA . VAL A 1 360 ? -5.519 -10.806 44.598 1.00 74.25 360 VAL A CA 1
ATOM 2803 C C . VAL A 1 360 ? -4.659 -12.037 44.890 1.00 74.25 360 VAL A C 1
ATOM 2805 O O . VAL A 1 360 ? -4.621 -12.498 46.031 1.00 74.25 360 VAL A O 1
ATOM 2808 N N . ILE A 1 361 ? -3.912 -12.541 43.903 1.00 73.12 361 ILE A N 1
ATOM 2809 C CA . ILE A 1 361 ? -2.993 -13.674 44.089 1.00 73.12 361 ILE A CA 1
ATOM 2810 C C . ILE A 1 361 ? -1.880 -13.326 45.090 1.00 73.12 361 ILE A C 1
ATOM 2812 O O . ILE A 1 361 ? -1.589 -14.130 45.980 1.00 73.12 361 ILE A O 1
ATOM 2816 N N . LEU A 1 362 ? -1.309 -12.118 45.014 1.00 71.50 362 LEU A N 1
ATOM 2817 C CA . LEU A 1 362 ? -0.307 -11.626 45.972 1.00 71.50 362 LEU A CA 1
ATOM 2818 C C . LEU A 1 362 ? -0.852 -11.535 47.407 1.00 71.50 362 LEU A C 1
ATOM 2820 O O . LEU A 1 362 ? -0.114 -11.785 48.361 1.00 71.50 362 LEU A O 1
ATOM 2824 N N . GLN A 1 363 ? -2.135 -11.210 47.575 1.00 68.75 363 GLN A N 1
ATOM 2825 C CA . GLN A 1 363 ? -2.786 -11.136 48.886 1.00 68.75 363 GLN A CA 1
ATOM 2826 C C . GLN A 1 363 ? -3.196 -12.494 49.460 1.00 68.75 363 GLN A C 1
ATOM 2828 O O . GLN A 1 363 ? -3.142 -12.676 50.677 1.00 68.75 363 GLN A O 1
ATOM 2833 N N . LEU A 1 364 ? -3.580 -13.451 48.612 1.00 68.94 364 LEU A N 1
ATOM 2834 C CA . LEU A 1 364 ? -3.901 -14.823 49.024 1.00 68.94 364 LEU A CA 1
ATOM 2835 C C . LEU A 1 364 ? -2.646 -15.619 49.409 1.00 68.94 364 LEU A C 1
ATOM 2837 O O . LEU A 1 364 ? -2.692 -16.452 50.317 1.00 68.94 364 LEU A O 1
ATOM 2841 N N . PHE A 1 365 ? -1.515 -15.332 48.759 1.00 66.75 365 PHE A N 1
ATOM 2842 C CA . PHE A 1 365 ? -0.245 -16.034 48.948 1.00 66.75 365 PHE A CA 1
ATOM 2843 C C . PHE A 1 365 ? 0.926 -15.074 49.248 1.00 66.75 365 PHE A C 1
ATOM 2845 O O . PHE A 1 365 ? 1.907 -15.036 48.502 1.00 66.75 365 PHE A O 1
ATOM 2852 N N . PRO A 1 366 ? 0.907 -14.350 50.384 1.00 61.53 366 PRO A N 1
ATOM 2853 C CA . PRO A 1 366 ? 1.967 -13.396 50.726 1.00 61.53 366 PRO A CA 1
ATOM 2854 C C . PRO A 1 366 ? 3.323 -14.071 51.021 1.00 61.53 366 PRO A C 1
ATOM 2856 O O . PRO A 1 366 ? 4.385 -13.465 50.865 1.00 61.53 366 PRO A O 1
ATOM 2859 N N . PHE A 1 367 ? 3.313 -15.344 51.437 1.00 55.81 367 PHE A N 1
ATOM 2860 C CA . PHE A 1 367 ? 4.521 -16.091 51.811 1.00 55.81 367 PHE A CA 1
ATOM 2861 C C . PHE A 1 367 ? 5.198 -16.882 50.674 1.00 55.81 367 PHE A C 1
ATOM 2863 O O . PHE A 1 367 ? 6.423 -16.823 50.603 1.00 55.81 367 PHE A O 1
ATOM 2870 N N . PRO A 1 368 ? 4.492 -17.584 49.763 1.00 54.94 368 PRO A N 1
ATOM 2871 C CA . PRO A 1 368 ? 5.148 -18.319 48.675 1.00 54.94 368 PRO A CA 1
ATOM 2872 C C . PRO A 1 368 ? 6.017 -17.439 47.764 1.00 54.94 368 PRO A C 1
ATOM 2874 O O . PRO A 1 368 ? 7.124 -17.836 47.415 1.00 54.94 368 PRO A O 1
ATOM 2877 N N . LEU A 1 369 ? 5.578 -16.215 47.446 1.00 48.56 369 LEU A N 1
ATOM 2878 C CA . LEU A 1 369 ? 6.343 -15.277 46.612 1.00 48.56 369 LEU A CA 1
ATOM 2879 C C . LEU A 1 369 ? 7.509 -14.613 47.357 1.00 48.56 369 LEU A C 1
ATOM 2881 O O . LEU A 1 369 ? 8.584 -14.442 46.787 1.00 48.56 369 LEU A O 1
ATOM 2885 N N . SER A 1 370 ? 7.358 -14.317 48.651 1.00 47.97 370 SER A N 1
ATOM 2886 C CA . SER A 1 370 ? 8.475 -13.817 49.464 1.00 47.97 370 SER A CA 1
ATOM 2887 C C . SER A 1 370 ? 9.514 -14.902 49.776 1.00 47.97 370 SER A C 1
ATOM 2889 O O . SER A 1 370 ? 10.691 -14.579 49.928 1.00 47.97 370 SER A O 1
ATOM 2891 N N . MET A 1 371 ? 9.128 -16.184 49.808 1.00 48.66 371 MET A N 1
ATOM 2892 C CA . MET A 1 371 ? 10.058 -17.322 49.865 1.00 48.66 371 MET A CA 1
ATOM 2893 C C . MET A 1 371 ? 10.690 -17.678 48.515 1.00 48.66 371 MET A C 1
ATOM 2895 O O . MET A 1 371 ? 11.761 -18.267 48.530 1.00 48.66 371 MET A O 1
ATOM 2899 N N . LEU A 1 372 ? 10.076 -17.326 47.380 1.00 47.75 372 LEU A N 1
ATOM 2900 C CA . LEU A 1 372 ? 10.675 -17.479 46.045 1.00 47.75 372 LEU A CA 1
ATOM 2901 C C . LEU A 1 372 ? 11.628 -16.331 45.683 1.00 47.75 372 LEU A C 1
ATOM 2903 O O . LEU A 1 372 ? 12.577 -16.550 44.941 1.00 47.75 372 LEU A O 1
ATOM 2907 N N . LEU A 1 373 ? 11.421 -15.127 46.227 1.00 44.56 373 LEU A N 1
ATOM 2908 C CA . LEU A 1 373 ? 12.320 -13.977 46.036 1.00 44.56 373 LEU A CA 1
ATOM 2909 C C . LEU A 1 373 ? 13.481 -13.939 47.045 1.00 44.56 373 LEU A C 1
ATOM 2911 O O . LEU A 1 373 ? 14.545 -13.397 46.748 1.00 44.56 373 LEU A O 1
ATOM 2915 N N . LYS A 1 374 ? 13.322 -14.545 48.229 1.00 39.16 374 LYS A N 1
ATOM 2916 C CA . LYS A 1 374 ? 14.390 -14.618 49.242 1.00 39.16 374 LYS A CA 1
ATOM 2917 C C . LYS A 1 374 ? 15.643 -15.433 48.871 1.00 39.16 374 LYS A C 1
ATOM 2919 O O . LYS A 1 374 ? 16.702 -15.027 49.339 1.00 39.16 374 LYS A O 1
ATOM 2924 N N . PRO A 1 375 ? 15.611 -16.506 48.057 1.00 42.81 375 PRO A N 1
ATOM 2925 C CA . PRO A 1 375 ? 16.823 -17.213 47.659 1.00 42.81 375 PRO A CA 1
ATOM 2926 C C . PRO A 1 375 ? 17.656 -16.392 46.666 1.00 42.81 375 PRO A C 1
ATOM 2928 O O . PRO A 1 375 ? 18.869 -16.541 46.644 1.00 42.81 375 PRO A O 1
ATOM 2931 N N . TYR A 1 376 ? 17.031 -15.494 45.892 1.00 36.94 376 TYR A N 1
ATOM 2932 C CA . TYR A 1 376 ? 17.728 -14.689 44.883 1.00 36.94 376 TYR A CA 1
ATOM 2933 C C . TYR A 1 376 ? 18.247 -13.347 45.412 1.00 36.94 376 TYR A C 1
ATOM 2935 O O . TYR A 1 376 ? 19.279 -12.876 44.946 1.00 36.94 376 TYR A O 1
ATOM 2943 N N . PHE A 1 377 ? 17.595 -12.739 46.410 1.00 31.22 377 PHE A N 1
ATOM 2944 C CA . PHE A 1 377 ? 18.060 -11.460 46.970 1.00 31.22 377 PHE A CA 1
ATOM 2945 C C . PHE A 1 377 ? 19.155 -11.604 48.043 1.00 31.22 377 PHE A C 1
ATOM 2947 O O . PHE A 1 377 ? 19.822 -10.629 48.373 1.00 31.22 377 PHE A O 1
ATOM 2954 N N . LEU A 1 378 ? 19.371 -12.811 48.580 1.00 33.97 378 LEU A N 1
ATOM 2955 C CA . LEU A 1 378 ? 20.436 -13.090 49.557 1.00 33.97 378 LEU A CA 1
ATOM 2956 C C . LEU A 1 378 ? 21.740 -13.611 48.927 1.00 33.97 378 LEU A C 1
ATOM 2958 O O . LEU A 1 378 ? 22.671 -13.930 49.660 1.00 33.97 378 LEU A O 1
ATOM 2962 N N . GLN A 1 379 ? 21.840 -13.672 47.593 1.00 34.88 379 GLN A N 1
ATOM 2963 C CA . GLN A 1 379 ? 23.051 -14.130 46.896 1.00 34.88 379 GLN A CA 1
ATOM 2964 C C . GLN A 1 379 ? 23.895 -13.019 46.244 1.00 34.88 379 GLN A C 1
ATOM 2966 O O . GLN A 1 379 ? 24.948 -13.336 45.701 1.00 34.88 379 GLN A O 1
ATOM 2971 N N . THR A 1 380 ? 23.510 -11.736 46.309 1.00 34.66 380 THR A N 1
ATOM 2972 C CA . THR A 1 380 ? 24.215 -10.676 45.547 1.00 34.66 380 THR A CA 1
ATOM 2973 C C . THR A 1 380 ? 24.657 -9.431 46.320 1.00 34.66 380 THR A C 1
ATOM 2975 O O . THR A 1 380 ? 25.162 -8.504 45.693 1.00 34.66 380 THR A O 1
ATOM 2978 N N . VAL A 1 381 ? 24.585 -9.389 47.656 1.00 31.52 381 VAL A N 1
ATOM 2979 C CA . VAL A 1 381 ? 25.211 -8.287 48.417 1.00 31.52 381 VAL A CA 1
ATOM 2980 C C . VAL A 1 381 ? 26.012 -8.833 49.602 1.00 31.52 381 VAL A C 1
ATOM 2982 O O . VAL A 1 381 ? 25.414 -9.217 50.609 1.00 31.52 381 VAL A O 1
ATOM 2985 N N . PRO A 1 382 ? 27.357 -8.875 49.530 1.00 29.02 382 PRO A N 1
ATOM 2986 C CA . PRO A 1 382 ? 28.169 -9.116 50.708 1.00 29.02 382 PRO A CA 1
ATOM 2987 C C . PRO A 1 382 ? 28.125 -7.862 51.587 1.00 29.02 382 PRO A C 1
ATOM 2989 O O . PRO A 1 382 ? 28.571 -6.783 51.199 1.00 29.02 382 PRO A O 1
ATOM 2992 N N . ILE A 1 383 ? 27.565 -8.013 52.785 1.00 32.16 383 ILE A N 1
ATOM 2993 C CA . ILE A 1 383 ? 27.693 -7.039 53.866 1.00 32.16 383 ILE A CA 1
ATOM 2994 C C . ILE A 1 383 ? 29.150 -7.106 54.331 1.00 32.16 383 ILE A C 1
ATOM 2996 O O . ILE A 1 383 ? 29.553 -8.061 54.993 1.00 32.16 383 ILE A O 1
ATOM 3000 N N . ALA A 1 384 ? 29.948 -6.108 53.953 1.00 29.08 384 ALA A N 1
ATOM 3001 C CA . ALA A 1 384 ? 31.248 -5.881 54.560 1.00 29.08 384 ALA A CA 1
ATOM 3002 C C . ALA A 1 384 ? 31.034 -5.467 56.022 1.00 29.08 384 ALA A C 1
ATOM 3004 O O . ALA A 1 384 ? 30.413 -4.448 56.325 1.00 29.08 384 ALA A O 1
ATOM 3005 N N . SER A 1 385 ? 31.529 -6.302 56.925 1.00 29.06 385 SER A N 1
ATOM 3006 C CA . SER A 1 385 ? 31.653 -6.041 58.350 1.00 29.06 385 SER A CA 1
ATOM 3007 C C . SER A 1 385 ? 32.633 -4.893 58.601 1.00 29.06 385 SER A C 1
ATOM 3009 O O . SER A 1 385 ? 33.806 -5.013 58.257 1.00 29.06 385 SER A O 1
ATOM 3011 N N . PHE A 1 386 ? 32.187 -3.832 59.270 1.00 26.55 386 PHE A N 1
ATOM 3012 C CA . PHE A 1 386 ? 33.074 -2.950 60.027 1.00 26.55 386 PHE A CA 1
ATOM 3013 C C . PHE A 1 386 ? 32.652 -2.996 61.493 1.00 26.55 386 PHE A C 1
ATOM 3015 O O . PHE A 1 386 ? 31.601 -2.486 61.878 1.00 26.55 386 PHE A O 1
ATOM 3022 N N . SER A 1 387 ? 33.465 -3.675 62.297 1.00 27.75 387 SER A N 1
ATOM 3023 C CA . SER A 1 387 ? 33.377 -3.715 63.751 1.00 27.75 387 SER A CA 1
ATOM 3024 C C . SER A 1 387 ? 34.431 -2.793 64.359 1.00 27.75 387 SER A C 1
ATOM 3026 O O . SER A 1 387 ? 35.596 -2.901 63.996 1.00 27.75 387 SER A O 1
ATOM 3028 N N . HIS A 1 388 ? 33.993 -1.991 65.332 1.00 30.08 388 HIS A N 1
ATOM 3029 C CA . HIS A 1 388 ? 34.751 -1.412 66.448 1.00 30.08 388 HIS A CA 1
ATOM 3030 C C . HIS A 1 388 ? 36.027 -0.599 66.167 1.00 30.08 388 HIS A C 1
ATOM 3032 O O . HIS A 1 388 ? 37.069 -1.152 65.847 1.00 30.08 388 HIS A O 1
ATOM 3038 N N . ALA A 1 389 ? 35.990 0.681 66.550 1.00 26.67 389 ALA A N 1
ATOM 3039 C CA . ALA A 1 389 ? 36.923 1.225 67.543 1.00 26.67 389 ALA A CA 1
ATOM 3040 C C . ALA A 1 389 ? 36.391 2.564 68.081 1.00 26.67 389 ALA A C 1
ATOM 3042 O O . ALA A 1 389 ? 36.077 3.478 67.325 1.00 26.67 389 ALA A O 1
ATOM 3043 N N . SER A 1 390 ? 36.261 2.640 69.400 1.00 25.98 390 SER A N 1
ATOM 3044 C CA . SER A 1 390 ? 35.969 3.840 70.181 1.00 25.98 390 SER A CA 1
ATOM 3045 C C . SER A 1 390 ? 37.253 4.399 70.802 1.00 25.98 390 SER A C 1
ATOM 3047 O O . SER A 1 390 ? 38.132 3.607 71.141 1.00 25.98 390 SER A O 1
ATOM 3049 N N . TRP A 1 391 ? 37.216 5.713 71.074 1.00 27.16 391 TRP A N 1
ATOM 3050 C CA . TRP A 1 391 ? 38.087 6.561 71.917 1.00 27.16 391 TRP A CA 1
ATOM 3051 C C . TRP A 1 391 ? 39.265 7.260 71.219 1.00 27.16 391 TRP A C 1
ATOM 3053 O O . TRP A 1 391 ? 40.224 6.608 70.832 1.00 27.16 391 TRP A O 1
ATOM 3063 N N . GLN A 1 392 ? 39.248 8.598 71.146 1.00 27.03 392 GLN A N 1
ATOM 3064 C CA . GLN A 1 392 ? 39.797 9.499 72.177 1.00 27.03 392 GLN A CA 1
ATOM 3065 C C . GLN A 1 392 ? 39.506 10.981 71.848 1.00 27.03 392 GLN A C 1
ATOM 3067 O O . GLN A 1 392 ? 39.579 11.362 70.686 1.00 27.03 392 GLN A O 1
ATOM 3072 N N . GLU A 1 393 ? 39.201 11.720 72.927 1.00 32.97 393 GLU A N 1
ATOM 3073 C CA . GLU A 1 393 ? 39.083 13.186 73.142 1.00 32.97 393 GLU A CA 1
ATOM 3074 C C . GLU A 1 393 ? 38.102 14.030 72.311 1.00 32.97 393 GLU A C 1
ATOM 3076 O O . GLU A 1 393 ? 38.260 14.177 71.080 1.00 32.97 393 GLU A O 1
#

pLDDT: mean 80.81, std 16.86, range [25.98, 97.56]

Solvent-accessible surface area (backbone atoms only — not comparable to full-atom values): 22783 Å² total; per-residue (Å²): 135,82,80,82,76,81,75,54,70,70,58,50,51,52,51,51,49,54,51,52,50,52,52,50,67,73,40,47,73,60,50,54,48,64,55,47,47,59,53,53,50,52,51,51,51,50,54,51,44,54,55,49,52,60,63,40,68,38,72,75,47,31,50,17,59,44,56,78,73,86,82,75,89,82,92,84,68,61,77,92,49,52,49,68,36,53,92,57,26,54,84,69,12,35,74,20,29,57,36,81,75,49,51,63,36,45,47,35,31,58,39,58,49,46,78,28,33,42,42,32,44,95,90,46,78,49,85,91,42,49,62,57,71,30,39,83,70,56,63,50,49,46,42,31,42,37,26,40,76,45,61,73,57,46,52,56,26,59,70,50,56,45,50,85,68,88,60,74,69,95,54,95,86,51,66,46,55,40,51,22,78,39,54,34,28,22,56,49,71,57,42,69,59,47,72,63,60,40,53,82,72,64,85,50,57,36,27,39,43,17,65,60,63,54,75,69,42,55,71,40,49,78,41,83,81,44,97,95,46,75,46,37,41,24,44,38,30,42,42,86,42,82,41,96,38,70,66,55,49,51,50,52,55,42,39,17,33,44,87,49,36,96,80,55,48,57,28,37,58,44,36,37,38,32,34,45,84,41,58,100,90,40,89,47,74,50,77,49,71,81,60,82,69,38,73,42,88,84,83,55,75,43,27,56,72,46,54,69,34,55,55,48,41,58,51,30,8,47,44,22,63,75,71,33,87,88,42,74,72,82,59,48,56,48,61,47,76,59,40,71,64,48,72,72,75,82,61,64,61,74,74,44,39,66,61,51,51,54,51,51,51,47,68,78,42,61,57,68,57,53,61,65,49,49,70,64,68,72,72,76,69,86,81,80,84,84,79,87,86,85,89,83,136